Protein AF-A0A0S7Z5Z0-F1 (afdb_monomer)

Sequence (438 aa):
MLALATLAQPSTAQRSGSAPESLPSIEERTAGLARMDGMLPLYWDAEMGRLWMEIPQLDTEMIHYVGYGAGLGSNDLGLDRGALRGSRIVKFERVGRKVLMVQPNYRFRASSDNPDEVRAVEDAFARSVLWGFTAEAATGERVLVDMTGFLVRDPIDAGGRMRPGQYRLDDSRSSVFMEYTGSFPENTEMEVELTFVQQGGGGGGGFGRGGGGFEGVGQVAATGEAASIRIHHSFVALPDDGYEPRAFDPRAGYGASSFQDYATPLGEDMTQRFIRRHRLEKRDPTAAVSDPVEPVVYWLDPGTPEPVRSALLDGARWWNQAFEAAGYRDAFQVRMRPDSISSLDARYNVINWVHRSTRGWSTGGSVSDPRTGEIVKGVVTLGSLRIRQDYMIAEGLLSPYETGDERPPELEAWAVARIRQLSAHEVGHTIGLGHNYY

Secondary structure (DSSP, 8-state):
-------PPP-------PPPPPPPPHHHHTTTSEEE-SSS-EEEETTTTEEEEEESSSS--EEEEEEEEE----TTTT--TT-EEEEEEEEEEEETTEEEEEE--TTEE---S-HHHHHHHHHHS--EEEEEEEEEEEETTEEEEE-HHHHSS-TT-HHHHS-SS-EEE-GGG-EEEEEEEEEETTEEEEEEEEEEEEPSS--------SSSS---HHHHSS-SSEEEEEEEEEEEEPPPTT----B--GGG-B-EEEEEETTPPTTS-SEEEEE-EE---BSSTTSSSB-BSS-EEEEE-TTPPTTHHHHHHHHHHHHHHHHHHTTBSS-EEEEEPPTTS-TT-TT-EEEEEE--SS-PPPEEEEEE-TTT-EEEEEEEEEETTHHHHHHHHHHHHH---SSS----HHHHHHHHHHHHHHHHHHHHHHTTB-----

Foldseek 3Di:
DDDDDDDDDDDPDPPPDDDPDAAAAPCVVQPPFDWFDAQWIWTADPPVLWIKTKDAAFPAKWKKWKAFCFALQAQQLVRWHQDTQDMFIWTWDDDPQKIWTKTFDQQAAAPDPDVVRRVVRSVVDDIDGPDIWGFRHHDVNMTMTTCWVVQQADPRPSQVSADDAGKDWDSVPKHWDPLFAHHHHFKGKTKIKIKIFGDPDGPPPPPPPDPDDGQGSCNRPPHSGMDITMMMMMIGHDDDPPDAFAWDDPVVQFDWQWHFHPNDDPPDGSITITFAAADWDFPDNPDLAGETPAAQEEAEEPPDDPPLVVLLQLLQCVVVVVVVVVRYDRRYHYYHDDPSDRSPDQQHAYAAETHHPDDHDKAKDFDADSNRNHTRYITTYDYPCQLVVQLVVLCVVPVVDPPNPDDDVVSNVRSSNVSSNVSNVRVCVRRGGHPPPD

Radius of gyration: 27.07 Å; Cα contacts (8 Å, |Δi|>4): 923; chains: 1; bounding box: 62×66×115 Å

Mean predicted aligned error: 6.88 Å

Nearest PDB structures (foldseek):
  4akx-assembly1_A  TM=2.451E-01  e=4.506E+00  Pseudomonas aeruginosa
  6pif-assembly1_F  TM=2.526E-01  e=5.989E+00  Vibrio cholerae
  8bgg-assembly1_B  TM=9.848E-02  e=5.489E-01  Severe acute respiratory syndrome coronavirus 2

Solvent-accessible surface area (backbone atoms only — not comparable to full-atom values): 24209 Å² total; per-residue (Å²): 134,89,82,87,82,82,85,81,78,84,81,82,80,80,76,80,76,74,74,83,76,78,66,49,38,42,70,72,74,46,64,90,40,54,73,31,65,37,53,40,30,34,34,40,35,81,89,78,70,40,42,31,36,37,41,66,61,66,74,48,67,26,38,39,35,35,29,20,73,35,39,55,27,29,50,82,51,65,42,44,46,59,40,75,67,58,68,44,56,33,27,39,45,76,60,89,56,38,34,31,37,32,28,71,46,75,55,50,40,34,84,54,94,47,67,68,57,31,46,53,36,53,74,71,42,76,58,44,79,78,47,78,39,51,57,68,16,37,53,88,78,22,35,27,29,72,40,43,70,75,56,71,56,73,94,77,53,57,34,81,48,44,30,78,50,51,30,41,79,36,72,92,65,35,47,75,36,64,94,61,40,48,29,33,80,57,30,26,35,38,28,26,37,43,21,26,34,53,47,89,92,38,94,70,84,74,81,67,82,63,94,87,62,88,49,36,44,60,76,56,37,100,40,58,58,45,48,66,34,24,41,28,39,34,42,29,61,58,82,70,91,84,68,82,63,45,75,57,51,90,89,71,48,51,37,66,34,68,29,38,32,75,55,55,59,93,93,59,79,38,71,44,44,19,29,31,31,60,77,76,46,50,67,44,81,86,47,76,63,20,47,40,70,56,56,54,54,34,26,33,43,72,86,43,52,82,73,56,38,60,24,35,49,55,19,42,43,55,54,29,58,58,39,41,74,72,27,28,44,78,32,47,44,67,46,77,42,60,90,93,55,64,76,78,43,64,93,43,24,27,38,36,67,34,72,48,84,50,80,49,78,61,46,37,40,65,44,56,45,76,90,45,12,41,40,68,26,26,38,26,37,41,37,61,54,50,48,60,53,40,26,53,51,42,40,71,73,63,57,83,57,91,90,73,77,72,79,66,66,65,31,56,52,49,15,44,52,50,46,12,53,47,30,32,53,29,48,39,32,32,55,17,34,47,84,84,88,121

pLDDT: mean 90.82, std 14.62, range [34.75, 98.88]

Structure (mmCIF, N/CA/C/O backbone):
data_AF-A0A0S7Z5Z0-F1
#
_entry.id   AF-A0A0S7Z5Z0-F1
#
loop_
_atom_site.group_PDB
_atom_site.id
_atom_site.type_symbol
_atom_site.label_atom_id
_atom_site.label_alt_id
_atom_site.label_comp_id
_atom_site.label_asym_id
_atom_site.label_entity_id
_atom_site.label_seq_id
_atom_site.pdbx_PDB_ins_code
_atom_site.Cartn_x
_atom_site.Cartn_y
_atom_site.Cartn_z
_atom_site.occupancy
_atom_site.B_iso_or_equiv
_atom_site.auth_seq_id
_atom_site.auth_comp_id
_atom_site.auth_asym_id
_atom_site.auth_atom_id
_atom_site.pdbx_PDB_model_num
ATOM 1 N N . MET A 1 1 ? -3.660 31.199 78.616 1.00 38.44 1 MET A N 1
ATOM 2 C CA . MET A 1 1 ? -4.557 32.050 77.804 1.00 38.44 1 MET A CA 1
ATOM 3 C C . MET A 1 1 ? -4.813 31.343 76.483 1.00 38.44 1 MET A C 1
ATOM 5 O O . MET A 1 1 ? -3.914 30.676 75.997 1.00 38.44 1 MET A O 1
ATOM 9 N N . LEU A 1 2 ? -6.061 31.430 76.024 1.00 38.44 2 LEU A N 1
ATOM 10 C CA . LEU A 1 2 ? -6.774 30.667 74.993 1.00 38.44 2 LEU A CA 1
ATOM 11 C C . LEU A 1 2 ? -5.969 30.148 73.783 1.00 38.44 2 LEU A C 1
ATOM 13 O O . LEU A 1 2 ? -5.315 30.922 73.094 1.00 38.44 2 LEU A O 1
ATOM 17 N N . ALA A 1 3 ? -6.193 28.877 73.436 1.00 34.75 3 ALA A N 1
ATOM 18 C CA . ALA A 1 3 ? -6.091 28.383 72.064 1.00 34.75 3 ALA A CA 1
ATOM 19 C C . ALA A 1 3 ? -7.501 27.964 71.605 1.00 34.75 3 ALA A C 1
ATOM 21 O O . ALA A 1 3 ? -8.090 27.040 72.166 1.00 34.75 3 ALA A O 1
ATOM 22 N N . LEU A 1 4 ? -8.065 28.701 70.641 1.00 38.91 4 LEU A N 1
ATOM 23 C CA . LEU A 1 4 ? -9.317 28.362 69.960 1.00 38.91 4 LEU A CA 1
ATOM 24 C C . LEU A 1 4 ? -9.071 27.178 69.015 1.00 38.91 4 LEU A C 1
ATOM 26 O O . LEU A 1 4 ? -8.224 27.269 68.131 1.00 38.91 4 LEU A O 1
ATOM 30 N N . ALA A 1 5 ? -9.856 26.112 69.157 1.00 36.41 5 ALA A N 1
ATOM 31 C CA . ALA A 1 5 ? -9.997 25.076 68.141 1.00 36.41 5 ALA A CA 1
ATOM 32 C C . ALA A 1 5 ? -11.260 25.368 67.315 1.00 36.41 5 ALA A C 1
ATOM 34 O O . ALA A 1 5 ? -12.378 25.284 67.822 1.00 36.41 5 ALA A O 1
ATOM 35 N N . THR A 1 6 ? -11.087 25.745 66.051 1.00 39.34 6 THR A N 1
ATOM 36 C CA . THR A 1 6 ? -12.164 25.889 65.066 1.00 39.34 6 THR A CA 1
ATOM 37 C C . THR A 1 6 ? -12.447 24.533 64.415 1.00 39.34 6 THR A C 1
ATOM 39 O O . THR A 1 6 ? -11.620 23.989 63.689 1.00 39.34 6 THR A O 1
ATOM 42 N N . LEU A 1 7 ? -13.632 23.975 64.676 1.00 40.97 7 LEU A N 1
ATOM 43 C CA . LEU A 1 7 ? -14.167 22.810 63.966 1.00 40.97 7 LEU A CA 1
ATOM 44 C C . LEU A 1 7 ? -14.689 23.255 62.592 1.00 40.97 7 LEU A C 1
ATOM 46 O O . LEU A 1 7 ? -15.686 23.970 62.510 1.00 40.97 7 LEU A O 1
ATOM 50 N N . ALA A 1 8 ? -14.024 22.834 61.516 1.00 40.38 8 ALA A N 1
ATOM 51 C CA . ALA A 1 8 ? -14.530 22.981 60.155 1.00 40.38 8 ALA A CA 1
ATOM 52 C C . ALA A 1 8 ? -15.483 21.819 59.826 1.00 40.38 8 ALA A C 1
ATOM 54 O O . ALA A 1 8 ? -15.100 20.652 59.913 1.00 40.38 8 ALA A O 1
ATOM 55 N N . GLN A 1 9 ? -16.727 22.131 59.452 1.00 40.81 9 GLN A N 1
ATOM 56 C CA . GLN A 1 9 ? -17.668 21.154 58.898 1.00 40.81 9 GLN A CA 1
ATOM 57 C C . GLN A 1 9 ? -17.311 20.842 57.433 1.00 40.81 9 GLN A C 1
ATOM 59 O O . GLN A 1 9 ? -16.953 21.762 56.692 1.00 40.81 9 GLN A O 1
ATOM 64 N N . PRO A 1 10 ? -17.432 19.584 56.973 1.00 41.06 10 PRO A N 1
ATOM 65 C CA . PRO A 1 10 ? -17.227 19.261 55.571 1.00 41.06 10 PRO A CA 1
ATOM 66 C C . PRO A 1 10 ? -18.423 19.751 54.745 1.00 41.06 10 PRO A C 1
ATOM 68 O O . PRO A 1 10 ? -19.562 19.341 54.960 1.00 41.06 10 PRO A O 1
ATOM 71 N N . SER A 1 11 ? -18.148 20.631 53.783 1.00 39.62 11 SER A N 1
ATOM 72 C CA . SER A 1 11 ? -19.087 21.003 52.726 1.00 39.62 11 SER A CA 1
ATOM 73 C C . SER A 1 11 ? -19.313 19.795 51.816 1.00 39.62 11 SER A C 1
ATOM 75 O O . SER A 1 11 ? -18.402 19.342 51.120 1.00 39.62 11 SER A O 1
ATOM 77 N N . THR A 1 12 ? -20.525 19.245 51.830 1.00 42.50 12 THR A N 1
ATOM 78 C CA . THR A 1 12 ? -20.978 18.270 50.839 1.00 42.50 12 THR A CA 1
ATOM 79 C C . THR A 1 12 ? -21.160 18.979 49.501 1.00 42.50 12 THR A C 1
ATOM 81 O O . THR A 1 12 ? -22.200 19.580 49.236 1.00 42.50 12 THR A O 1
ATOM 84 N N . ALA A 1 13 ? -20.135 18.915 48.650 1.00 41.06 13 ALA A N 1
ATOM 85 C CA . ALA A 1 13 ? -20.237 19.304 47.252 1.00 41.06 13 ALA A CA 1
ATOM 86 C C . ALA A 1 13 ? -21.172 18.324 46.525 1.00 41.06 13 ALA A C 1
ATOM 88 O O . ALA A 1 13 ? -20.824 17.175 46.246 1.00 41.06 13 ALA A O 1
ATOM 89 N N . GLN A 1 14 ? -22.383 18.791 46.243 1.00 42.53 14 GLN A N 1
ATOM 90 C CA . GLN A 1 14 ? -23.393 18.087 45.470 1.00 42.53 14 GLN A CA 1
ATOM 91 C C . GLN A 1 14 ? -22.927 18.032 44.007 1.00 42.53 14 GLN A C 1
ATOM 93 O O . GLN A 1 14 ? -23.087 18.985 43.249 1.00 42.53 14 GLN A O 1
ATOM 98 N N . ARG A 1 15 ? -22.281 16.927 43.610 1.00 42.84 15 ARG A N 1
ATOM 99 C CA . ARG A 1 15 ? -22.016 16.631 42.196 1.00 42.84 15 ARG A CA 1
ATOM 100 C C . ARG A 1 15 ? -23.358 16.374 41.514 1.00 42.84 15 ARG A C 1
ATOM 102 O O . ARG A 1 15 ? -23.955 15.318 41.705 1.00 42.84 15 ARG A O 1
ATOM 109 N N . SER A 1 16 ? -23.820 17.326 40.712 1.00 43.72 16 SER A N 1
ATOM 110 C CA . SER A 1 16 ? -24.848 17.088 39.704 1.00 43.72 16 SER A CA 1
ATOM 111 C C . SER A 1 16 ? -24.284 16.106 38.674 1.00 43.72 16 SER A C 1
ATOM 113 O O . SER A 1 16 ? -23.543 16.493 37.771 1.00 43.72 16 SER A O 1
ATOM 115 N N . GLY A 1 17 ? -24.569 14.819 38.852 1.00 41.22 17 GLY A N 1
ATOM 116 C CA . GLY A 1 17 ? -24.325 13.811 37.830 1.00 41.22 17 GLY A CA 1
ATOM 117 C C . GLY A 1 17 ? -25.322 14.004 36.695 1.00 41.22 17 GLY A C 1
ATOM 118 O O . GLY A 1 17 ? -26.455 13.542 36.798 1.00 41.22 17 GLY A O 1
ATOM 119 N N . SER A 1 18 ? -24.919 14.689 35.626 1.00 46.81 18 SER A N 1
ATOM 120 C CA . SER A 1 18 ? -25.569 14.495 34.334 1.00 46.81 18 SER A CA 1
ATOM 121 C C . SER A 1 18 ? -25.275 13.061 33.891 1.00 46.81 18 SER A C 1
ATOM 123 O O . SER A 1 18 ? -24.119 12.634 33.847 1.00 46.81 18 SER A O 1
ATOM 125 N N . ALA A 1 19 ? -26.326 12.285 33.627 1.00 47.97 19 ALA A N 1
ATOM 126 C CA . ALA A 1 19 ? -26.180 10.999 32.960 1.00 47.97 19 ALA A CA 1
ATOM 127 C C . ALA A 1 19 ? -25.446 11.220 31.621 1.00 47.97 19 ALA A C 1
ATOM 129 O O . ALA A 1 19 ? -25.683 12.249 30.980 1.00 47.97 19 ALA A O 1
ATOM 130 N N . PRO A 1 20 ? -24.543 10.317 31.198 1.00 54.41 20 PRO A N 1
ATOM 131 C CA . PRO A 1 20 ? -23.907 10.438 29.894 1.00 54.41 20 PRO A CA 1
ATOM 132 C C . PRO A 1 20 ? -24.993 10.431 28.815 1.00 54.41 20 PRO A C 1
ATOM 134 O O . PRO A 1 20 ? -25.765 9.480 28.707 1.00 54.41 20 PRO A O 1
ATOM 137 N N . GLU A 1 21 ? -25.065 11.526 28.064 1.00 66.12 21 GLU A N 1
ATOM 138 C CA . GLU A 1 21 ? -25.992 11.713 26.953 1.00 66.12 21 GLU A CA 1
ATOM 139 C C . GLU A 1 21 ? -25.827 10.554 25.956 1.00 66.12 21 GLU A C 1
ATOM 141 O O . GLU A 1 21 ? -24.703 10.205 25.570 1.00 66.12 21 GLU A O 1
ATOM 146 N N . SER A 1 22 ? -26.937 9.902 25.602 1.00 84.31 22 SER A N 1
ATOM 147 C CA . SER A 1 22 ? -26.945 8.823 24.615 1.00 84.31 22 SER A CA 1
ATOM 148 C C . SER A 1 22 ? -26.452 9.355 23.270 1.00 84.31 22 SER A C 1
ATOM 150 O O . SER A 1 22 ? -26.848 10.444 22.860 1.00 84.31 22 SER A O 1
ATOM 152 N N . LEU A 1 23 ? -25.595 8.593 22.584 1.00 93.88 23 LEU A N 1
ATOM 153 C CA . LEU A 1 23 ? -25.127 8.960 21.244 1.00 93.88 23 LEU A CA 1
ATOM 154 C C . LEU A 1 23 ? -26.316 9.071 20.273 1.00 93.88 23 LEU A C 1
ATOM 156 O O . LEU A 1 23 ? -27.218 8.234 20.363 1.00 93.88 23 LEU A O 1
ATOM 160 N N . PRO A 1 24 ? -26.310 10.040 19.338 1.00 97.12 24 PRO A N 1
ATOM 161 C CA . PRO A 1 24 ? -27.272 10.052 18.241 1.00 97.12 24 PRO A CA 1
ATOM 162 C C . PRO A 1 24 ? -27.095 8.812 17.353 1.00 97.12 24 PRO A C 1
ATOM 164 O O . PRO A 1 24 ? -26.039 8.160 17.372 1.00 97.12 24 PRO A O 1
ATOM 167 N N . SER A 1 25 ? -28.114 8.497 16.553 1.00 98.12 25 SER A N 1
ATOM 168 C CA . SER A 1 25 ? -27.993 7.442 15.541 1.00 98.12 25 SER A CA 1
ATOM 169 C C . SER A 1 25 ? -27.019 7.840 14.428 1.00 98.12 25 SER A C 1
ATOM 171 O O . SER A 1 25 ? -26.752 9.025 14.196 1.00 98.12 25 SER A O 1
ATOM 173 N N . ILE A 1 26 ? -26.464 6.845 13.731 1.00 98.44 26 ILE A N 1
ATOM 174 C CA . ILE A 1 26 ? -25.579 7.076 12.584 1.00 98.44 26 ILE A CA 1
ATOM 175 C C . ILE A 1 26 ? -26.371 7.767 11.475 1.00 98.44 26 ILE A C 1
ATOM 177 O O . ILE A 1 26 ? -25.875 8.715 10.872 1.00 98.44 26 ILE A O 1
ATOM 181 N N . GLU A 1 27 ? -27.616 7.352 11.255 1.00 98.25 27 GLU A N 1
ATOM 182 C CA . GLU A 1 27 ? -28.510 7.915 10.246 1.00 98.25 27 GLU A CA 1
ATOM 183 C C . GLU A 1 27 ? -28.830 9.392 10.519 1.00 98.25 27 GLU A C 1
ATOM 185 O O . GLU A 1 27 ? -28.791 10.200 9.595 1.00 98.25 27 GLU A O 1
ATOM 190 N N . GLU A 1 28 ? -29.080 9.777 11.777 1.00 97.88 28 GLU A N 1
ATOM 191 C CA . GLU A 1 28 ? -29.257 11.188 12.151 1.00 97.88 28 GLU A CA 1
ATOM 192 C C . GLU A 1 28 ? -27.962 11.985 11.974 1.00 97.88 28 GLU A C 1
ATOM 194 O O . GLU A 1 28 ? -27.981 13.091 11.435 1.00 97.88 28 GLU A O 1
ATOM 199 N N . ARG A 1 29 ? -26.824 11.435 12.418 1.00 97.81 29 ARG A N 1
ATOM 200 C CA . ARG A 1 29 ? -25.536 12.142 12.387 1.00 97.81 29 ARG A CA 1
ATOM 201 C C . ARG A 1 29 ? -24.997 12.339 10.971 1.00 97.81 29 ARG A C 1
ATOM 203 O O . ARG A 1 29 ? -24.284 13.308 10.734 1.00 97.81 29 ARG A O 1
ATOM 210 N N . THR A 1 30 ? -25.319 11.425 10.062 1.00 98.38 30 THR A N 1
ATOM 211 C CA . THR A 1 30 ? -24.837 11.425 8.673 1.00 98.38 30 THR A CA 1
ATOM 212 C C . THR A 1 30 ? -25.882 11.909 7.671 1.00 98.38 30 THR A C 1
ATOM 214 O O . THR A 1 30 ? -25.651 11.850 6.462 1.00 98.38 30 THR A O 1
ATOM 217 N N . ALA A 1 31 ? -27.023 12.416 8.146 1.00 97.75 31 ALA A N 1
ATOM 218 C CA . ALA A 1 31 ? -28.070 12.948 7.288 1.00 97.75 31 ALA A CA 1
ATOM 219 C C . ALA A 1 31 ? -27.516 14.047 6.362 1.00 97.75 31 ALA A C 1
ATOM 221 O O . ALA A 1 31 ? -27.011 15.070 6.818 1.00 97.75 31 ALA A O 1
ATOM 222 N N . GLY A 1 32 ? -27.622 13.829 5.049 1.00 96.62 32 GLY A N 1
ATOM 223 C CA . GLY A 1 32 ? -27.148 14.766 4.024 1.00 96.62 32 GLY A CA 1
ATOM 224 C C . GLY A 1 32 ? -25.669 14.633 3.641 1.00 96.62 32 GLY A C 1
ATOM 225 O O . GLY A 1 32 ? -25.239 15.319 2.716 1.00 96.62 32 GLY A O 1
ATOM 226 N N . LEU A 1 33 ? -24.902 13.747 4.285 1.00 98.38 33 LEU A N 1
ATOM 227 C CA . LEU A 1 33 ? -23.516 13.469 3.899 1.00 98.38 33 LEU A CA 1
ATOM 228 C C . LEU A 1 33 ? -23.450 12.549 2.673 1.00 98.38 33 LEU A C 1
ATOM 230 O O . LEU A 1 33 ? -24.315 11.695 2.464 1.00 98.38 33 LEU A O 1
ATOM 234 N N . ALA A 1 34 ? -22.393 12.686 1.871 1.00 98.31 34 ALA A N 1
ATOM 235 C CA . ALA A 1 34 ? -22.166 11.807 0.728 1.00 98.31 34 ALA A CA 1
ATOM 236 C C . ALA A 1 34 ? -21.660 10.439 1.209 1.00 98.31 34 ALA A C 1
ATOM 238 O O . ALA A 1 34 ? -20.529 10.313 1.680 1.00 98.31 34 ALA A O 1
ATOM 239 N N . ARG A 1 35 ? -22.512 9.419 1.105 1.00 98.25 35 ARG A N 1
ATOM 240 C CA . ARG A 1 35 ? -22.232 8.052 1.556 1.00 98.25 35 ARG A CA 1
ATOM 241 C C . ARG A 1 35 ? -21.503 7.237 0.485 1.00 98.25 35 ARG A C 1
ATOM 243 O O . ARG A 1 35 ? -21.866 7.278 -0.688 1.00 98.25 35 ARG A O 1
ATOM 250 N N . MET A 1 36 ? -20.517 6.457 0.916 1.00 98.31 36 MET A N 1
ATOM 251 C CA . MET A 1 36 ? -19.788 5.466 0.125 1.00 98.31 36 MET A CA 1
ATOM 252 C C . MET A 1 36 ? -19.908 4.107 0.822 1.00 98.31 36 MET A C 1
ATOM 254 O O . MET A 1 36 ? -19.335 3.898 1.892 1.00 98.31 36 MET A O 1
ATOM 258 N N . ASP A 1 37 ? -20.679 3.198 0.229 1.00 97.69 37 ASP A N 1
ATOM 259 C CA . ASP A 1 37 ? -20.941 1.864 0.777 1.00 97.69 37 ASP A CA 1
ATOM 260 C C . ASP A 1 37 ? -19.769 0.899 0.576 1.00 97.69 37 ASP A C 1
ATOM 262 O O . ASP A 1 37 ? -19.124 0.915 -0.466 1.00 97.69 37 ASP A O 1
ATOM 266 N N . GLY A 1 38 ? -19.522 0.021 1.549 1.00 97.12 38 GLY A N 1
ATOM 267 C CA . GLY A 1 38 ? -18.479 -1.003 1.475 1.00 97.12 38 GLY A CA 1
ATOM 268 C C . GLY A 1 38 ? -18.155 -1.604 2.841 1.00 97.12 38 GLY A C 1
ATOM 269 O O . GLY A 1 38 ? -18.970 -1.520 3.758 1.00 97.12 38 GLY A O 1
ATOM 270 N N . MET A 1 39 ? -16.968 -2.202 2.966 1.00 97.75 39 MET A N 1
ATOM 271 C CA . MET A 1 39 ? -16.495 -2.916 4.155 1.00 97.75 39 MET A CA 1
ATOM 272 C C . MET A 1 39 ? -16.542 -2.038 5.408 1.00 97.75 39 MET A C 1
ATOM 274 O O . MET A 1 39 ? -17.117 -2.420 6.424 1.00 97.75 39 MET A O 1
ATOM 278 N N . LEU A 1 40 ? -15.954 -0.844 5.321 1.00 98.62 40 LEU A N 1
ATOM 279 C CA . LEU A 1 40 ? -16.096 0.231 6.295 1.00 98.62 40 LEU A CA 1
ATOM 280 C C . LEU A 1 40 ? -16.758 1.398 5.557 1.00 98.62 40 LEU A C 1
ATOM 282 O O . LEU A 1 40 ? -16.083 2.086 4.782 1.00 98.62 40 LEU A O 1
ATOM 286 N N . PRO A 1 41 ? -18.084 1.585 5.681 1.00 98.69 41 PRO A N 1
ATOM 287 C CA . PRO A 1 41 ? -18.772 2.660 4.981 1.00 98.69 41 PRO A CA 1
ATOM 288 C C . PRO A 1 41 ? -18.187 4.023 5.354 1.00 98.69 41 PRO A C 1
ATOM 290 O O . PRO A 1 41 ? -17.884 4.289 6.520 1.00 98.69 41 PRO A O 1
ATOM 293 N N . LEU A 1 42 ? -18.035 4.890 4.357 1.00 98.81 42 LEU A N 1
ATOM 294 C CA . LEU A 1 42 ? -17.515 6.241 4.540 1.00 98.81 42 LEU A CA 1
ATOM 295 C C . LEU A 1 42 ? -18.617 7.271 4.298 1.00 98.81 42 LEU A C 1
ATOM 297 O O . LEU A 1 42 ? -19.480 7.082 3.442 1.00 98.81 42 LEU A O 1
ATOM 301 N N . TYR A 1 43 ? -18.553 8.390 5.014 1.00 98.75 43 TYR A N 1
ATOM 302 C CA . TYR A 1 43 ? -19.450 9.524 4.814 1.00 98.75 43 TYR A CA 1
ATOM 303 C C . TYR A 1 43 ? -18.623 10.797 4.690 1.00 98.75 43 TYR A C 1
ATOM 305 O O . TYR A 1 43 ? -17.856 11.141 5.590 1.00 98.75 43 TYR A O 1
ATOM 313 N N . TRP A 1 44 ? -18.762 11.488 3.564 1.00 98.62 44 TRP A N 1
ATOM 314 C CA . TRP A 1 44 ? -18.037 12.718 3.281 1.00 98.62 44 TRP A CA 1
ATOM 315 C C . TRP A 1 44 ? -18.897 13.944 3.584 1.00 98.62 44 TRP A C 1
ATOM 317 O O . TRP A 1 44 ? -19.977 14.128 3.016 1.00 98.62 44 TRP A O 1
ATOM 327 N N . ASP A 1 45 ? -18.383 14.787 4.473 1.00 98.19 45 ASP A N 1
ATOM 328 C CA . ASP A 1 45 ? -18.889 16.122 4.759 1.00 98.19 45 ASP A CA 1
ATOM 329 C C . ASP A 1 45 ? -18.063 17.138 3.968 1.00 98.19 45 ASP A C 1
ATOM 331 O O . ASP A 1 45 ? -16.982 17.558 4.386 1.00 98.19 45 ASP A O 1
ATOM 335 N N . ALA A 1 46 ? -18.569 17.501 2.789 1.00 96.88 46 ALA A N 1
ATOM 336 C CA . ALA A 1 46 ? -17.891 18.418 1.879 1.00 96.88 46 ALA A CA 1
ATOM 337 C C . ALA A 1 46 ? -17.815 19.854 2.415 1.00 96.88 46 ALA A C 1
ATOM 339 O O . ALA A 1 46 ? -16.904 20.588 2.038 1.00 96.88 46 ALA A O 1
ATOM 340 N N . GLU A 1 47 ? -18.754 20.258 3.274 1.00 96.31 47 GLU A N 1
ATOM 341 C CA . GLU A 1 47 ? -18.784 21.606 3.843 1.00 96.31 47 GLU A CA 1
ATOM 342 C C . GLU A 1 47 ? -17.707 21.760 4.920 1.00 96.31 47 GLU A C 1
ATOM 344 O O . GLU A 1 47 ? -16.993 22.761 4.948 1.00 96.31 47 GLU A O 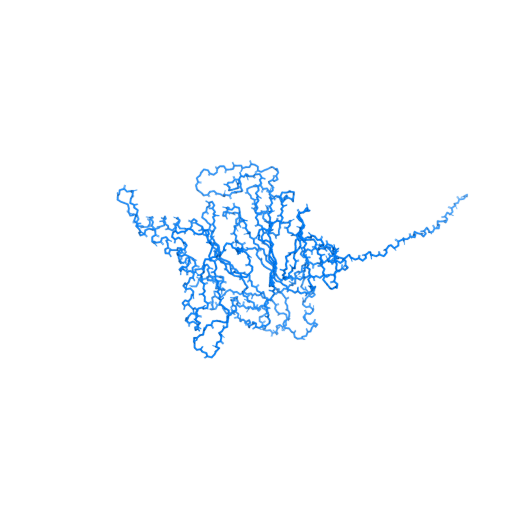1
ATOM 349 N N . MET A 1 48 ? -17.545 20.745 5.774 1.00 96.19 48 MET A N 1
ATOM 350 C CA . MET A 1 48 ? -16.530 20.757 6.830 1.00 96.19 48 MET A CA 1
ATOM 351 C C . MET A 1 48 ? -15.180 20.173 6.402 1.00 96.19 48 MET A C 1
ATOM 353 O O . MET A 1 48 ? -14.213 20.278 7.157 1.00 96.19 48 MET A O 1
ATOM 357 N N . GLY A 1 49 ? -15.108 19.529 5.234 1.00 96.12 49 GLY A N 1
ATOM 358 C CA . GLY A 1 49 ? -13.922 18.807 4.778 1.00 96.12 49 GLY A CA 1
ATOM 359 C C . GLY A 1 49 ? -13.594 17.592 5.652 1.00 96.12 49 GLY A C 1
ATOM 360 O O . GLY A 1 49 ? -12.419 17.313 5.894 1.00 96.12 49 GLY A O 1
ATOM 361 N N . ARG A 1 50 ? -14.618 16.902 6.174 1.00 97.81 50 ARG A N 1
ATOM 362 C CA . ARG A 1 50 ? -14.453 15.787 7.119 1.00 97.81 50 ARG A CA 1
ATOM 363 C C . ARG A 1 50 ? -14.867 14.459 6.520 1.00 97.81 50 ARG A C 1
ATOM 365 O O . ARG A 1 50 ? -15.934 14.335 5.921 1.00 97.81 50 ARG A O 1
ATOM 372 N N . LEU A 1 51 ? -14.042 13.448 6.768 1.00 98.75 51 LEU A N 1
ATOM 373 C CA . LEU A 1 51 ? -14.347 12.071 6.418 1.00 98.75 51 LEU A CA 1
ATOM 374 C C . LEU A 1 51 ? -14.723 11.296 7.676 1.00 98.75 51 LEU A C 1
ATOM 376 O O . LEU A 1 51 ? -13.935 11.168 8.613 1.00 98.75 51 LEU A O 1
ATOM 380 N N . TRP A 1 52 ? -15.928 10.751 7.671 1.00 98.81 52 TRP A N 1
ATOM 381 C CA . TRP A 1 52 ? -16.435 9.880 8.716 1.00 98.81 52 TRP A CA 1
ATOM 382 C C . TRP A 1 52 ? -16.342 8.430 8.263 1.00 98.81 52 TRP A C 1
ATOM 384 O O . TRP A 1 52 ? -16.537 8.135 7.083 1.00 98.81 52 TRP A O 1
ATOM 394 N N . MET A 1 53 ? -16.085 7.527 9.203 1.00 98.88 53 MET A N 1
ATOM 395 C CA . MET A 1 53 ? -16.069 6.090 8.951 1.00 98.88 53 MET A CA 1
ATOM 396 C C . MET A 1 53 ? -17.012 5.383 9.914 1.00 98.88 53 MET A C 1
ATOM 398 O O . MET A 1 53 ? -16.964 5.596 11.127 1.00 98.88 53 MET A O 1
ATOM 402 N N . GLU A 1 54 ? -17.859 4.526 9.364 1.00 98.75 54 GLU A N 1
ATOM 403 C CA . GLU A 1 54 ? -18.654 3.573 10.119 1.00 98.75 54 GLU A CA 1
ATOM 404 C C . GLU A 1 54 ? -17.863 2.279 10.306 1.00 98.75 54 GLU A C 1
ATOM 406 O O . GLU A 1 54 ? -17.284 1.737 9.367 1.00 98.75 54 GLU A O 1
ATOM 411 N N . ILE A 1 55 ? -17.846 1.792 11.543 1.00 98.69 55 ILE A N 1
ATOM 412 C CA . ILE A 1 55 ? -17.307 0.493 11.934 1.00 98.69 55 ILE A CA 1
ATOM 413 C C . ILE A 1 55 ? -18.517 -0.413 12.167 1.00 98.69 55 ILE A C 1
ATOM 415 O O . ILE A 1 55 ? -19.194 -0.244 13.190 1.00 98.69 55 ILE A O 1
ATOM 419 N N . PRO A 1 56 ? -18.827 -1.339 11.240 1.00 98.12 56 PRO A N 1
ATOM 420 C CA . PRO A 1 56 ? -20.020 -2.171 11.356 1.00 98.12 56 PRO A CA 1
ATOM 421 C C . PRO A 1 56 ? -19.932 -3.165 12.515 1.00 98.12 56 PRO A C 1
ATOM 423 O O . PRO A 1 56 ? -20.928 -3.411 13.190 1.00 98.12 56 PRO A O 1
ATOM 426 N N . GLN A 1 57 ? -18.734 -3.706 12.751 1.00 97.31 57 GLN A N 1
ATOM 427 C CA . GLN A 1 57 ? -18.467 -4.710 13.772 1.00 97.31 57 GLN A CA 1
ATOM 428 C C . GLN A 1 57 ? -17.124 -4.423 14.454 1.00 97.31 57 GLN A C 1
ATOM 430 O O . GLN A 1 57 ? -16.100 -4.216 13.800 1.00 97.31 57 GLN A O 1
ATOM 435 N N . LEU A 1 58 ? -17.141 -4.386 15.785 1.00 98.19 58 LEU A N 1
ATOM 436 C CA . LEU A 1 58 ? -15.937 -4.264 16.607 1.00 98.19 58 LEU A CA 1
ATOM 437 C C . LEU A 1 58 ? -15.217 -5.615 16.705 1.00 98.19 58 LEU A C 1
ATOM 439 O O . LEU A 1 58 ? -15.752 -6.650 16.317 1.00 98.19 58 LEU A O 1
ATOM 443 N N . ASP A 1 59 ? -13.975 -5.592 17.185 1.00 97.88 59 ASP A N 1
ATOM 444 C CA . ASP A 1 59 ? -13.144 -6.778 17.439 1.00 97.88 59 ASP A CA 1
ATOM 445 C C . ASP A 1 59 ? -12.866 -7.667 16.212 1.00 97.88 59 ASP A C 1
ATOM 447 O O . ASP A 1 59 ? -12.269 -8.734 16.334 1.00 97.88 59 ASP A O 1
ATOM 451 N N . THR A 1 60 ? -13.221 -7.195 15.016 1.00 98.12 60 THR A N 1
ATOM 452 C CA . THR A 1 60 ? -12.933 -7.861 13.745 1.00 98.12 60 THR A CA 1
ATOM 453 C C . THR A 1 60 ? -11.560 -7.433 13.247 1.00 98.12 60 THR A C 1
ATOM 455 O O . THR A 1 60 ? -11.274 -6.237 13.124 1.00 98.12 60 THR A O 1
ATOM 458 N N . GLU A 1 61 ? -10.694 -8.408 12.987 1.00 98.31 61 GLU A N 1
ATOM 459 C CA . GLU A 1 61 ? -9.361 -8.158 12.454 1.00 98.31 61 GLU A CA 1
ATOM 460 C C . GLU A 1 61 ? -9.387 -7.903 10.944 1.00 98.31 61 GLU A C 1
ATOM 462 O O . GLU A 1 61 ? -10.164 -8.491 10.197 1.00 98.31 61 GLU A O 1
ATOM 467 N N . MET A 1 62 ? -8.508 -7.013 10.499 1.00 98.62 62 MET A N 1
ATOM 468 C CA . MET A 1 62 ? -8.345 -6.610 9.105 1.00 98.62 62 MET A CA 1
ATOM 469 C C . MET A 1 62 ? -6.893 -6.200 8.853 1.00 98.62 62 MET A C 1
ATOM 471 O O . MET A 1 62 ? -6.155 -5.863 9.785 1.00 98.62 62 MET A O 1
ATOM 475 N N . ILE A 1 63 ? -6.458 -6.196 7.597 1.00 98.62 63 ILE A N 1
ATOM 476 C CA . ILE A 1 63 ? -5.150 -5.657 7.220 1.00 98.62 63 ILE A CA 1
ATOM 477 C C . ILE A 1 63 ? -5.286 -4.149 7.032 1.00 98.62 63 ILE A C 1
ATOM 479 O O . ILE A 1 63 ? -6.142 -3.690 6.289 1.00 98.62 63 ILE A O 1
ATOM 483 N N . HIS A 1 64 ? -4.401 -3.371 7.649 1.00 98.44 64 HIS A N 1
ATOM 484 C CA . HIS A 1 64 ? -4.191 -1.968 7.309 1.00 98.44 64 HIS A CA 1
ATOM 485 C C . HIS A 1 64 ? -2.796 -1.781 6.718 1.00 98.44 64 HIS A C 1
ATOM 487 O O . HIS A 1 64 ? -1.792 -2.134 7.350 1.00 98.44 64 HIS A O 1
ATOM 493 N N . TYR A 1 65 ? -2.714 -1.195 5.526 1.00 97.12 65 TYR A N 1
ATOM 494 C CA . TYR A 1 65 ? -1.444 -0.813 4.915 1.00 97.12 65 TYR A CA 1
ATOM 495 C C . TYR A 1 65 ? -1.456 0.630 4.432 1.00 97.12 65 TYR A C 1
ATOM 497 O O . TYR A 1 65 ? -2.504 1.238 4.223 1.00 97.12 65 TYR A O 1
ATOM 505 N N . VAL A 1 66 ? -0.248 1.166 4.271 1.00 96.44 66 VAL A N 1
ATOM 506 C CA . VAL A 1 66 ? -0.020 2.527 3.785 1.00 96.44 66 VAL A CA 1
ATOM 507 C C . VAL A 1 66 ? 0.930 2.532 2.593 1.00 96.44 66 VAL A C 1
ATOM 509 O O . VAL A 1 66 ? 1.767 1.639 2.444 1.00 96.44 66 VAL A O 1
ATOM 512 N N . GLY A 1 67 ? 0.825 3.547 1.743 1.00 94.75 67 GLY A N 1
ATOM 513 C CA . GLY A 1 67 ? 1.718 3.763 0.603 1.00 94.75 67 GLY A CA 1
ATOM 514 C C . GLY A 1 67 ? 1.673 5.206 0.109 1.00 94.75 67 GLY A C 1
ATOM 515 O O . GLY A 1 67 ? 0.987 6.038 0.694 1.00 94.75 67 GLY A O 1
ATOM 516 N N . TYR A 1 68 ? 2.400 5.518 -0.961 1.00 94.44 68 TYR A N 1
ATOM 517 C CA . TYR A 1 68 ? 2.372 6.856 -1.569 1.00 94.44 68 TYR A CA 1
ATOM 518 C C . TYR A 1 68 ? 1.482 6.885 -2.809 1.00 94.44 68 TYR A C 1
ATOM 520 O O . TYR A 1 68 ? 1.868 6.360 -3.852 1.00 94.44 68 TYR A O 1
ATOM 528 N N . GLY A 1 69 ? 0.328 7.542 -2.754 1.00 93.38 69 GLY A N 1
ATOM 529 C CA . GLY A 1 69 ? -0.474 7.804 -3.954 1.00 93.38 69 GLY A CA 1
ATOM 530 C C . GLY A 1 69 ? 0.168 8.848 -4.883 1.00 93.38 69 GLY A C 1
ATOM 531 O O . GLY A 1 69 ? -0.007 8.810 -6.103 1.00 93.38 69 GLY A O 1
ATOM 532 N N . ALA A 1 70 ? 1.008 9.733 -4.334 1.00 93.88 70 ALA A N 1
ATOM 533 C CA . ALA A 1 70 ? 1.939 10.599 -5.060 1.00 93.88 70 ALA A CA 1
ATOM 534 C C . ALA A 1 70 ? 3.240 10.760 -4.264 1.00 93.88 70 ALA A C 1
ATOM 536 O O . ALA A 1 70 ? 3.229 10.773 -3.035 1.00 93.88 70 ALA A O 1
ATOM 537 N N . GLY A 1 71 ? 4.360 10.862 -4.978 1.00 92.94 71 GLY A N 1
ATOM 538 C CA . GLY A 1 71 ? 5.695 10.94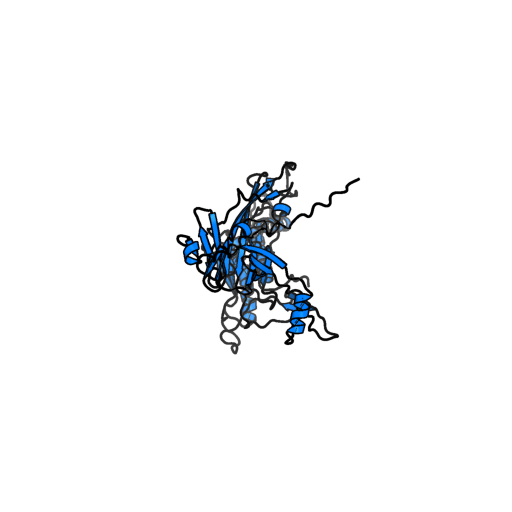8 -4.392 1.00 92.94 71 GLY A CA 1
ATOM 539 C C . GLY A 1 71 ? 6.378 12.287 -4.648 1.00 92.94 71 GLY A C 1
ATOM 540 O O . GLY A 1 71 ? 5.869 13.126 -5.383 1.00 92.94 71 GLY A O 1
ATOM 541 N N . LEU A 1 72 ? 7.566 12.449 -4.072 1.00 93.94 72 LEU A N 1
ATOM 542 C CA . LEU A 1 72 ? 8.389 13.655 -4.182 1.00 93.94 72 LEU A CA 1
ATOM 543 C C . LEU A 1 72 ? 9.303 13.655 -5.421 1.00 93.94 72 LEU A C 1
ATOM 545 O O . LEU A 1 72 ? 9.749 14.707 -5.861 1.00 93.94 72 LEU A O 1
ATOM 549 N N . GLY A 1 73 ? 9.614 12.475 -5.968 1.00 90.50 73 GLY A N 1
ATOM 550 C CA . GLY A 1 73 ? 10.459 12.339 -7.160 1.00 90.50 73 GLY A CA 1
ATOM 551 C C . GLY A 1 73 ? 11.971 12.387 -6.904 1.00 90.50 73 GLY A C 1
ATOM 552 O O . GLY A 1 73 ? 12.734 12.351 -7.862 1.00 90.50 73 GLY A O 1
ATOM 553 N N . SER A 1 74 ? 12.420 12.406 -5.645 1.00 90.25 74 SER A N 1
ATOM 554 C CA . SER A 1 74 ? 13.836 12.232 -5.289 1.00 90.25 74 SER A CA 1
ATOM 555 C C . SER A 1 74 ? 14.133 10.776 -4.936 1.00 90.25 74 SER A C 1
ATOM 557 O O . SER A 1 74 ? 13.517 10.206 -4.029 1.00 90.25 74 SER A O 1
ATOM 559 N N . ASN A 1 75 ? 15.123 10.197 -5.618 1.00 85.75 75 ASN A N 1
ATOM 560 C CA . ASN A 1 75 ? 15.600 8.854 -5.308 1.00 85.75 75 ASN A CA 1
ATOM 561 C C . ASN A 1 75 ? 16.230 8.771 -3.908 1.00 85.75 75 ASN A C 1
ATOM 563 O O . ASN A 1 75 ? 15.986 7.809 -3.184 1.00 85.75 75 ASN A O 1
ATOM 567 N N . ASP A 1 76 ? 17.003 9.782 -3.511 1.00 85.75 76 ASP A N 1
ATOM 568 C CA . ASP A 1 76 ? 17.731 9.770 -2.238 1.00 85.75 76 ASP A CA 1
ATOM 569 C C . ASP A 1 76 ? 16.800 9.860 -1.021 1.00 85.75 76 ASP A C 1
ATOM 571 O O . ASP A 1 76 ? 17.124 9.370 0.061 1.00 85.75 76 ASP A O 1
ATOM 575 N N . LEU A 1 77 ? 15.624 10.469 -1.197 1.00 89.88 77 LEU A N 1
ATOM 576 C CA . LEU A 1 77 ? 14.609 10.600 -0.151 1.00 89.88 77 LEU A CA 1
ATOM 577 C C . LEU A 1 77 ? 13.672 9.381 -0.081 1.00 89.88 77 LEU A C 1
ATOM 579 O O . LEU A 1 77 ? 13.029 9.153 0.949 1.00 89.88 77 LEU A O 1
ATOM 583 N N . GLY A 1 78 ? 13.585 8.590 -1.158 1.00 89.38 78 GLY A N 1
ATOM 584 C CA . GLY A 1 78 ? 12.804 7.351 -1.216 1.00 89.38 78 GLY A CA 1
ATOM 585 C C . GLY A 1 78 ? 11.305 7.545 -0.960 1.00 89.38 78 GLY A C 1
ATOM 586 O O . GLY A 1 78 ? 10.655 6.664 -0.388 1.00 89.38 78 GLY A O 1
ATOM 587 N N . LEU A 1 79 ? 10.761 8.714 -1.311 1.00 92.75 79 LEU A N 1
ATOM 588 C CA . LEU A 1 79 ? 9.341 9.075 -1.196 1.00 92.75 79 LEU A CA 1
ATOM 589 C C . LEU A 1 79 ? 8.664 8.886 -2.559 1.00 92.75 79 LEU A C 1
ATOM 591 O O . LEU A 1 79 ? 8.243 9.848 -3.199 1.00 92.75 79 LEU A O 1
ATOM 595 N N . ASP A 1 80 ? 8.648 7.647 -3.041 1.00 90.88 80 ASP A N 1
ATOM 596 C CA . ASP A 1 80 ? 8.259 7.321 -4.412 1.00 90.88 80 ASP A CA 1
ATOM 597 C C . ASP A 1 80 ? 6.772 7.011 -4.543 1.00 90.88 80 ASP A C 1
ATOM 599 O O . ASP A 1 80 ? 6.232 6.215 -3.775 1.00 90.88 80 ASP A O 1
ATOM 603 N N . ARG A 1 81 ? 6.134 7.561 -5.583 1.00 93.00 81 ARG A N 1
ATOM 604 C CA . ARG A 1 81 ? 4.756 7.215 -5.956 1.00 93.00 81 ARG A CA 1
ATOM 605 C C . ARG A 1 81 ? 4.611 5.700 -6.124 1.00 93.00 81 ARG A C 1
ATOM 607 O O . ARG A 1 81 ? 5.455 5.055 -6.730 1.00 93.00 81 ARG A O 1
ATOM 614 N N . GLY A 1 82 ? 3.515 5.140 -5.634 1.00 90.69 82 GLY A N 1
ATOM 615 C CA . GLY A 1 82 ? 3.178 3.727 -5.748 1.00 90.69 82 GLY A CA 1
ATOM 616 C C . GLY A 1 82 ? 3.948 2.809 -4.799 1.00 90.69 82 GLY A C 1
ATOM 617 O O . GLY A 1 82 ? 3.627 1.626 -4.741 1.00 90.69 82 GLY A O 1
ATOM 618 N N . ALA A 1 83 ? 4.924 3.309 -4.034 1.00 90.38 83 ALA A N 1
ATOM 619 C CA . ALA A 1 83 ? 5.660 2.477 -3.090 1.00 90.38 83 ALA A CA 1
ATOM 620 C C . ALA A 1 83 ? 4.827 2.179 -1.831 1.00 90.38 83 ALA A C 1
ATOM 622 O O . ALA A 1 83 ? 4.243 3.082 -1.224 1.00 90.38 83 ALA A O 1
ATOM 623 N N . LEU A 1 84 ? 4.827 0.911 -1.409 1.00 92.81 84 LEU A N 1
ATOM 624 C CA . LEU A 1 84 ? 4.264 0.481 -0.128 1.00 92.81 84 LEU A CA 1
ATOM 625 C C . LEU A 1 84 ? 5.137 0.950 1.044 1.00 92.81 84 LEU A C 1
ATOM 627 O O . LEU A 1 84 ? 6.365 1.021 0.949 1.00 92.81 84 LEU A O 1
ATOM 631 N N . ARG A 1 85 ? 4.499 1.211 2.186 1.00 92.50 85 ARG A N 1
ATOM 632 C CA . ARG A 1 85 ? 5.135 1.602 3.452 1.00 92.50 85 ARG A CA 1
ATOM 633 C C . ARG A 1 85 ? 4.671 0.739 4.628 1.00 92.50 85 ARG A C 1
ATOM 635 O O . ARG A 1 85 ? 4.463 1.219 5.738 1.00 92.50 85 ARG A O 1
ATOM 642 N N . GLY A 1 86 ? 4.602 -0.564 4.373 1.00 89.50 86 GLY A N 1
ATOM 643 C CA . GLY A 1 86 ? 4.301 -1.588 5.368 1.00 89.50 86 GLY A CA 1
ATOM 644 C C . GLY A 1 86 ? 2.808 -1.864 5.531 1.00 89.50 86 GLY A C 1
ATOM 645 O O . GLY A 1 86 ? 1.954 -1.060 5.160 1.00 89.50 86 GLY A O 1
ATOM 646 N N . SER A 1 87 ? 2.522 -3.029 6.103 1.00 95.56 87 SER A N 1
ATOM 647 C CA . SER A 1 87 ? 1.187 -3.509 6.446 1.00 95.56 87 SER A CA 1
ATOM 648 C C . SER A 1 87 ? 1.181 -4.093 7.857 1.00 95.56 87 SER A C 1
ATOM 650 O O . SER A 1 87 ? 2.233 -4.389 8.432 1.00 95.56 87 SER A O 1
ATOM 652 N N . ARG A 1 88 ? -0.008 -4.221 8.442 1.00 96.81 88 ARG A N 1
ATOM 653 C CA . ARG A 1 88 ? -0.223 -4.738 9.798 1.00 96.81 88 ARG A CA 1
ATOM 654 C C . ARG A 1 88 ? -1.656 -5.218 9.959 1.00 96.81 88 ARG A C 1
ATOM 656 O O . ARG A 1 88 ? -2.548 -4.664 9.325 1.00 96.81 88 ARG A O 1
ATOM 663 N N . ILE A 1 89 ? -1.865 -6.182 10.850 1.00 98.44 89 ILE A N 1
ATOM 664 C CA . ILE A 1 89 ? -3.210 -6.516 11.321 1.00 98.44 89 ILE A CA 1
ATOM 665 C C . ILE A 1 89 ? -3.663 -5.469 12.325 1.00 98.44 89 ILE A C 1
ATOM 667 O O . ILE A 1 89 ? -2.878 -5.031 13.171 1.00 98.44 89 ILE A O 1
ATOM 671 N N . VAL A 1 90 ? -4.919 -5.059 12.211 1.00 98.69 90 VAL A N 1
ATOM 672 C CA . VAL A 1 90 ? -5.573 -4.117 13.112 1.00 98.69 90 VAL A CA 1
ATOM 673 C C . VAL A 1 90 ? -7.000 -4.566 13.399 1.00 98.69 90 VAL A C 1
ATOM 675 O O . VAL A 1 90 ? -7.601 -5.270 12.596 1.00 98.69 90 VAL A O 1
ATOM 678 N N . LYS A 1 91 ? -7.545 -4.128 14.527 1.00 98.75 91 LYS A N 1
ATOM 679 C CA . LYS A 1 91 ? -8.965 -4.234 14.875 1.00 98.75 91 LYS A CA 1
ATOM 680 C C . LYS A 1 91 ? -9.410 -3.007 15.660 1.00 98.75 91 LYS A C 1
ATOM 682 O O . LYS A 1 91 ? -8.569 -2.251 16.158 1.00 98.75 91 LYS A O 1
ATOM 687 N N . PHE A 1 92 ? -10.719 -2.813 15.778 1.00 98.81 92 PHE A N 1
ATOM 688 C CA . PHE A 1 92 ? -11.297 -1.719 16.553 1.00 98.81 92 PHE A CA 1
ATOM 689 C C . PHE A 1 92 ? -11.921 -2.239 17.846 1.00 98.81 92 PHE A C 1
ATOM 691 O O . PHE A 1 92 ? -12.826 -3.063 17.805 1.00 98.81 92 PHE A O 1
ATOM 698 N N . GLU A 1 93 ? -11.460 -1.727 18.984 1.00 98.50 93 GLU A N 1
ATOM 699 C CA . GLU A 1 93 ? -11.972 -2.077 20.314 1.00 98.50 93 GLU A CA 1
ATOM 700 C C . GLU A 1 93 ? -12.676 -0.873 20.932 1.00 98.50 93 GLU A C 1
ATOM 702 O O . GLU A 1 93 ? -12.194 0.256 20.820 1.00 98.50 93 GLU A O 1
ATOM 707 N N . ARG A 1 94 ? -13.788 -1.079 21.638 1.00 97.12 94 ARG A N 1
ATOM 708 C CA . ARG A 1 94 ? -14.525 0.024 22.269 1.00 97.12 94 ARG A CA 1
ATOM 709 C C . ARG A 1 94 ? -14.414 -0.004 23.787 1.00 97.12 94 ARG A C 1
ATOM 711 O O . ARG A 1 94 ? -14.723 -0.998 24.431 1.00 97.12 94 ARG A O 1
ATOM 718 N N . VAL A 1 95 ? -14.066 1.145 24.369 1.00 96.44 95 VAL A N 1
ATOM 719 C CA . VAL A 1 95 ? -14.067 1.381 25.821 1.00 96.44 95 VAL A CA 1
ATOM 720 C C . VAL A 1 95 ? -14.832 2.672 26.113 1.00 96.44 95 VAL A C 1
ATOM 722 O O . VAL A 1 95 ? -14.316 3.785 25.971 1.00 96.44 95 VAL A O 1
ATOM 725 N N . GLY A 1 96 ? -16.102 2.538 26.501 1.00 93.81 96 GLY A N 1
ATOM 726 C CA . GLY A 1 96 ? -17.010 3.674 26.669 1.00 93.81 96 GLY A CA 1
ATOM 727 C C . GLY A 1 96 ? -17.241 4.417 25.346 1.00 93.81 96 GLY A C 1
ATOM 728 O O . GLY A 1 96 ? -17.738 3.838 24.378 1.00 93.81 96 GLY A O 1
ATOM 729 N N . ARG A 1 97 ? -16.883 5.710 25.296 1.00 95.25 97 ARG A N 1
ATOM 730 C CA . ARG A 1 97 ? -16.900 6.515 24.057 1.00 95.25 97 ARG A CA 1
ATOM 731 C C . ARG A 1 97 ? -15.618 6.403 23.232 1.00 95.25 97 ARG A C 1
ATOM 733 O O . ARG A 1 97 ? -15.599 6.909 22.119 1.00 95.25 97 ARG A O 1
ATOM 740 N N . LYS A 1 98 ? -14.555 5.783 23.750 1.00 98.00 98 LYS A N 1
ATOM 741 C CA . LYS A 1 98 ? -13.315 5.604 22.989 1.00 98.00 98 LYS A CA 1
ATOM 742 C C . LYS A 1 98 ? -13.440 4.394 22.078 1.00 98.00 98 LYS A C 1
ATOM 744 O O . LYS A 1 98 ? -13.882 3.340 22.531 1.00 98.00 98 LYS A O 1
ATOM 749 N N . VAL A 1 99 ? -12.992 4.541 20.841 1.00 98.69 99 VAL A N 1
ATOM 750 C CA . VAL A 1 99 ? -12.792 3.436 19.903 1.00 98.69 99 VAL A CA 1
ATOM 751 C C . VAL A 1 99 ? -11.310 3.395 19.561 1.00 98.69 99 VAL A C 1
ATOM 753 O O . VAL A 1 99 ? -10.765 4.336 18.994 1.00 98.69 99 VAL A O 1
ATOM 756 N N . LEU A 1 100 ? -10.625 2.344 19.983 1.00 98.81 100 LEU A N 1
ATOM 757 C CA . LEU A 1 100 ? -9.189 2.179 19.840 1.00 98.81 100 LEU A CA 1
ATOM 758 C C . LEU A 1 100 ? -8.899 1.352 18.594 1.00 98.81 100 LEU A C 1
ATOM 760 O O . LEU A 1 100 ? -9.420 0.252 18.453 1.00 98.81 100 LEU A O 1
ATOM 764 N N . MET A 1 101 ? -8.029 1.853 17.725 1.00 98.75 101 MET A N 1
ATOM 765 C CA . MET A 1 101 ? -7.425 1.046 16.672 1.00 98.75 101 MET A CA 1
ATOM 766 C C . MET A 1 101 ? -6.226 0.313 17.263 1.00 98.75 101 MET A C 1
ATOM 768 O O . MET A 1 101 ? -5.227 0.937 17.630 1.00 98.75 101 MET A O 1
ATOM 772 N N . VAL A 1 102 ? -6.329 -1.004 17.374 1.00 98.81 102 VAL A N 1
ATOM 773 C CA . VAL A 1 102 ? -5.350 -1.859 18.045 1.00 98.81 102 VAL A CA 1
ATOM 774 C C . VAL A 1 102 ? -4.669 -2.747 17.018 1.00 98.81 102 VAL A C 1
ATOM 776 O O . VAL A 1 102 ? -5.334 -3.341 16.181 1.00 98.81 102 VAL A O 1
ATOM 779 N N . GLN A 1 103 ? -3.346 -2.850 17.095 1.00 98.50 103 GLN A N 1
ATOM 780 C CA . GLN A 1 103 ? -2.545 -3.843 16.390 1.00 98.50 103 GLN A CA 1
ATOM 781 C C . GLN A 1 103 ? -2.198 -4.988 17.353 1.00 98.50 103 GLN A C 1
ATOM 783 O O . GLN A 1 103 ? -1.413 -4.768 18.287 1.00 98.50 103 GLN A O 1
ATOM 788 N N . PRO A 1 104 ? -2.745 -6.197 17.134 1.00 97.75 104 PRO A N 1
ATOM 789 C CA . PRO A 1 104 ? -2.307 -7.414 17.811 1.00 97.75 104 PRO A CA 1
ATOM 790 C C . PRO A 1 104 ? -0.848 -7.756 17.486 1.00 97.75 104 PRO A C 1
ATOM 792 O O . PRO A 1 104 ? -0.287 -7.308 16.478 1.00 97.75 104 PRO A O 1
ATOM 795 N N . ASN A 1 105 ? -0.221 -8.572 18.333 1.00 97.06 105 ASN A N 1
ATOM 796 C CA . ASN A 1 105 ? 1.167 -8.974 18.151 1.00 97.06 105 ASN A CA 1
ATOM 797 C C . ASN A 1 105 ? 1.279 -10.383 17.557 1.00 97.06 105 ASN A C 1
ATOM 799 O O . ASN A 1 105 ? 1.428 -11.361 18.270 1.00 97.06 105 ASN A O 1
ATOM 803 N N . TYR A 1 106 ? 1.297 -10.476 16.229 1.00 95.75 106 TYR A N 1
ATOM 804 C CA . TYR A 1 106 ? 1.471 -11.755 15.529 1.00 95.75 106 TYR A CA 1
ATOM 805 C C . TYR A 1 106 ? 2.924 -12.246 15.435 1.00 95.75 106 TYR A C 1
ATOM 807 O O . TYR A 1 106 ? 3.186 -13.283 14.830 1.00 95.75 106 TYR A O 1
ATOM 815 N N . ARG A 1 107 ? 3.892 -11.521 16.015 1.00 96.62 107 ARG A N 1
ATOM 816 C CA . ARG A 1 107 ? 5.299 -11.961 16.030 1.00 96.62 107 ARG A CA 1
ATOM 817 C C . ARG A 1 107 ? 5.569 -13.008 17.105 1.00 96.62 107 ARG A C 1
ATOM 819 O O . ARG A 1 107 ? 6.544 -13.741 16.968 1.00 96.62 107 ARG A O 1
ATOM 826 N N . PHE A 1 108 ? 4.738 -13.055 18.141 1.00 97.81 108 PHE A N 1
ATOM 827 C CA . PHE A 1 108 ? 4.823 -13.994 19.252 1.00 97.81 108 PHE A CA 1
ATOM 828 C C . PHE A 1 108 ? 3.415 -14.525 19.515 1.00 97.81 108 PHE A C 1
ATOM 830 O O . PHE A 1 108 ? 2.512 -13.738 19.777 1.00 97.81 108 PHE A O 1
ATOM 837 N N . ARG A 1 109 ? 3.212 -15.836 19.396 1.00 95.88 109 ARG A N 1
ATOM 838 C CA . ARG A 1 109 ? 1.905 -16.482 19.586 1.00 95.88 109 ARG A CA 1
ATOM 839 C C . ARG A 1 109 ? 2.075 -17.891 20.147 1.00 95.88 109 ARG A C 1
ATOM 841 O O . ARG A 1 109 ? 3.201 -18.365 20.250 1.00 95.88 109 ARG A O 1
ATOM 848 N N . ALA A 1 110 ? 0.975 -18.539 20.503 1.00 96.69 110 ALA A N 1
ATOM 849 C CA . ALA A 1 110 ? 0.927 -19.969 20.785 1.00 96.69 110 ALA A CA 1
ATOM 850 C C . ALA A 1 110 ? -0.081 -20.619 19.835 1.00 96.69 110 ALA A C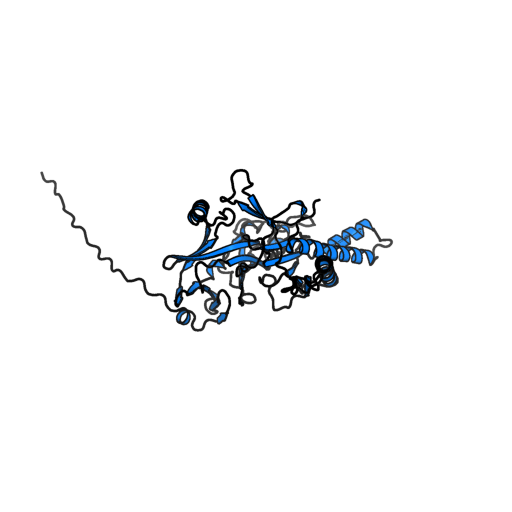 1
ATOM 852 O O . ALA A 1 110 ? -1.252 -20.241 19.839 1.00 96.69 110 ALA A O 1
ATOM 853 N N . SER A 1 111 ? 0.359 -21.577 19.022 1.00 94.19 111 SER A N 1
ATOM 854 C CA . SER A 1 111 ? -0.541 -22.395 18.199 1.00 94.19 111 SER A CA 1
ATOM 855 C C . SER A 1 111 ? -1.045 -23.579 19.027 1.00 94.19 111 SER A C 1
ATOM 857 O O . SER A 1 111 ? -0.546 -24.694 18.903 1.00 94.19 111 SER A O 1
ATOM 859 N N . SER A 1 112 ? -1.991 -23.315 19.930 1.00 94.81 112 SER A N 1
ATOM 860 C CA . SER A 1 112 ? -2.486 -24.285 20.912 1.00 94.81 112 SER A CA 1
ATOM 861 C C . SER A 1 112 ? -4.006 -24.239 21.028 1.00 94.81 112 SER A C 1
ATOM 863 O O . SER A 1 112 ? -4.604 -23.164 20.988 1.00 94.81 112 SER A O 1
ATOM 865 N N . ASP A 1 113 ? -4.619 -25.401 21.254 1.00 95.88 113 ASP A N 1
ATOM 866 C CA . ASP A 1 113 ? -6.045 -25.520 21.583 1.00 95.88 113 ASP A CA 1
ATOM 867 C C . ASP A 1 113 ? -6.335 -25.151 23.052 1.00 95.88 113 ASP A C 1
ATOM 869 O O . ASP A 1 113 ? -7.492 -25.121 23.477 1.00 95.88 113 ASP A O 1
ATOM 873 N N . ASN A 1 114 ? -5.297 -24.883 23.856 1.00 97.19 114 ASN A N 1
ATOM 874 C CA . ASN A 1 114 ? -5.439 -24.409 25.227 1.00 97.19 114 ASN A CA 1
ATOM 875 C C . ASN A 1 114 ? -5.607 -22.874 25.259 1.00 97.19 114 ASN A C 1
ATOM 877 O O . ASN A 1 114 ? -4.619 -22.147 25.109 1.00 97.19 114 ASN A O 1
ATOM 881 N N . PRO A 1 115 ? -6.813 -22.346 25.542 1.00 97.38 115 PRO A N 1
ATOM 882 C CA . PRO A 1 115 ? -7.055 -20.904 25.527 1.00 97.38 115 PRO A CA 1
ATOM 883 C C . PRO A 1 115 ? -6.269 -20.143 26.604 1.00 97.38 115 PRO A C 1
ATOM 885 O O . PRO A 1 115 ? -5.999 -18.955 26.437 1.00 97.38 115 PRO A O 1
ATOM 888 N N . ASP A 1 116 ? -5.884 -20.795 27.705 1.00 98.06 116 ASP A N 1
ATOM 889 C CA . ASP A 1 116 ? -5.088 -20.155 28.755 1.00 98.06 116 ASP A CA 1
ATOM 890 C C . ASP A 1 116 ? -3.620 -19.997 28.341 1.00 98.06 116 ASP A C 1
ATOM 892 O O . ASP A 1 116 ? -2.980 -19.021 28.725 1.00 98.06 116 ASP A O 1
ATOM 896 N N . GLU A 1 117 ? -3.097 -20.921 27.532 1.00 97.44 117 GLU A N 1
ATOM 897 C CA . GLU A 1 117 ? -1.750 -20.828 26.962 1.00 97.44 117 GLU A CA 1
ATOM 898 C C . GLU A 1 117 ? -1.678 -19.732 25.897 1.00 97.44 117 GLU A C 1
ATOM 900 O O . GLU A 1 117 ? -0.777 -18.895 25.943 1.00 97.44 117 GLU A O 1
ATOM 905 N N . VAL A 1 118 ? -2.672 -19.677 25.001 1.00 97.56 118 VAL A N 1
ATOM 906 C CA . VAL A 1 118 ? -2.813 -18.587 24.021 1.00 97.56 118 VAL A CA 1
ATOM 907 C C . VAL A 1 118 ? -2.857 -17.238 24.737 1.00 97.56 118 VAL A C 1
ATOM 909 O O . VAL A 1 118 ? -2.028 -16.368 24.461 1.00 97.56 118 VAL A O 1
ATOM 912 N N . ARG A 1 119 ? -3.741 -17.099 25.734 1.00 97.44 119 ARG A N 1
ATOM 913 C CA . ARG A 1 119 ? -3.874 -15.864 26.517 1.00 97.44 119 ARG A CA 1
ATOM 914 C C . ARG A 1 119 ? -2.592 -15.502 27.269 1.00 97.44 119 ARG A C 1
ATOM 916 O O . ARG A 1 119 ? -2.234 -14.332 27.319 1.00 97.44 119 ARG A O 1
ATOM 923 N N . ALA A 1 120 ? -1.872 -16.478 27.827 1.00 98.00 120 ALA A N 1
ATOM 924 C CA . ALA A 1 120 ? -0.618 -16.217 28.535 1.00 98.00 120 ALA A CA 1
ATOM 925 C C . ALA A 1 120 ? 0.444 -15.574 27.627 1.00 98.00 120 ALA A C 1
ATOM 927 O O . ALA A 1 120 ? 1.181 -14.694 28.072 1.00 98.00 120 ALA A O 1
ATOM 928 N N . VAL A 1 121 ? 0.513 -15.981 26.356 1.00 97.50 121 VAL A N 1
ATOM 929 C CA . VAL A 1 121 ? 1.427 -15.381 25.373 1.00 97.50 121 VAL A CA 1
ATOM 930 C C . VAL A 1 121 ? 0.921 -14.012 24.923 1.00 97.50 121 VAL A C 1
ATOM 932 O O . VAL A 1 121 ? 1.710 -13.069 24.866 1.00 97.50 121 VAL A O 1
ATOM 935 N N . GLU A 1 122 ? -0.381 -13.867 24.666 1.00 96.12 122 GLU A N 1
ATOM 936 C CA . GLU A 1 122 ? -0.995 -12.574 24.329 1.00 96.12 122 GLU A CA 1
ATOM 937 C C . GLU A 1 122 ? -0.755 -11.510 25.416 1.00 96.12 122 GLU A C 1
ATOM 939 O O . GLU A 1 122 ? -0.384 -10.378 25.099 1.00 96.12 122 GLU A O 1
ATOM 944 N N . ASP A 1 123 ? -0.891 -11.874 26.694 1.00 97.19 123 ASP A N 1
ATOM 945 C CA . ASP A 1 123 ? -0.648 -10.981 27.834 1.00 97.19 123 ASP A CA 1
ATOM 946 C C . ASP A 1 123 ? 0.852 -10.705 28.057 1.00 97.19 123 ASP A C 1
ATOM 948 O O . ASP A 1 123 ? 1.227 -9.641 28.562 1.00 97.19 123 ASP A O 1
ATOM 952 N N . ALA A 1 124 ? 1.731 -11.637 27.669 1.00 97.94 124 ALA A N 1
ATOM 953 C CA . ALA A 1 124 ? 3.181 -11.485 27.791 1.00 97.94 124 ALA A CA 1
ATOM 954 C C . ALA A 1 124 ? 3.788 -10.579 26.705 1.00 97.94 124 ALA A C 1
ATOM 956 O O . ALA A 1 124 ? 4.817 -9.936 26.943 1.00 97.94 124 ALA A O 1
ATOM 957 N N . PHE A 1 125 ? 3.167 -10.502 25.524 1.00 97.88 125 PHE A N 1
ATOM 958 C CA . PHE A 1 125 ? 3.661 -9.719 24.393 1.00 97.88 125 PHE A CA 1
ATOM 959 C C . PHE A 1 125 ? 2.714 -8.584 24.025 1.00 97.88 125 PHE A C 1
ATOM 961 O O . PHE A 1 125 ? 1.693 -8.765 23.370 1.00 97.88 125 PHE A O 1
ATOM 968 N N . ALA A 1 126 ? 3.122 -7.361 24.369 1.00 97.62 126 ALA A N 1
ATOM 969 C CA . ALA A 1 126 ? 2.292 -6.177 24.203 1.00 97.62 126 ALA A CA 1
ATOM 970 C C . ALA A 1 126 ? 1.757 -5.993 22.768 1.00 97.62 126 ALA A C 1
ATOM 972 O O . ALA A 1 126 ? 2.511 -5.903 21.792 1.00 97.62 126 ALA A O 1
ATOM 973 N N . ARG A 1 127 ? 0.434 -5.844 22.674 1.00 97.44 127 ARG A N 1
ATOM 974 C CA . ARG A 1 127 ? -0.267 -5.207 21.551 1.00 97.44 127 ARG A CA 1
ATOM 975 C C . ARG A 1 127 ? 0.018 -3.701 21.506 1.00 97.44 127 ARG A C 1
ATOM 977 O O . ARG A 1 127 ? 0.458 -3.114 22.493 1.00 97.44 127 ARG A O 1
ATOM 984 N N . SER A 1 128 ? -0.282 -3.047 20.386 1.00 98.00 128 SER A N 1
ATOM 985 C CA . SER A 1 128 ? -0.114 -1.591 20.231 1.00 98.00 128 SER A CA 1
ATOM 986 C C . SER A 1 128 ? -1.441 -0.888 19.964 1.00 98.00 128 SER A C 1
ATOM 988 O O . SER A 1 128 ? -2.150 -1.248 19.032 1.00 98.00 128 SER A O 1
ATOM 990 N N . VAL A 1 129 ? -1.761 0.158 20.729 1.00 98.31 129 VAL A N 1
ATOM 991 C CA . VAL A 1 129 ? -2.854 1.085 20.385 1.00 98.31 129 VAL A CA 1
ATOM 992 C C . VAL A 1 129 ? -2.298 2.126 19.417 1.00 98.31 129 VAL A C 1
ATOM 994 O O . VAL A 1 129 ? -1.452 2.933 19.791 1.00 98.31 129 VAL A O 1
ATOM 997 N N . LEU A 1 130 ? -2.747 2.088 18.165 1.00 97.62 130 LEU A N 1
ATOM 998 C CA . LEU A 1 130 ? -2.240 2.937 17.085 1.00 97.62 130 LEU A CA 1
ATOM 999 C C . LEU A 1 130 ? -2.943 4.290 17.008 1.00 97.62 130 LEU A C 1
ATOM 1001 O O . LEU A 1 130 ? -2.350 5.265 16.548 1.00 97.62 130 LEU A O 1
ATOM 1005 N N . TRP A 1 131 ? -4.216 4.328 17.403 1.00 98.44 131 TRP A N 1
ATOM 1006 C CA . TRP A 1 131 ? -5.039 5.531 17.410 1.00 98.44 131 TRP A CA 1
ATOM 1007 C C . TRP A 1 131 ? -6.234 5.370 18.351 1.00 98.44 131 TRP A C 1
ATOM 1009 O O . TRP A 1 131 ? -6.708 4.255 18.572 1.00 98.44 131 TRP A O 1
ATOM 1019 N N . GLY A 1 132 ? -6.732 6.483 18.887 1.00 98.44 132 GLY A N 1
ATOM 1020 C CA . GLY A 1 132 ? -7.962 6.533 19.670 1.00 98.44 132 GLY A CA 1
ATOM 1021 C C . GLY A 1 132 ? -8.959 7.493 19.037 1.00 98.44 132 GLY A C 1
ATOM 1022 O O . GLY A 1 132 ? -8.741 8.700 19.039 1.00 98.44 132 GLY A O 1
ATOM 1023 N N . PHE A 1 133 ? -10.056 6.953 18.525 1.00 98.69 133 PHE A N 1
ATOM 1024 C CA . PHE A 1 133 ? -11.211 7.703 18.058 1.00 98.69 133 PHE A CA 1
ATOM 1025 C C . PHE A 1 133 ? -12.210 7.943 19.195 1.00 98.69 133 PHE A C 1
ATOM 1027 O O . PHE A 1 133 ? -12.210 7.246 20.217 1.00 98.69 133 PHE A O 1
ATOM 1034 N N . THR A 1 134 ? -13.116 8.888 18.968 1.00 98.44 134 THR A N 1
ATOM 1035 C CA . THR A 1 134 ? -14.329 9.072 19.766 1.00 98.44 134 THR A CA 1
ATOM 1036 C C . THR A 1 134 ? -15.521 8.577 18.953 1.00 98.44 134 THR A C 1
ATOM 1038 O O . THR A 1 134 ? -15.652 8.915 17.782 1.00 98.44 134 THR A O 1
ATOM 1041 N N . ALA A 1 135 ? -16.385 7.772 19.569 1.00 98.31 135 ALA A N 1
ATOM 1042 C CA . ALA A 1 135 ? -17.685 7.428 19.013 1.00 98.31 135 ALA A CA 1
ATOM 1043 C C . ALA A 1 135 ? -18.569 8.685 19.000 1.00 98.31 135 ALA A C 1
ATOM 1045 O O . ALA A 1 135 ? -18.877 9.237 20.066 1.00 98.31 135 ALA A O 1
ATOM 1046 N N . GLU A 1 136 ? -18.954 9.127 17.806 1.00 98.19 136 GLU A N 1
ATOM 1047 C CA . GLU A 1 136 ? -19.767 10.333 17.589 1.00 98.19 136 GLU A CA 1
ATOM 1048 C C . GLU A 1 136 ? -21.242 9.997 17.328 1.00 98.19 136 GLU A C 1
ATOM 1050 O O . GLU A 1 136 ? -22.125 10.784 17.658 1.00 98.19 136 GLU A O 1
ATOM 1055 N N . ALA A 1 137 ? -21.516 8.793 16.824 1.00 98.31 137 ALA A N 1
ATOM 1056 C CA . ALA A 1 137 ? -22.851 8.216 16.701 1.00 98.31 137 ALA A CA 1
ATOM 1057 C C . ALA A 1 137 ? -22.794 6.686 16.825 1.00 98.31 137 ALA A C 1
ATOM 1059 O O . ALA A 1 137 ? -21.730 6.079 16.658 1.00 98.31 137 ALA A O 1
ATOM 1060 N N . ALA A 1 138 ? -23.929 6.059 17.134 1.00 98.00 138 ALA A N 1
ATOM 1061 C CA . ALA A 1 138 ? -24.045 4.604 17.184 1.00 98.00 138 ALA A CA 1
ATOM 1062 C C . ALA A 1 138 ? -25.449 4.126 16.801 1.00 98.00 138 ALA A C 1
ATOM 1064 O O . ALA A 1 138 ? -26.451 4.758 17.128 1.00 98.00 138 ALA A O 1
ATOM 1065 N N . THR A 1 139 ? -25.541 2.977 16.134 1.00 97.88 139 THR A N 1
ATOM 1066 C CA . THR A 1 139 ? -26.826 2.350 15.784 1.00 97.88 139 THR A CA 1
ATOM 1067 C C . THR A 1 139 ? -26.693 0.839 15.859 1.00 97.88 139 THR A C 1
ATOM 1069 O O . THR A 1 139 ? -26.054 0.216 15.011 1.00 97.88 139 THR A O 1
ATOM 1072 N N . GLY A 1 140 ? -27.286 0.252 16.903 1.00 94.88 140 GLY A N 1
ATOM 1073 C CA . GLY A 1 140 ? -26.984 -1.123 17.296 1.00 94.88 140 GLY A CA 1
ATOM 1074 C C . GLY A 1 140 ? -25.522 -1.243 17.736 1.00 94.88 140 GLY A C 1
ATOM 1075 O O . GLY A 1 140 ? -25.056 -0.456 18.561 1.00 94.88 140 GLY A O 1
ATOM 1076 N N . GLU A 1 141 ? -24.801 -2.203 17.162 1.00 94.06 141 GLU A N 1
ATOM 1077 C CA . GLU A 1 141 ? -23.370 -2.433 17.421 1.00 94.06 141 GLU A CA 1
ATOM 1078 C C . GLU A 1 141 ? -22.448 -1.540 16.576 1.00 94.06 141 GLU A C 1
ATOM 1080 O O . GLU A 1 141 ? -21.269 -1.382 16.898 1.00 94.06 141 GLU A O 1
ATOM 1085 N N . ARG A 1 142 ? -22.996 -0.907 15.533 1.00 98.06 142 ARG A N 1
ATOM 1086 C CA . ARG A 1 142 ? -22.252 -0.067 14.594 1.00 98.06 142 ARG A CA 1
ATOM 1087 C C . ARG A 1 142 ? -21.879 1.256 15.247 1.00 98.06 142 ARG A C 1
ATOM 1089 O O . ARG A 1 142 ? -22.686 1.852 15.971 1.00 98.06 142 ARG A O 1
ATOM 1096 N N . VAL A 1 143 ? -20.676 1.742 14.958 1.00 98.50 143 VAL A N 1
ATOM 1097 C CA . VAL A 1 143 ? -20.148 2.989 15.528 1.00 98.50 143 VAL A CA 1
ATOM 1098 C C . VAL A 1 143 ? -19.617 3.895 14.429 1.00 98.50 143 VAL A C 1
ATOM 1100 O O . VAL A 1 143 ? -18.886 3.439 13.558 1.00 98.50 143 VAL A O 1
ATOM 1103 N N . LEU A 1 144 ? -19.937 5.185 14.500 1.00 98.81 144 LEU A N 1
ATOM 1104 C CA . LEU A 1 144 ? -19.386 6.205 13.611 1.00 98.81 144 LEU A CA 1
ATOM 1105 C C . LEU A 1 144 ? -18.258 6.975 14.308 1.00 98.81 144 LEU A C 1
ATOM 1107 O O . LEU A 1 144 ? -18.426 7.443 15.442 1.00 98.81 144 LEU A O 1
ATOM 1111 N N . VAL A 1 145 ? -17.134 7.137 13.612 1.00 98.81 145 VAL A N 1
ATOM 1112 C CA . VAL A 1 145 ? -15.960 7.896 14.068 1.00 98.81 145 VAL A CA 1
ATOM 1113 C C . VAL A 1 145 ? -15.536 8.946 13.035 1.00 98.81 145 VAL A C 1
ATOM 1115 O O . VAL A 1 145 ? -15.708 8.743 11.834 1.00 98.81 145 VAL A O 1
ATOM 1118 N N . ASP A 1 146 ? -14.960 10.063 13.491 1.00 98.62 146 ASP A N 1
ATOM 1119 C CA . ASP A 1 146 ? -14.280 11.036 12.617 1.00 98.62 146 ASP A CA 1
ATOM 1120 C C . ASP A 1 146 ? -12.883 10.501 12.258 1.00 98.62 146 ASP A C 1
ATOM 1122 O O . ASP A 1 146 ? -12.028 10.325 13.133 1.00 98.62 146 ASP A O 1
ATOM 1126 N N . MET A 1 147 ? -12.656 10.214 10.977 1.00 98.19 147 MET A N 1
ATOM 1127 C CA . MET A 1 147 ? -11.413 9.633 10.464 1.00 98.19 147 MET A CA 1
ATOM 1128 C C . MET A 1 147 ? -10.377 10.704 10.090 1.00 98.19 147 MET A C 1
ATOM 1130 O O . MET A 1 147 ? -9.191 10.407 9.931 1.00 98.19 147 MET A O 1
ATOM 1134 N N . THR A 1 148 ? -10.793 11.968 9.995 1.00 98.25 148 THR A N 1
ATOM 1135 C CA . THR A 1 148 ? -9.995 13.056 9.415 1.00 98.25 148 THR A CA 1
ATOM 1136 C C . THR A 1 148 ? -8.646 13.216 10.114 1.00 98.25 148 THR A C 1
ATOM 1138 O O . THR A 1 148 ? -7.608 13.191 9.460 1.00 98.25 148 THR A O 1
ATOM 1141 N N . GLY A 1 149 ? -8.631 13.288 11.449 1.00 97.62 149 GLY A N 1
ATOM 1142 C CA . GLY A 1 149 ? -7.387 13.443 12.215 1.00 97.62 149 GLY A CA 1
ATOM 1143 C C . GLY A 1 149 ? -6.457 12.225 12.155 1.00 97.62 149 GLY A C 1
ATOM 1144 O O . GLY A 1 149 ? -5.245 12.362 12.293 1.00 97.62 149 GLY A O 1
ATOM 1145 N N . PHE A 1 150 ? -7.000 11.026 11.926 1.00 98.12 150 PHE A N 1
ATOM 1146 C CA . PHE A 1 150 ? -6.175 9.835 11.721 1.00 98.12 150 PHE A CA 1
ATOM 1147 C C . PHE A 1 150 ? -5.503 9.829 10.345 1.00 98.12 150 PHE A C 1
ATOM 1149 O O . PHE A 1 150 ? -4.408 9.280 10.220 1.00 98.12 150 PHE A O 1
ATOM 1156 N N . LEU A 1 151 ? -6.146 10.394 9.322 1.00 98.06 151 LEU A N 1
ATOM 1157 C CA . LEU A 1 151 ? -5.581 10.487 7.975 1.00 98.06 151 LEU A CA 1
ATOM 1158 C C . LEU A 1 151 ? -4.611 11.664 7.861 1.00 98.06 151 LEU A C 1
ATOM 1160 O O . LEU A 1 151 ? -3.508 11.497 7.351 1.00 98.06 151 LEU A O 1
ATOM 1164 N N . VAL A 1 152 ? -4.978 12.835 8.388 1.00 97.94 152 VAL A N 1
ATOM 1165 C CA . VAL A 1 152 ? -4.132 14.039 8.395 1.00 97.94 152 VAL A CA 1
ATOM 1166 C C . VAL A 1 152 ? -3.093 13.937 9.513 1.00 97.94 152 VAL A C 1
ATOM 1168 O O . VAL A 1 152 ? -3.157 14.594 10.546 1.00 97.94 152 VAL A O 1
ATOM 1171 N N . ARG A 1 153 ? -2.134 13.037 9.312 1.00 96.75 153 ARG A N 1
ATOM 1172 C CA . ARG A 1 153 ? -0.942 12.846 10.144 1.00 96.75 153 ARG A CA 1
ATOM 1173 C C . ARG A 1 153 ? 0.180 12.298 9.276 1.00 96.75 153 ARG A C 1
ATOM 1175 O O . ARG A 1 153 ? -0.062 11.885 8.153 1.00 96.75 153 ARG A O 1
ATOM 1182 N N . ASP A 1 154 ? 1.393 12.214 9.809 1.00 96.25 154 ASP A N 1
ATOM 1183 C CA . ASP A 1 154 ? 2.510 11.557 9.123 1.00 96.25 154 ASP A CA 1
ATOM 1184 C C . ASP A 1 154 ? 2.702 10.110 9.632 1.00 96.25 154 ASP A C 1
ATOM 1186 O O . ASP A 1 154 ? 3.479 9.880 10.562 1.00 96.25 154 ASP A O 1
ATOM 1190 N N . PRO A 1 155 ? 1.990 9.100 9.083 1.00 94.38 155 PRO A N 1
ATOM 1191 C CA . PRO A 1 155 ? 2.052 7.726 9.585 1.00 94.38 155 PRO A CA 1
ATOM 1192 C C . PRO A 1 155 ? 3.360 7.002 9.246 1.00 94.38 155 PRO A C 1
ATOM 1194 O O . PRO A 1 155 ? 3.569 5.882 9.718 1.00 94.38 155 PRO A O 1
ATOM 1197 N N . ILE A 1 156 ? 4.200 7.592 8.396 1.00 93.12 156 ILE A N 1
ATOM 1198 C CA . ILE A 1 156 ? 5.367 6.939 7.795 1.00 93.12 156 ILE A CA 1
ATOM 1199 C C . ILE A 1 156 ? 6.663 7.708 8.029 1.00 93.12 156 ILE A C 1
ATOM 1201 O O . ILE A 1 156 ? 7.689 7.269 7.511 1.00 93.12 156 ILE A O 1
ATOM 1205 N N . ASP A 1 157 ? 6.635 8.811 8.779 1.00 94.38 157 ASP A N 1
ATOM 1206 C CA . ASP A 1 157 ? 7.768 9.722 8.974 1.00 94.38 157 ASP A CA 1
ATOM 1207 C C . ASP A 1 157 ? 8.331 10.226 7.629 1.00 94.38 157 ASP A C 1
ATOM 1209 O O . ASP A 1 157 ? 9.511 10.082 7.297 1.00 94.38 157 ASP A O 1
ATOM 1213 N N . ALA A 1 158 ? 7.452 10.734 6.764 1.00 94.69 158 ALA A N 1
ATOM 1214 C CA . ALA A 1 158 ? 7.844 11.411 5.536 1.00 94.69 158 ALA A CA 1
ATOM 1215 C C . ALA A 1 158 ? 8.595 12.717 5.837 1.00 94.69 158 ALA A C 1
ATOM 1217 O O . ALA A 1 158 ? 9.632 12.967 5.218 1.00 94.69 158 ALA A O 1
ATOM 1218 N N . GLY A 1 159 ? 8.142 13.497 6.824 1.00 94.81 159 GLY A N 1
ATOM 1219 C CA . GLY A 1 159 ? 8.791 14.743 7.240 1.00 94.81 159 GLY A CA 1
ATOM 1220 C C . GLY A 1 159 ? 10.228 14.534 7.730 1.00 94.81 159 GLY A C 1
ATOM 1221 O O . GLY A 1 159 ? 11.119 15.291 7.346 1.00 94.81 159 GLY A O 1
ATOM 1222 N N . GLY A 1 160 ? 10.497 13.465 8.493 1.00 93.19 160 GLY A N 1
ATOM 1223 C CA . GLY A 1 160 ? 11.849 13.111 8.949 1.00 93.19 160 GLY A CA 1
ATOM 1224 C C . GLY A 1 160 ? 12.788 12.611 7.842 1.00 93.19 160 GLY A C 1
ATOM 1225 O O . GLY A 1 160 ? 14.023 12.685 7.972 1.00 93.19 160 GLY A O 1
ATOM 1226 N N . ARG A 1 161 ? 12.227 12.135 6.721 1.00 92.12 161 ARG A N 1
ATOM 1227 C CA . ARG A 1 161 ? 12.999 11.803 5.515 1.00 92.12 161 ARG A CA 1
ATOM 1228 C C . ARG A 1 161 ? 13.328 13.034 4.686 1.00 92.12 161 ARG A C 1
ATOM 1230 O O . ARG A 1 161 ? 14.434 13.089 4.162 1.00 92.12 161 ARG A O 1
ATOM 1237 N N . MET A 1 162 ? 12.422 14.007 4.589 1.00 92.38 162 MET A N 1
ATOM 1238 C CA . MET A 1 162 ? 12.610 15.223 3.795 1.00 92.38 162 MET A CA 1
ATOM 1239 C C . MET A 1 162 ? 13.792 16.063 4.291 1.00 92.38 162 MET A C 1
ATOM 1241 O O . MET A 1 162 ? 13.874 16.448 5.456 1.00 92.38 162 MET A O 1
ATOM 1245 N N . ARG A 1 163 ? 14.734 16.332 3.383 1.00 89.88 163 ARG A N 1
ATOM 1246 C CA . ARG A 1 163 ? 16.016 17.008 3.642 1.00 89.88 163 ARG A CA 1
ATOM 1247 C C . ARG A 1 163 ? 16.438 17.816 2.406 1.00 89.88 163 ARG A C 1
ATOM 1249 O O . ARG A 1 163 ? 15.956 17.512 1.315 1.00 89.88 163 ARG A O 1
ATOM 1256 N N . PRO A 1 164 ? 17.356 18.793 2.522 1.00 85.25 164 PRO A N 1
ATOM 1257 C CA . PRO A 1 164 ? 17.999 19.286 3.746 1.00 85.25 164 PRO A CA 1
ATOM 1258 C C . PRO A 1 164 ? 17.053 20.104 4.641 1.00 85.25 164 PRO A C 1
ATOM 1260 O O . PRO A 1 164 ? 16.070 20.673 4.176 1.00 85.25 164 PRO A O 1
ATOM 1263 N N . GLY A 1 165 ? 17.377 20.185 5.933 1.00 84.62 165 GLY A N 1
ATOM 1264 C CA . GLY A 1 165 ? 16.541 20.838 6.947 1.00 84.62 165 GLY A CA 1
ATOM 1265 C C . GLY A 1 165 ? 15.565 19.876 7.625 1.00 84.62 165 GLY A C 1
ATOM 1266 O O . GLY A 1 165 ? 15.642 18.665 7.434 1.00 84.62 165 GLY A O 1
ATOM 1267 N N . GLN A 1 166 ? 14.685 20.425 8.460 1.00 90.50 166 GLN A N 1
ATOM 1268 C CA . GLN A 1 166 ? 13.609 19.675 9.108 1.00 90.50 166 GLN A CA 1
ATOM 1269 C C . GLN A 1 166 ? 12.288 20.079 8.477 1.00 90.50 166 GLN A C 1
ATOM 1271 O O . GLN A 1 166 ? 11.997 21.271 8.400 1.00 90.50 166 GLN A O 1
ATOM 1276 N N . TYR A 1 167 ? 11.487 19.101 8.072 1.00 95.38 167 TYR A N 1
ATOM 1277 C CA . TYR A 1 167 ? 10.141 19.338 7.577 1.00 95.38 167 TYR A CA 1
ATOM 1278 C C . TYR A 1 167 ? 9.124 18.839 8.595 1.00 95.38 167 TYR A C 1
ATOM 1280 O O . TYR A 1 167 ? 9.314 17.792 9.214 1.00 95.38 167 TYR A O 1
ATOM 1288 N N . ARG A 1 168 ? 8.045 19.598 8.784 1.00 96.69 168 ARG A N 1
ATOM 1289 C CA . ARG A 1 168 ? 6.917 19.204 9.636 1.00 96.69 168 ARG A CA 1
ATOM 1290 C C . ARG A 1 168 ? 5.627 19.281 8.852 1.00 96.69 168 ARG A C 1
ATOM 1292 O O . ARG A 1 168 ? 5.484 20.163 8.010 1.00 96.69 168 ARG A O 1
ATOM 1299 N N . LEU A 1 169 ? 4.720 18.360 9.155 1.00 97.94 169 LEU A N 1
ATOM 1300 C CA . LEU A 1 169 ? 3.366 18.392 8.630 1.00 97.94 169 LEU A CA 1
ATOM 1301 C C . LEU A 1 169 ? 2.697 19.722 8.995 1.00 97.94 169 LEU A C 1
ATOM 1303 O O . LEU A 1 169 ? 2.874 20.233 10.103 1.00 97.94 169 LEU A O 1
ATOM 1307 N N . ASP A 1 170 ? 1.951 20.264 8.046 1.00 97.75 170 ASP A N 1
ATOM 1308 C CA . ASP A 1 170 ? 1.105 21.433 8.210 1.00 97.75 170 ASP A CA 1
ATOM 1309 C C . ASP A 1 170 ? -0.336 21.043 7.922 1.00 97.75 170 ASP A C 1
ATOM 1311 O O . ASP A 1 170 ? -0.751 20.906 6.767 1.00 97.75 170 ASP A O 1
ATOM 1315 N N . ASP A 1 171 ? -1.090 20.849 8.999 1.00 96.31 171 ASP A N 1
ATOM 1316 C CA . ASP A 1 171 ? -2.480 20.408 8.948 1.00 96.31 171 ASP A CA 1
ATOM 1317 C C . ASP A 1 171 ? -3.355 21.393 8.161 1.00 96.31 171 ASP A C 1
ATOM 1319 O O . ASP A 1 171 ? -4.266 20.976 7.455 1.00 96.31 171 ASP A O 1
ATOM 1323 N N . SER A 1 172 ? -3.047 22.697 8.208 1.00 96.75 172 SER A N 1
ATOM 1324 C CA . SER A 1 172 ? -3.828 23.728 7.510 1.00 96.75 172 SER A CA 1
ATOM 1325 C C . SER A 1 172 ? -3.680 23.677 5.987 1.00 96.75 172 SER A C 1
ATOM 1327 O O . SER A 1 172 ? -4.506 24.232 5.263 1.00 96.75 172 SER A O 1
ATOM 1329 N N . ARG A 1 173 ? -2.630 23.005 5.499 1.00 97.12 173 ARG A N 1
ATOM 1330 C CA . ARG A 1 173 ? -2.335 22.797 4.073 1.00 97.12 173 ARG A CA 1
ATOM 1331 C C . ARG A 1 173 ? -2.473 21.333 3.661 1.00 97.12 173 ARG A C 1
ATOM 1333 O O . ARG A 1 173 ? -1.930 20.933 2.634 1.00 97.12 173 ARG A O 1
ATOM 1340 N N . SER A 1 174 ? -3.157 20.539 4.474 1.00 98.31 174 SER A N 1
ATOM 1341 C CA . SER A 1 174 ? -3.361 19.113 4.253 1.00 98.31 174 SER A CA 1
ATOM 1342 C C . SER A 1 174 ? -4.853 18.805 4.205 1.00 98.31 174 SER A C 1
ATOM 1344 O O . SER A 1 174 ? -5.654 19.460 4.869 1.00 98.31 174 SER A O 1
ATOM 1346 N N . SER A 1 175 ? -5.250 17.834 3.387 1.00 97.50 175 SER A N 1
ATOM 1347 C CA . SER A 1 175 ? -6.669 17.527 3.184 1.00 97.50 175 SER A CA 1
ATOM 1348 C C . SER A 1 175 ? -6.892 16.103 2.694 1.00 97.50 175 SER A C 1
ATOM 1350 O O . SER A 1 175 ? -6.002 15.476 2.118 1.00 97.50 175 SER A O 1
ATOM 1352 N N . VAL A 1 176 ? -8.099 15.584 2.922 1.00 97.69 176 VAL A N 1
ATOM 1353 C CA . VAL A 1 176 ? -8.533 14.312 2.334 1.00 97.69 176 VAL A CA 1
ATOM 1354 C C . VAL A 1 176 ? -8.606 14.462 0.812 1.00 97.69 176 VAL A C 1
ATOM 1356 O O . VAL A 1 176 ? -9.185 15.416 0.296 1.00 97.69 176 VAL A O 1
ATOM 1359 N N . PHE A 1 177 ? -8.033 13.502 0.092 1.00 96.50 177 PHE A N 1
ATOM 1360 C CA . PHE A 1 177 ? -8.006 13.462 -1.363 1.00 96.50 177 PHE A CA 1
ATOM 1361 C C . PHE A 1 177 ? -9.102 12.517 -1.885 1.00 96.50 177 PHE A C 1
ATOM 1363 O O . PHE A 1 177 ? -8.969 11.291 -1.862 1.00 96.50 177 PHE A O 1
ATOM 1370 N N . MET A 1 178 ? -10.217 13.088 -2.347 1.00 95.44 178 MET A N 1
ATOM 1371 C CA . MET A 1 178 ? -11.443 12.317 -2.600 1.00 95.44 178 MET A CA 1
ATOM 1372 C C . MET A 1 178 ? -11.443 11.462 -3.877 1.00 95.44 178 MET A C 1
ATOM 1374 O O . MET A 1 178 ? -12.188 10.491 -3.926 1.00 95.44 178 MET A O 1
ATOM 1378 N N . GLU A 1 179 ? -10.626 11.762 -4.894 1.00 92.06 179 GLU A N 1
ATOM 1379 C CA . GLU A 1 179 ? -10.673 11.052 -6.193 1.00 92.06 179 GLU A CA 1
ATOM 1380 C C . GLU A 1 179 ? -10.385 9.541 -6.075 1.00 92.06 179 GLU A C 1
ATOM 1382 O O . GLU A 1 179 ? -10.957 8.749 -6.820 1.00 92.06 179 GLU A O 1
ATOM 1387 N N . TYR A 1 180 ? -9.558 9.130 -5.106 1.00 91.50 180 TYR A N 1
ATOM 1388 C CA . TYR A 1 180 ? -9.246 7.720 -4.821 1.00 91.50 180 TYR A CA 1
ATOM 1389 C C . TYR A 1 180 ? -9.677 7.279 -3.417 1.00 91.50 180 TYR A C 1
ATOM 1391 O O . TYR A 1 180 ? -9.160 6.298 -2.884 1.00 91.50 180 TYR A O 1
ATOM 1399 N N . THR A 1 181 ? -10.638 7.995 -2.831 1.00 95.88 181 THR A N 1
ATOM 1400 C CA . THR A 1 181 ? -11.264 7.618 -1.563 1.00 95.88 181 THR A CA 1
ATOM 1401 C C . THR A 1 181 ? -12.602 6.940 -1.841 1.00 95.88 181 THR A C 1
ATOM 1403 O O . THR A 1 181 ? -13.464 7.504 -2.512 1.00 95.88 181 THR A O 1
ATOM 1406 N N . GLY A 1 182 ? -12.784 5.724 -1.334 1.00 95.75 182 GLY A N 1
ATOM 1407 C CA . GLY A 1 182 ? -13.986 4.931 -1.559 1.00 95.75 182 GLY A CA 1
ATOM 1408 C C . GLY A 1 182 ? -14.020 3.659 -0.721 1.00 95.75 182 GLY A C 1
ATOM 1409 O O . GLY A 1 182 ? -13.002 3.193 -0.214 1.00 95.75 182 GLY A O 1
ATOM 1410 N N . SER A 1 183 ? -15.210 3.084 -0.581 1.00 97.00 183 SER A N 1
ATOM 1411 C CA . SER A 1 183 ? -15.409 1.807 0.102 1.00 97.00 183 SER A CA 1
ATOM 1412 C C . SER A 1 183 ? -15.931 0.766 -0.887 1.00 97.00 183 SER A C 1
ATOM 1414 O O . SER A 1 183 ? -16.617 1.095 -1.854 1.00 97.00 183 SER A O 1
ATOM 1416 N N . PHE A 1 184 ? -15.530 -0.484 -0.691 1.00 96.62 184 PHE A N 1
ATOM 1417 C CA . PHE A 1 184 ? -15.826 -1.630 -1.548 1.00 96.62 184 PHE A CA 1
ATOM 1418 C C . PHE A 1 184 ? -16.097 -2.856 -0.665 1.00 96.62 184 PHE A C 1
ATOM 1420 O O . PHE A 1 184 ? -15.802 -2.810 0.528 1.00 96.62 184 PHE A O 1
ATOM 1427 N N . PRO A 1 185 ? -16.647 -3.962 -1.199 1.00 96.62 185 PRO A N 1
ATOM 1428 C CA . PRO A 1 185 ? -17.052 -5.103 -0.373 1.00 96.62 185 PRO A CA 1
ATOM 1429 C C . PRO A 1 185 ? -15.959 -5.669 0.547 1.00 96.62 185 PRO A C 1
ATOM 1431 O O . PRO A 1 185 ? -16.257 -6.026 1.681 1.00 96.62 185 PRO A O 1
ATOM 1434 N N . GLU A 1 186 ? -14.706 -5.707 0.086 1.00 95.69 186 GLU A N 1
ATOM 1435 C CA . GLU A 1 186 ? -13.588 -6.351 0.798 1.00 95.69 186 GLU A CA 1
ATOM 1436 C C . GLU A 1 186 ? -12.507 -5.366 1.257 1.00 95.69 186 GLU A C 1
ATOM 1438 O O . GLU A 1 186 ? -11.528 -5.759 1.889 1.00 95.69 186 GLU A O 1
ATOM 1443 N N . ASN A 1 187 ? -12.651 -4.080 0.934 1.00 97.62 187 ASN A N 1
ATOM 1444 C CA . ASN A 1 187 ? -11.659 -3.071 1.268 1.00 97.62 187 ASN A CA 1
ATOM 1445 C C . ASN A 1 187 ? -12.241 -1.658 1.320 1.00 97.62 187 ASN A C 1
ATOM 1447 O O . ASN A 1 187 ? -13.244 -1.335 0.689 1.00 97.62 187 ASN A O 1
ATOM 1451 N N . THR A 1 188 ? -11.560 -0.787 2.051 1.00 98.44 188 THR A N 1
ATOM 1452 C CA . THR A 1 188 ? -11.856 0.641 2.135 1.00 98.44 188 THR A CA 1
ATOM 1453 C C . THR A 1 188 ? -10.572 1.413 1.898 1.00 98.44 188 THR A C 1
ATOM 1455 O O . THR A 1 188 ? -9.599 1.264 2.637 1.00 98.44 188 THR A O 1
ATOM 1458 N N . GLU A 1 189 ? -10.581 2.225 0.849 1.00 97.56 189 GLU A N 1
ATOM 1459 C CA . GLU A 1 189 ? -9.439 2.965 0.330 1.00 97.56 189 GLU A CA 1
ATOM 1460 C C . GLU A 1 189 ? -9.604 4.451 0.640 1.00 97.56 189 GLU A C 1
ATOM 1462 O O . GLU A 1 189 ? -10.673 5.026 0.437 1.00 97.56 189 GLU A O 1
ATOM 1467 N N . MET A 1 190 ? -8.554 5.085 1.148 1.00 97.81 190 MET A N 1
ATOM 1468 C CA . MET A 1 190 ? -8.551 6.504 1.498 1.00 97.81 190 MET A CA 1
ATOM 1469 C C . MET A 1 190 ? -7.217 7.117 1.112 1.00 97.81 190 MET A C 1
ATOM 1471 O O . MET A 1 190 ? -6.162 6.554 1.396 1.00 97.81 190 MET A O 1
ATOM 1475 N N . GLU A 1 191 ? -7.251 8.306 0.531 1.00 96.56 191 GLU A N 1
ATOM 1476 C CA . GLU A 1 191 ? -6.042 9.049 0.202 1.00 96.56 191 GLU A CA 1
ATOM 1477 C C . GLU A 1 191 ? -6.082 10.427 0.864 1.00 96.56 191 GLU A C 1
ATOM 1479 O O . GLU A 1 191 ? -7.138 11.031 1.045 1.00 96.56 191 GLU A O 1
ATOM 1484 N N . VAL A 1 192 ? -4.919 10.916 1.276 1.00 97.62 192 VAL A N 1
ATOM 1485 C CA . VAL A 1 192 ? -4.757 12.214 1.932 1.00 97.62 192 VAL A CA 1
ATOM 1486 C C . VAL A 1 192 ? -3.573 12.934 1.309 1.00 97.62 192 VAL A C 1
ATOM 1488 O O . VAL A 1 192 ? -2.503 12.351 1.138 1.00 97.62 192 VAL A O 1
ATOM 1491 N N . GLU A 1 193 ? -3.756 14.200 0.953 1.00 98.06 193 GLU A N 1
ATOM 1492 C CA . GLU A 1 193 ? -2.659 15.075 0.564 1.00 98.06 193 GLU A CA 1
ATOM 1493 C C . GLU A 1 193 ? -2.093 15.744 1.814 1.00 98.06 193 GLU A C 1
ATOM 1495 O O . GLU A 1 193 ? -2.795 16.458 2.532 1.00 98.06 193 GLU A O 1
ATOM 1500 N N . LEU A 1 194 ? -0.817 15.484 2.084 1.00 98.50 194 LEU A N 1
ATOM 1501 C CA . LEU A 1 194 ? -0.096 16.003 3.235 1.00 98.50 194 LEU A CA 1
ATOM 1502 C C . LEU A 1 194 ? 0.958 16.992 2.769 1.00 98.50 194 LEU A C 1
ATOM 1504 O O . LEU A 1 194 ? 1.844 16.637 1.985 1.00 98.50 194 LEU A O 1
ATOM 1508 N N . THR A 1 195 ? 0.900 18.208 3.300 1.00 98.19 195 THR A N 1
ATOM 1509 C CA . THR A 1 195 ? 1.895 19.242 3.025 1.00 98.19 195 THR A CA 1
ATOM 1510 C C . THR A 1 195 ? 2.870 19.363 4.181 1.00 98.19 195 THR A C 1
ATOM 1512 O O . THR A 1 195 ? 2.488 19.589 5.326 1.00 98.19 195 THR A O 1
ATOM 1515 N N . PHE A 1 196 ? 4.157 19.268 3.869 1.00 97.56 196 PHE A N 1
ATOM 1516 C CA . PHE A 1 196 ? 5.241 19.402 4.827 1.00 97.56 196 PHE A CA 1
ATOM 1517 C C . PHE A 1 196 ? 5.981 20.719 4.601 1.00 97.56 196 PHE A C 1
ATOM 1519 O O . PHE A 1 196 ? 6.406 21.000 3.484 1.00 97.56 196 PHE A O 1
ATOM 1526 N N . VAL A 1 197 ? 6.160 21.524 5.652 1.00 96.44 197 VAL A N 1
ATOM 1527 C CA . VAL A 1 197 ? 6.870 22.815 5.604 1.00 96.44 197 VAL A CA 1
ATOM 1528 C C . VAL A 1 197 ? 8.258 22.666 6.171 1.00 96.44 197 VAL A C 1
ATOM 1530 O O . VAL A 1 197 ? 8.429 22.118 7.267 1.00 96.44 197 VAL A O 1
ATOM 1533 N N . GLN A 1 198 ? 9.224 23.268 5.494 1.00 93.38 198 GLN A N 1
ATOM 1534 C CA . GLN A 1 198 ? 10.539 23.474 6.054 1.00 93.38 198 GLN A CA 1
ATOM 1535 C C . GLN A 1 198 ? 10.446 24.364 7.303 1.00 93.38 198 GLN A C 1
ATOM 1537 O O . GLN A 1 198 ? 9.882 25.456 7.291 1.00 93.38 198 GLN A O 1
ATOM 1542 N N . GLN A 1 199 ? 11.016 23.894 8.404 1.00 90.62 199 GLN A N 1
ATOM 1543 C CA . GLN A 1 199 ? 11.163 24.669 9.628 1.00 90.62 199 GLN A CA 1
ATOM 1544 C C . GLN A 1 199 ? 12.411 25.554 9.503 1.00 90.62 199 GLN A C 1
ATOM 1546 O O . GLN A 1 199 ? 13.445 25.096 9.011 1.00 90.62 199 GLN A O 1
ATOM 1551 N N . GLY A 1 200 ? 12.308 26.822 9.919 1.00 71.00 200 GLY A N 1
ATOM 1552 C CA . GLY A 1 200 ? 13.362 27.830 9.749 1.00 71.00 200 GLY A CA 1
ATOM 1553 C C . GLY A 1 200 ? 14.760 27.355 10.179 1.00 71.00 200 GLY A C 1
ATOM 1554 O O . GLY A 1 200 ? 14.904 26.621 11.154 1.00 71.00 200 GLY A O 1
ATOM 1555 N N . GLY A 1 201 ? 15.795 27.792 9.449 1.00 58.44 201 GLY A N 1
ATOM 1556 C CA . GLY A 1 201 ? 17.202 27.479 9.754 1.00 58.44 201 GLY A CA 1
ATOM 1557 C C . GLY A 1 201 ? 17.892 26.462 8.834 1.00 58.44 201 GLY A C 1
ATOM 1558 O O . GLY A 1 201 ? 18.937 25.935 9.201 1.00 58.44 201 GLY A O 1
ATOM 1559 N N . GLY A 1 202 ? 17.358 26.188 7.640 1.00 49.50 202 GLY A N 1
ATOM 1560 C CA . GLY A 1 202 ? 17.942 25.204 6.718 1.00 49.50 202 GLY A CA 1
ATOM 1561 C C . GLY A 1 202 ? 17.837 25.556 5.238 1.00 49.50 202 GLY A C 1
ATOM 1562 O O . GLY A 1 202 ? 17.810 24.650 4.413 1.00 49.50 202 GLY A O 1
ATOM 1563 N N . GLY A 1 203 ? 17.775 26.844 4.887 1.00 44.97 203 GLY A N 1
ATOM 1564 C CA . GLY A 1 203 ? 17.846 27.327 3.503 1.00 44.97 203 GLY A CA 1
ATOM 1565 C C . GLY A 1 203 ? 19.248 27.156 2.913 1.00 44.97 203 GLY A C 1
ATOM 1566 O O . GLY A 1 203 ? 19.923 28.126 2.596 1.00 44.97 203 GLY A O 1
ATOM 1567 N N . GLY A 1 204 ? 19.722 25.917 2.826 1.00 46.06 204 GLY A N 1
ATOM 1568 C CA . GLY A 1 204 ? 20.945 25.553 2.132 1.00 46.06 204 GLY A CA 1
ATOM 1569 C C . GLY A 1 204 ? 20.598 25.049 0.743 1.00 46.06 204 GLY A C 1
ATOM 1570 O O . GLY A 1 204 ? 20.601 23.842 0.513 1.00 46.06 204 GLY A O 1
ATOM 1571 N N . GLY A 1 205 ? 20.286 25.969 -0.171 1.00 46.47 205 GLY A N 1
ATOM 1572 C CA . GLY A 1 205 ? 20.292 25.694 -1.605 1.00 46.47 205 GLY A CA 1
ATOM 1573 C C . GLY A 1 205 ? 21.711 25.333 -2.039 1.00 46.47 205 GLY A C 1
ATOM 1574 O O . GLY A 1 205 ? 22.481 26.187 -2.469 1.00 46.47 205 GLY A O 1
ATOM 1575 N N . GLY A 1 206 ? 22.082 24.066 -1.876 1.00 43.75 206 GLY A N 1
ATOM 1576 C CA . GLY A 1 206 ? 23.278 23.511 -2.483 1.00 43.75 206 GLY A CA 1
ATOM 1577 C C . GLY A 1 206 ? 23.015 23.327 -3.970 1.00 43.75 206 GLY A C 1
ATOM 1578 O O . GLY A 1 206 ? 22.391 22.344 -4.369 1.00 43.75 206 GLY A O 1
ATOM 1579 N N . PHE A 1 207 ? 23.474 24.276 -4.786 1.00 43.53 207 PHE A N 1
ATOM 1580 C CA . PHE A 1 207 ? 23.584 24.100 -6.230 1.00 43.53 207 PHE A CA 1
ATOM 1581 C C . PHE A 1 207 ? 24.585 22.974 -6.517 1.00 43.53 207 PHE A C 1
ATOM 1583 O O . PHE A 1 207 ? 25.784 23.211 -6.661 1.00 43.53 207 PHE A O 1
ATOM 1590 N N . GLY A 1 208 ? 24.093 21.742 -6.622 1.00 40.75 208 GLY A N 1
ATOM 1591 C CA . GLY A 1 208 ? 24.815 20.654 -7.265 1.00 40.75 208 GLY A CA 1
ATOM 1592 C C . GLY A 1 208 ? 24.844 20.893 -8.771 1.00 40.75 208 GLY A C 1
ATOM 1593 O O . GLY A 1 208 ? 24.022 20.357 -9.507 1.00 40.75 208 GLY A O 1
ATOM 1594 N N . ARG A 1 209 ? 25.767 21.736 -9.249 1.00 39.41 209 ARG A N 1
ATOM 1595 C CA . ARG A 1 209 ? 26.149 21.736 -10.666 1.00 39.41 209 ARG A CA 1
ATOM 1596 C C . ARG A 1 209 ? 26.846 20.403 -10.961 1.00 39.41 209 ARG A C 1
ATOM 1598 O O . ARG A 1 209 ? 28.017 20.252 -10.639 1.00 39.41 209 ARG A O 1
ATOM 1605 N N . GLY A 1 210 ? 26.144 19.485 -11.617 1.00 36.28 210 GLY A N 1
ATOM 1606 C CA . GLY A 1 210 ? 26.743 18.301 -12.241 1.00 36.28 210 GLY A CA 1
ATOM 1607 C C . GLY A 1 210 ? 26.595 17.012 -11.429 1.00 36.28 210 GLY A C 1
ATOM 1608 O O . GLY A 1 210 ? 26.669 17.016 -10.205 1.00 36.28 210 GLY A O 1
ATOM 1609 N N . GLY A 1 211 ? 26.335 15.919 -12.151 1.00 43.81 211 GLY A N 1
ATOM 1610 C CA . GLY A 1 211 ? 25.883 14.621 -11.649 1.00 43.81 211 GLY A CA 1
ATOM 1611 C C . GLY A 1 211 ? 26.661 14.048 -10.461 1.00 43.81 211 GLY A C 1
ATOM 1612 O O . GLY A 1 211 ? 27.887 13.980 -10.483 1.00 43.81 211 GLY A O 1
ATOM 1613 N N . GLY A 1 212 ? 25.908 13.581 -9.458 1.00 52.16 212 GLY A N 1
ATOM 1614 C CA . GLY A 1 212 ? 26.402 12.780 -8.329 1.00 52.16 212 GLY A CA 1
ATOM 1615 C C . GLY A 1 212 ? 26.085 13.319 -6.927 1.00 52.16 212 GLY A C 1
ATOM 1616 O O . GLY A 1 212 ? 26.429 12.660 -5.950 1.00 52.16 212 GLY A O 1
ATOM 1617 N N . GLY A 1 213 ? 25.461 14.495 -6.800 1.00 64.12 213 GLY A N 1
ATOM 1618 C CA . GLY A 1 213 ? 25.058 15.069 -5.509 1.00 64.12 213 GLY A CA 1
ATOM 1619 C C . GLY A 1 213 ? 23.684 14.591 -5.023 1.00 64.12 213 GLY A C 1
ATOM 1620 O O . GLY A 1 213 ? 22.825 14.272 -5.835 1.00 64.12 213 GLY A O 1
ATOM 1621 N N . PHE A 1 214 ? 23.485 14.589 -3.700 1.00 76.50 214 PHE A N 1
ATOM 1622 C CA . PHE A 1 214 ? 22.199 14.315 -3.046 1.00 76.50 214 PHE A CA 1
ATOM 1623 C C . PHE A 1 214 ? 21.093 15.263 -3.540 1.00 76.50 21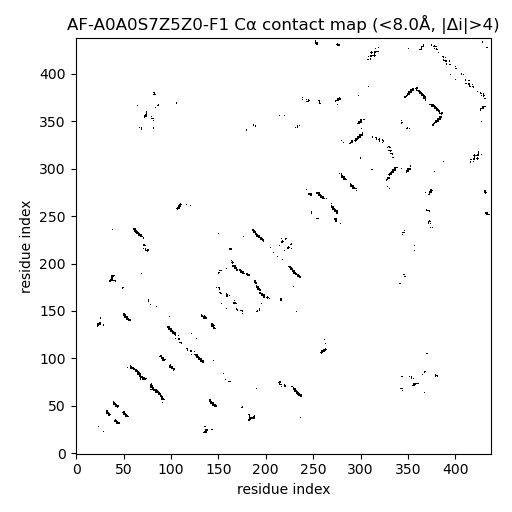4 PHE A C 1
ATOM 1625 O O . PHE A 1 214 ? 21.244 16.487 -3.464 1.00 76.50 214 PHE A O 1
ATOM 1632 N N . GLU A 1 215 ? 19.966 14.711 -3.985 1.00 84.38 215 GLU A N 1
ATOM 1633 C CA . GLU A 1 215 ? 18.796 15.463 -4.441 1.00 84.38 215 GLU A CA 1
ATOM 1634 C C . GLU A 1 215 ? 17.773 15.609 -3.314 1.00 84.38 215 GLU A C 1
ATOM 1636 O O . GLU A 1 215 ? 16.948 14.733 -3.053 1.00 84.38 215 GLU A O 1
ATOM 1641 N N . GLY A 1 216 ? 17.835 16.742 -2.621 1.00 87.81 216 GLY A N 1
ATOM 1642 C CA . GLY A 1 216 ? 16.879 17.100 -1.583 1.00 87.81 216 GLY A CA 1
ATOM 1643 C C . GLY A 1 216 ? 15.557 17.649 -2.125 1.00 87.81 216 GLY A C 1
ATOM 1644 O O . GLY A 1 216 ? 15.314 17.720 -3.328 1.00 87.81 216 GLY A O 1
ATOM 1645 N N . VAL A 1 217 ? 14.697 18.089 -1.206 1.00 90.81 217 VAL A N 1
ATOM 1646 C CA . VAL A 1 217 ? 13.368 18.637 -1.519 1.00 90.81 217 VAL A CA 1
ATOM 1647 C C . VAL A 1 217 ? 13.457 19.823 -2.483 1.00 90.81 217 VAL A C 1
ATOM 1649 O O . VAL A 1 217 ? 12.763 19.834 -3.493 1.00 90.81 217 VAL A O 1
ATOM 1652 N N . GLY A 1 218 ? 14.339 20.792 -2.220 1.00 89.06 218 GLY A N 1
ATOM 1653 C CA . GLY A 1 218 ? 14.449 22.014 -3.028 1.00 89.06 218 GLY A CA 1
ATOM 1654 C C . GLY A 1 218 ? 14.949 21.805 -4.461 1.00 89.06 218 GLY A C 1
ATOM 1655 O O . GLY A 1 218 ? 14.902 22.740 -5.252 1.00 89.06 218 GLY A O 1
ATOM 1656 N N . GLN A 1 219 ? 15.438 20.607 -4.795 1.00 89.00 219 GLN A N 1
ATOM 1657 C CA . GLN A 1 219 ? 15.883 20.239 -6.138 1.00 89.00 219 GLN A CA 1
ATOM 1658 C C . GLN A 1 219 ? 14.763 19.624 -6.988 1.00 89.00 219 GLN A C 1
ATOM 1660 O O . GLN A 1 219 ? 14.856 19.657 -8.213 1.00 89.00 219 GLN A O 1
ATOM 1665 N N . VAL A 1 220 ? 13.733 19.049 -6.358 1.00 90.50 220 VAL A N 1
ATOM 1666 C CA . VAL A 1 220 ? 12.694 18.262 -7.049 1.00 90.50 220 VAL A CA 1
ATOM 1667 C C . VAL A 1 220 ? 11.280 18.798 -6.844 1.00 90.50 220 VAL A C 1
ATOM 1669 O O . VAL A 1 220 ? 10.441 18.658 -7.730 1.00 90.50 220 VAL A O 1
ATOM 1672 N N . ALA A 1 221 ? 11.001 19.419 -5.698 1.00 93.06 221 ALA A N 1
ATOM 1673 C CA . ALA A 1 221 ? 9.720 20.053 -5.429 1.00 93.06 221 ALA A CA 1
ATOM 1674 C C . ALA A 1 221 ? 9.623 21.410 -6.138 1.00 93.06 221 ALA A C 1
ATOM 1676 O O . ALA A 1 221 ? 10.629 22.050 -6.442 1.00 93.06 221 ALA A O 1
ATOM 1677 N N . ALA A 1 222 ? 8.392 21.888 -6.345 1.00 92.31 222 ALA A N 1
ATOM 1678 C CA . ALA A 1 222 ? 8.141 23.209 -6.929 1.00 92.31 222 ALA A CA 1
ATOM 1679 C C . ALA A 1 222 ? 8.759 24.359 -6.104 1.00 92.31 222 ALA A C 1
ATOM 1681 O O . ALA A 1 222 ? 9.091 25.409 -6.648 1.00 92.31 222 ALA A O 1
ATOM 1682 N N . THR A 1 223 ? 8.921 24.156 -4.794 1.00 90.19 223 THR A N 1
ATOM 1683 C CA . THR A 1 223 ? 9.652 25.037 -3.879 1.00 90.19 223 THR A CA 1
ATOM 1684 C C . THR A 1 223 ? 10.350 24.199 -2.808 1.00 90.19 223 THR A C 1
ATOM 1686 O O . THR A 1 223 ? 9.861 23.142 -2.418 1.00 90.19 223 THR A O 1
ATOM 1689 N N . GLY A 1 224 ? 11.491 24.674 -2.303 1.00 90.12 224 GLY A N 1
ATOM 1690 C CA . GLY A 1 224 ? 12.152 24.077 -1.139 1.00 90.12 224 GLY A CA 1
ATOM 1691 C C . GLY A 1 224 ? 11.476 24.404 0.196 1.00 90.12 224 GLY A C 1
ATOM 1692 O O . GLY A 1 224 ? 11.841 23.831 1.210 1.00 90.12 224 GLY A O 1
ATOM 1693 N N . GLU A 1 225 ? 10.507 25.317 0.231 1.00 91.50 225 GLU A N 1
ATOM 1694 C CA . GLU A 1 225 ? 9.848 25.724 1.482 1.00 91.50 225 GLU A CA 1
ATOM 1695 C C . GLU A 1 225 ? 8.748 24.752 1.911 1.00 91.50 225 GLU A C 1
ATOM 1697 O O . GLU A 1 225 ? 8.444 24.626 3.100 1.00 91.50 225 GLU A O 1
ATOM 1702 N N . ALA A 1 226 ? 8.127 24.070 0.950 1.00 94.19 226 ALA A N 1
ATOM 1703 C CA . ALA A 1 226 ? 7.050 23.135 1.207 1.00 94.19 226 ALA A CA 1
ATOM 1704 C C . ALA A 1 226 ? 6.978 22.049 0.135 1.00 94.19 226 ALA A C 1
ATOM 1706 O O . ALA A 1 226 ? 7.151 22.323 -1.051 1.00 94.19 226 ALA A O 1
ATOM 1707 N N . ALA A 1 227 ? 6.660 20.831 0.558 1.00 95.88 227 ALA A N 1
ATOM 1708 C CA . ALA A 1 227 ? 6.426 19.708 -0.333 1.00 95.88 227 ALA A CA 1
ATOM 1709 C C . ALA A 1 227 ? 5.142 18.984 0.061 1.00 95.88 227 ALA A C 1
ATOM 1711 O O . ALA A 1 227 ? 4.975 18.594 1.218 1.00 95.88 227 ALA A O 1
ATOM 1712 N N . SER A 1 228 ? 4.262 18.793 -0.917 1.00 96.75 228 SER A N 1
ATOM 1713 C CA . SER A 1 228 ? 3.023 18.039 -0.758 1.00 96.75 228 SER A CA 1
ATOM 1714 C C . SER A 1 228 ? 3.189 16.658 -1.379 1.00 96.75 228 SER A C 1
ATOM 1716 O O . SER A 1 228 ? 3.722 16.519 -2.481 1.00 96.75 228 SER A O 1
ATOM 1718 N N . ILE A 1 229 ? 2.765 15.631 -0.654 1.00 96.56 229 ILE A N 1
ATOM 1719 C CA . ILE A 1 229 ? 2.743 14.242 -1.116 1.00 96.56 229 ILE A CA 1
ATOM 1720 C C . ILE A 1 229 ? 1.397 13.631 -0.757 1.00 96.56 229 ILE A C 1
ATOM 1722 O O . ILE A 1 229 ? 0.785 14.025 0.235 1.00 96.56 229 ILE A O 1
ATOM 1726 N N . ARG A 1 230 ? 0.950 12.638 -1.526 1.00 97.06 230 ARG A N 1
ATOM 1727 C CA . ARG A 1 230 ? -0.284 11.923 -1.195 1.00 97.06 230 ARG A CA 1
ATOM 1728 C C . ARG A 1 230 ? 0.026 10.588 -0.545 1.00 97.06 230 ARG A C 1
ATOM 1730 O O . ARG A 1 230 ? 0.796 9.796 -1.097 1.00 97.06 230 ARG A O 1
ATOM 1737 N N . ILE A 1 231 ? -0.574 10.347 0.613 1.00 97.31 231 ILE A N 1
ATOM 1738 C CA . ILE A 1 231 ? -0.482 9.092 1.354 1.00 97.31 231 ILE A CA 1
ATOM 1739 C C . ILE A 1 231 ? -1.780 8.327 1.176 1.00 97.31 231 ILE A C 1
ATOM 1741 O O . ILE A 1 231 ? -2.868 8.860 1.357 1.00 97.31 231 ILE A O 1
ATOM 1745 N N . HIS A 1 232 ? -1.635 7.061 0.829 1.00 97.25 232 HIS A N 1
ATOM 1746 C CA . HIS A 1 232 ? -2.727 6.130 0.644 1.00 97.25 232 HIS A CA 1
ATOM 1747 C C . HIS A 1 232 ? -2.849 5.233 1.868 1.00 97.25 232 HIS A C 1
ATOM 1749 O O . HIS A 1 232 ? -1.840 4.729 2.366 1.00 97.25 232 HIS A O 1
ATOM 1755 N N . HIS A 1 233 ? -4.077 5.007 2.308 1.00 97.81 233 HIS A N 1
ATOM 1756 C CA . HIS A 1 233 ? -4.477 4.097 3.365 1.00 97.81 233 HIS A CA 1
ATOM 1757 C C . HIS A 1 233 ? -5.454 3.078 2.793 1.00 97.81 233 HIS A C 1
ATOM 1759 O O . HIS A 1 233 ? -6.395 3.443 2.095 1.00 97.81 233 HIS A O 1
ATOM 1765 N N . SER A 1 234 ? -5.259 1.814 3.147 1.00 97.88 234 SER A N 1
ATOM 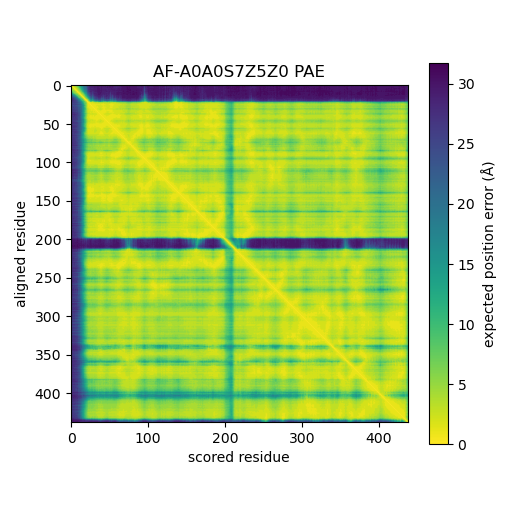1766 C CA . SER A 1 234 ? -6.196 0.747 2.812 1.00 97.88 234 SER A CA 1
ATOM 1767 C C . SER A 1 234 ? -6.494 -0.071 4.054 1.00 97.88 234 SER A C 1
ATOM 1769 O O . SER A 1 234 ? -5.559 -0.490 4.746 1.00 97.88 234 SER A O 1
ATOM 1771 N N . PHE A 1 235 ? -7.775 -0.287 4.332 1.00 98.56 235 PHE A N 1
ATOM 1772 C CA . PHE A 1 235 ? -8.242 -1.370 5.189 1.00 98.56 235 PHE A CA 1
ATOM 1773 C C . PHE A 1 235 ? -8.754 -2.491 4.293 1.00 98.56 235 PHE A C 1
ATOM 1775 O O . PHE A 1 235 ? -9.551 -2.227 3.400 1.00 98.56 235 PHE A O 1
ATOM 1782 N N . VAL A 1 236 ? -8.334 -3.726 4.544 1.00 98.38 236 VAL A N 1
ATOM 1783 C CA . VAL A 1 236 ? -8.682 -4.898 3.733 1.00 98.38 236 VAL A CA 1
ATOM 1784 C C . VAL A 1 236 ? -9.165 -6.012 4.640 1.00 98.38 236 VAL A C 1
ATOM 1786 O O . VAL A 1 236 ? -8.531 -6.284 5.666 1.00 98.38 236 VAL A O 1
ATOM 1789 N N . ALA A 1 237 ? -10.254 -6.668 4.256 1.00 97.69 237 ALA A N 1
ATOM 1790 C CA . ALA A 1 237 ? -10.721 -7.876 4.909 1.00 97.69 237 ALA A CA 1
ATOM 1791 C C . ALA A 1 237 ? -9.595 -8.919 4.944 1.00 97.69 237 ALA A C 1
ATOM 1793 O O . ALA A 1 237 ? -8.757 -9.003 4.042 1.00 97.69 237 ALA A O 1
ATOM 1794 N N . LEU A 1 238 ? -9.548 -9.698 6.020 1.00 97.06 238 LEU A N 1
ATOM 1795 C CA . LEU A 1 238 ? -8.648 -10.838 6.066 1.00 97.06 238 LEU A CA 1
ATOM 1796 C C . LEU A 1 238 ? -9.133 -11.926 5.103 1.00 97.06 238 LEU A C 1
ATOM 1798 O O . LEU A 1 238 ? -10.346 -12.115 4.991 1.00 97.06 238 LEU A O 1
ATOM 1802 N N . PRO A 1 239 ? -8.213 -12.661 4.452 1.00 95.25 239 PRO A N 1
ATOM 1803 C CA . PRO A 1 239 ? -8.585 -13.876 3.748 1.00 95.25 239 PRO A CA 1
ATOM 1804 C C . PRO A 1 239 ? -9.307 -14.857 4.680 1.00 95.25 239 PRO A C 1
ATOM 1806 O O . PRO A 1 239 ? -9.075 -14.861 5.894 1.00 95.25 239 PRO A O 1
ATOM 1809 N N . ASP A 1 240 ? -10.172 -15.682 4.095 1.00 94.75 240 ASP A N 1
ATOM 1810 C CA . ASP A 1 240 ? -10.873 -16.746 4.812 1.00 94.75 240 ASP A CA 1
ATOM 1811 C C . ASP A 1 240 ? -9.924 -17.857 5.312 1.00 94.75 240 ASP A C 1
ATOM 1813 O O . ASP A 1 240 ? -8.742 -17.919 4.959 1.00 94.75 240 ASP A O 1
ATOM 1817 N N . ASP A 1 241 ? -10.470 -18.785 6.100 1.00 93.00 241 ASP A N 1
ATOM 1818 C CA . ASP A 1 241 ? -9.727 -19.920 6.665 1.00 93.00 241 ASP A CA 1
ATOM 1819 C C . ASP A 1 241 ? -9.467 -21.059 5.651 1.00 93.00 241 ASP A C 1
ATOM 1821 O O . ASP A 1 241 ? -8.955 -22.117 6.017 1.00 93.00 241 ASP A O 1
ATOM 1825 N N . GLY A 1 242 ? -9.820 -20.877 4.372 1.00 94.19 242 GLY A N 1
ATOM 1826 C CA . GLY A 1 242 ? -9.660 -21.877 3.311 1.00 94.19 242 GLY A CA 1
ATOM 1827 C C . GLY A 1 242 ? -8.242 -21.981 2.743 1.00 94.19 242 GLY A C 1
ATOM 1828 O O . GLY A 1 242 ? -7.964 -22.874 1.945 1.00 94.19 242 GLY A O 1
ATOM 1829 N N . TYR A 1 243 ? -7.328 -21.091 3.136 1.00 95.69 243 TYR A N 1
ATOM 1830 C CA . TYR A 1 243 ? -5.952 -21.102 2.650 1.00 95.69 243 TYR A CA 1
ATOM 1831 C C . TYR A 1 243 ? -5.054 -22.034 3.463 1.00 95.69 243 TYR A C 1
ATOM 1833 O O . TYR A 1 243 ? -4.907 -21.876 4.672 1.00 95.69 243 TYR A O 1
ATOM 1841 N N . GLU A 1 244 ? -4.357 -22.944 2.781 1.00 94.94 244 GLU A N 1
ATOM 1842 C CA . GLU A 1 244 ? -3.355 -23.817 3.397 1.00 94.94 244 GLU A CA 1
ATOM 1843 C C . GLU A 1 244 ? -1.965 -23.138 3.431 1.00 94.94 244 GLU A C 1
ATOM 1845 O O . GLU A 1 244 ? -1.331 -22.950 2.373 1.00 94.94 244 GLU A O 1
ATOM 1850 N N . PRO A 1 245 ? -1.434 -22.784 4.623 1.00 95.69 245 PRO A N 1
ATOM 1851 C CA . PRO A 1 245 ? -0.084 -22.252 4.758 1.00 95.69 245 PRO A CA 1
ATOM 1852 C C . PRO A 1 245 ? 0.954 -23.288 4.339 1.00 95.69 245 PRO A C 1
ATOM 1854 O O . PRO A 1 245 ? 0.824 -24.479 4.610 1.00 95.69 245 PRO A O 1
ATOM 1857 N N . ARG A 1 246 ? 2.044 -22.834 3.717 1.00 95.88 246 ARG A N 1
ATOM 1858 C CA . ARG A 1 246 ? 3.142 -23.720 3.318 1.00 95.88 246 ARG A CA 1
ATOM 1859 C C . ARG A 1 246 ? 4.407 -23.374 4.082 1.00 95.88 246 ARG A C 1
ATOM 1861 O O . ARG A 1 246 ? 4.883 -22.241 4.010 1.00 95.88 246 ARG A O 1
ATOM 1868 N N . ALA A 1 247 ? 4.947 -24.357 4.800 1.00 96.19 247 ALA A N 1
ATOM 1869 C CA . ALA A 1 247 ? 6.182 -24.211 5.558 1.00 96.19 247 ALA A CA 1
ATOM 1870 C C . ALA A 1 247 ? 7.330 -23.725 4.661 1.00 96.19 247 ALA A C 1
ATOM 1872 O O . ALA A 1 247 ? 7.457 -24.127 3.500 1.00 96.19 247 ALA A O 1
ATOM 1873 N N . PHE A 1 248 ? 8.154 -22.835 5.201 1.00 96.31 248 PHE A N 1
ATOM 1874 C CA . PHE A 1 248 ? 9.324 -22.319 4.507 1.00 96.31 248 PHE A CA 1
ATOM 1875 C C . PHE A 1 248 ? 10.457 -23.348 4.470 1.00 96.31 248 PHE A C 1
ATOM 1877 O O . PHE A 1 248 ? 10.843 -23.900 5.497 1.00 96.31 248 PHE A O 1
ATOM 1884 N N . ASP A 1 249 ? 11.043 -23.522 3.285 1.00 93.62 249 ASP A N 1
ATOM 1885 C CA . ASP A 1 249 ? 12.300 -24.236 3.079 1.00 93.62 249 ASP A CA 1
ATOM 1886 C C . ASP A 1 249 ? 13.286 -23.294 2.369 1.00 93.62 249 ASP A C 1
ATOM 1888 O O . ASP A 1 249 ? 12.943 -22.739 1.317 1.00 93.62 249 ASP A O 1
ATOM 1892 N N . PRO A 1 250 ? 14.512 -23.103 2.890 1.00 90.62 250 PRO A N 1
ATOM 1893 C CA . PRO A 1 250 ? 15.486 -22.190 2.294 1.00 90.62 250 PRO A CA 1
ATOM 1894 C C . PRO A 1 250 ? 15.893 -22.565 0.861 1.00 90.62 250 PRO A C 1
ATOM 1896 O O . PRO A 1 250 ? 16.352 -21.704 0.117 1.00 90.62 250 PRO A O 1
ATOM 1899 N N . ARG A 1 251 ? 15.697 -23.819 0.436 1.00 91.19 251 ARG A N 1
ATOM 1900 C CA . ARG A 1 251 ? 15.990 -24.284 -0.929 1.00 91.19 251 ARG A CA 1
ATOM 1901 C C . ARG A 1 251 ? 14.912 -23.889 -1.939 1.00 91.19 251 ARG A C 1
ATOM 1903 O O . ARG A 1 251 ? 15.141 -24.008 -3.137 1.00 91.19 251 ARG A O 1
ATOM 1910 N N . ALA A 1 252 ? 13.739 -23.450 -1.479 1.00 90.25 252 ALA A N 1
ATOM 1911 C CA . ALA A 1 252 ? 12.611 -23.128 -2.350 1.00 90.25 252 ALA A CA 1
ATOM 1912 C C . ALA A 1 252 ? 12.728 -21.745 -3.016 1.00 90.25 252 ALA A C 1
ATOM 1914 O O . ALA A 1 252 ? 11.967 -21.449 -3.932 1.00 90.25 252 ALA A O 1
ATOM 1915 N N . GLY A 1 253 ? 13.636 -20.880 -2.548 1.00 90.75 253 GLY A N 1
ATOM 1916 C CA . GLY A 1 253 ? 13.821 -19.531 -3.095 1.00 90.75 253 GLY A CA 1
ATOM 1917 C C . GLY A 1 253 ? 12.692 -18.543 -2.772 1.00 90.75 253 GLY A C 1
ATOM 1918 O O . GLY A 1 253 ? 12.711 -17.427 -3.276 1.00 90.75 253 GLY A O 1
ATOM 1919 N N . TYR A 1 254 ? 11.718 -18.907 -1.932 1.00 94.12 254 TYR A N 1
ATOM 1920 C CA . TYR A 1 254 ? 10.656 -18.007 -1.470 1.00 94.12 254 TYR A CA 1
ATOM 1921 C C . TYR A 1 254 ? 11.106 -17.157 -0.280 1.00 94.12 254 TYR A C 1
ATOM 1923 O O . TYR A 1 254 ? 11.911 -17.589 0.536 1.00 94.12 254 TYR A O 1
ATOM 1931 N N . GLY A 1 255 ? 10.551 -15.957 -0.126 1.00 93.75 255 GLY A N 1
ATOM 1932 C CA . GLY A 1 255 ? 10.620 -15.233 1.143 1.00 93.75 255 GLY A CA 1
ATOM 1933 C C . GLY A 1 255 ? 9.568 -15.739 2.133 1.00 93.75 255 GLY A C 1
ATOM 1934 O O . GLY A 1 255 ? 8.530 -16.259 1.722 1.00 93.75 255 GLY A O 1
ATOM 1935 N N . ALA A 1 256 ? 9.799 -15.529 3.431 1.00 93.44 256 ALA A N 1
ATOM 1936 C CA . ALA A 1 256 ? 8.939 -16.056 4.489 1.00 93.44 256 ALA A CA 1
ATOM 1937 C C . ALA A 1 256 ? 8.345 -14.985 5.413 1.00 93.44 256 ALA A C 1
ATOM 1939 O O . ALA A 1 256 ? 8.998 -13.989 5.728 1.00 93.44 256 ALA A O 1
ATOM 1940 N N . SER A 1 257 ? 7.138 -15.256 5.908 1.00 93.50 257 SER A N 1
ATOM 1941 C CA . SER A 1 257 ? 6.597 -14.680 7.142 1.00 93.50 257 SER A CA 1
ATOM 1942 C C . SER A 1 257 ? 7.091 -15.522 8.319 1.00 93.50 257 SER A C 1
ATOM 1944 O O . SER A 1 257 ? 7.079 -16.747 8.235 1.00 93.50 257 SER A O 1
ATOM 1946 N N . SER A 1 258 ? 7.571 -14.892 9.393 1.00 95.81 258 SER A N 1
ATOM 1947 C CA . SER A 1 258 ? 8.164 -15.583 10.551 1.00 95.81 258 SER A CA 1
ATOM 1948 C C . SER A 1 258 ? 7.522 -15.129 11.859 1.00 95.81 258 SER A C 1
ATOM 1950 O O . SER A 1 258 ? 7.265 -13.936 12.028 1.00 95.81 258 SER A O 1
ATOM 1952 N N . PHE A 1 259 ? 7.333 -16.057 12.794 1.00 97.38 259 PHE A N 1
ATOM 1953 C CA . PHE A 1 259 ? 6.833 -15.790 14.144 1.00 97.38 259 PHE A CA 1
ATOM 1954 C C . PHE A 1 259 ? 7.491 -16.732 15.158 1.00 97.38 259 PHE A C 1
ATOM 1956 O O . PHE A 1 259 ? 8.064 -17.753 14.786 1.00 97.38 259 PHE A O 1
ATOM 1963 N N . GLN A 1 260 ? 7.443 -16.361 16.433 1.00 98.19 260 GLN A N 1
ATOM 1964 C CA . GLN A 1 260 ? 7.838 -17.215 17.549 1.00 98.19 260 GLN A CA 1
ATOM 1965 C C . GLN A 1 260 ? 6.597 -17.916 18.095 1.00 98.19 260 GLN A C 1
ATOM 1967 O O . GLN A 1 260 ? 5.641 -17.241 18.484 1.00 98.19 260 GLN A O 1
ATOM 1972 N N . ASP A 1 261 ? 6.619 -19.244 18.111 1.00 97.75 261 ASP A N 1
ATOM 1973 C CA . ASP A 1 261 ? 5.531 -20.071 18.618 1.00 97.75 261 ASP A CA 1
ATOM 1974 C C . ASP A 1 261 ? 5.888 -20.686 19.971 1.00 97.75 261 ASP A C 1
ATOM 1976 O O . ASP A 1 261 ? 6.753 -21.557 20.072 1.00 97.75 261 ASP A O 1
ATOM 1980 N N . TYR A 1 262 ? 5.217 -20.215 21.015 1.00 97.62 262 TYR A N 1
ATOM 1981 C CA . TYR A 1 262 ? 5.426 -20.637 22.398 1.00 97.62 262 TYR A CA 1
ATOM 1982 C C . TYR A 1 262 ? 4.736 -21.954 22.747 1.00 97.62 262 TYR A C 1
ATOM 1984 O O . TYR A 1 262 ? 5.060 -22.514 23.789 1.00 97.62 262 TYR A O 1
ATOM 1992 N N . ALA A 1 263 ? 3.867 -22.468 21.872 1.00 97.19 263 ALA A N 1
ATOM 1993 C CA . ALA A 1 263 ? 3.312 -23.815 21.998 1.00 97.19 263 ALA A CA 1
ATOM 1994 C C . ALA A 1 263 ? 4.254 -24.894 21.426 1.00 97.19 263 ALA A C 1
ATOM 1996 O O . ALA A 1 263 ? 3.957 -26.087 21.495 1.00 97.19 263 ALA A O 1
ATOM 1997 N N . THR A 1 264 ? 5.391 -24.492 20.841 1.00 97.31 264 THR A N 1
ATOM 1998 C CA . THR A 1 264 ? 6.366 -25.419 20.250 1.00 97.31 264 THR A CA 1
ATOM 1999 C C . THR A 1 264 ? 6.940 -26.365 21.318 1.00 97.31 264 THR A C 1
ATOM 2001 O O . THR A 1 264 ? 7.412 -25.890 22.357 1.00 97.31 264 THR A O 1
ATOM 2004 N N . PRO A 1 265 ? 6.971 -27.692 21.080 1.00 95.81 265 PRO A N 1
ATOM 2005 C CA . PRO A 1 265 ? 7.565 -28.652 22.005 1.00 95.81 265 PRO A CA 1
ATOM 2006 C C . PRO A 1 265 ? 9.044 -28.388 22.320 1.00 95.81 265 PRO A C 1
ATOM 2008 O O . PRO A 1 265 ? 9.814 -27.869 21.510 1.00 95.81 265 PRO A O 1
ATOM 2011 N N . LEU A 1 266 ? 9.479 -28.823 23.507 1.00 95.12 266 LEU A N 1
ATOM 2012 C CA . LEU A 1 266 ? 10.887 -28.744 23.899 1.00 95.12 266 LEU A CA 1
ATOM 2013 C C . LEU A 1 266 ? 11.776 -29.525 22.920 1.00 95.12 266 LEU A C 1
ATOM 2015 O O . LEU A 1 266 ? 11.571 -30.715 22.695 1.00 95.12 266 LEU A O 1
ATOM 2019 N N . GLY A 1 267 ? 12.817 -28.863 22.415 1.00 95.69 267 GLY A N 1
ATOM 2020 C CA . GLY A 1 267 ? 13.772 -29.439 21.463 1.00 95.69 267 GLY A CA 1
ATOM 2021 C C . GLY A 1 267 ? 13.506 -29.075 20.000 1.00 95.69 267 GLY A C 1
ATOM 2022 O O . GLY A 1 267 ? 14.362 -29.351 19.161 1.00 95.69 267 GLY A O 1
ATOM 2023 N N . GLU A 1 268 ? 12.384 -28.420 19.698 1.00 96.50 268 GLU A N 1
ATOM 2024 C CA . GLU A 1 268 ? 12.056 -27.907 18.363 1.00 96.50 268 GLU A CA 1
ATOM 2025 C C . GLU A 1 268 ? 12.352 -26.394 18.237 1.00 96.50 268 GLU A C 1
ATOM 2027 O O . GLU A 1 268 ? 12.472 -25.681 19.237 1.00 96.50 268 GLU A O 1
ATOM 2032 N N . ASP A 1 269 ? 12.525 -25.890 17.005 1.00 95.75 269 ASP A N 1
ATOM 2033 C CA . ASP A 1 269 ? 12.739 -24.452 16.753 1.00 95.75 269 ASP A CA 1
ATOM 2034 C C . ASP A 1 269 ? 11.419 -23.698 16.941 1.00 95.75 269 ASP A C 1
ATOM 2036 O O . ASP A 1 269 ? 10.479 -23.887 16.175 1.00 95.75 269 ASP A O 1
ATOM 2040 N N . MET A 1 270 ? 11.361 -22.795 17.921 1.00 97.25 270 MET A N 1
ATOM 2041 C CA . MET A 1 270 ? 10.204 -21.917 18.134 1.00 97.25 270 MET A CA 1
ATOM 2042 C C . MET A 1 270 ? 9.951 -20.972 16.952 1.00 97.25 270 MET A C 1
ATOM 2044 O O . MET A 1 270 ? 8.859 -20.419 16.822 1.00 97.25 270 MET A O 1
ATOM 2048 N N . THR A 1 271 ? 10.948 -20.745 16.092 1.00 97.75 271 THR A N 1
ATOM 2049 C CA . THR A 1 271 ? 10.810 -19.876 14.926 1.00 97.75 271 THR A CA 1
ATOM 2050 C C . THR A 1 271 ? 10.100 -20.596 13.788 1.00 97.75 271 THR A C 1
ATOM 2052 O O . THR A 1 271 ? 10.714 -21.197 12.903 1.00 97.75 271 THR A O 1
ATOM 2055 N N . GLN A 1 272 ? 8.789 -20.431 13.754 1.00 96.88 272 GLN A N 1
ATOM 2056 C CA . GLN A 1 272 ? 7.942 -20.942 12.692 1.00 96.88 272 GLN A CA 1
ATOM 2057 C C . GLN A 1 272 ? 7.929 -19.984 11.498 1.00 96.88 272 GLN A C 1
ATOM 2059 O O . GLN A 1 272 ? 8.011 -18.757 11.644 1.00 96.88 272 GLN A O 1
ATOM 2064 N N . ARG A 1 273 ? 7.868 -20.547 10.285 1.00 96.56 273 ARG A N 1
ATOM 2065 C CA . ARG A 1 273 ? 7.984 -19.787 9.035 1.00 96.56 273 ARG A CA 1
ATOM 2066 C C . ARG A 1 273 ? 7.075 -20.344 7.943 1.00 96.56 273 ARG A C 1
ATOM 2068 O O . ARG A 1 273 ? 7.145 -21.531 7.630 1.00 96.56 273 ARG A O 1
ATOM 2075 N N . PHE A 1 274 ? 6.319 -19.465 7.292 1.00 96.88 274 PHE A N 1
ATOM 2076 C CA . PHE A 1 274 ? 5.526 -19.785 6.101 1.00 96.88 274 PHE A CA 1
ATOM 2077 C C . PHE A 1 274 ? 6.045 -19.019 4.890 1.00 96.88 274 PHE A C 1
ATOM 2079 O O . PHE A 1 274 ? 6.411 -17.849 5.017 1.00 96.88 274 PHE A O 1
ATOM 2086 N N . ILE A 1 275 ? 6.077 -19.651 3.715 1.00 97.00 275 ILE A N 1
ATOM 2087 C CA . ILE A 1 275 ? 6.368 -18.928 2.472 1.00 97.00 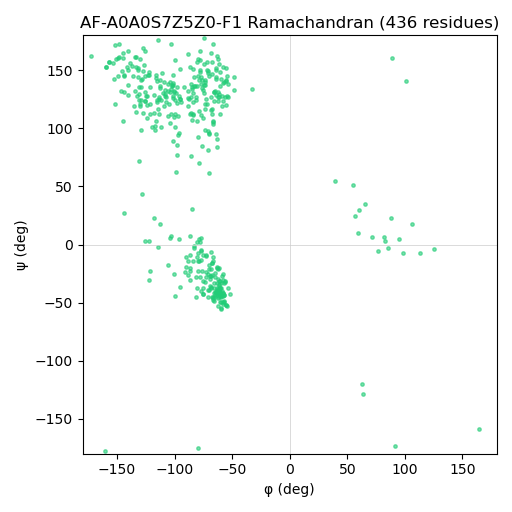275 ILE A CA 1
ATOM 2088 C C . ILE A 1 275 ? 5.268 -17.907 2.195 1.00 97.00 275 ILE A C 1
ATOM 2090 O O . ILE A 1 275 ? 4.101 -18.126 2.522 1.00 97.00 275 ILE A O 1
ATOM 2094 N N . ARG A 1 276 ? 5.636 -16.817 1.527 1.00 96.44 276 ARG A N 1
ATOM 2095 C CA . ARG A 1 276 ? 4.660 -15.878 0.978 1.00 96.44 276 ARG A CA 1
ATOM 2096 C C . ARG A 1 276 ? 4.266 -16.318 -0.425 1.00 96.44 276 ARG A C 1
ATOM 2098 O O . ARG A 1 276 ? 5.157 -16.496 -1.249 1.00 96.44 276 ARG A O 1
ATOM 2105 N N . ARG A 1 277 ? 2.976 -16.491 -0.714 1.00 96.12 277 ARG A N 1
ATOM 2106 C CA . ARG A 1 277 ? 2.483 -16.807 -2.070 1.00 96.12 277 ARG A CA 1
ATOM 2107 C C . ARG A 1 277 ? 1.044 -16.336 -2.268 1.00 96.12 277 ARG A C 1
ATOM 2109 O O . ARG A 1 277 ? 0.303 -16.218 -1.300 1.00 96.12 277 ARG A O 1
ATOM 2116 N N . HIS A 1 278 ? 0.654 -16.109 -3.520 1.00 97.31 278 HIS A N 1
ATOM 2117 C CA . HIS A 1 278 ? -0.756 -15.919 -3.882 1.00 97.31 278 HIS A CA 1
ATOM 2118 C C . HIS A 1 278 ? -1.529 -17.226 -3.690 1.00 97.31 278 HIS A C 1
ATOM 2120 O O . HIS A 1 278 ? -0.974 -18.310 -3.919 1.00 97.31 278 HIS A O 1
ATOM 2126 N N . ARG A 1 279 ? -2.802 -17.125 -3.299 1.00 96.31 279 ARG A N 1
ATOM 2127 C CA . ARG A 1 279 ? -3.738 -18.251 -3.354 1.00 96.31 279 ARG A CA 1
ATOM 2128 C C . ARG A 1 279 ? -3.964 -18.626 -4.813 1.00 96.31 279 ARG A C 1
ATOM 2130 O O . ARG A 1 279 ? -4.181 -17.765 -5.660 1.00 96.31 279 ARG A O 1
ATOM 2137 N N . LEU A 1 280 ? -3.853 -19.916 -5.111 1.00 95.25 280 LEU A N 1
ATOM 2138 C CA . LEU A 1 280 ? -4.106 -20.427 -6.448 1.00 95.25 280 LEU A CA 1
ATOM 2139 C C . LEU A 1 280 ? -4.587 -21.871 -6.365 1.00 95.25 280 LEU A C 1
ATOM 2141 O O . LEU A 1 280 ? -3.872 -22.745 -5.871 1.00 95.25 280 LEU A O 1
ATOM 2145 N N . GLU A 1 281 ? -5.784 -22.098 -6.889 1.00 95.56 281 GLU A N 1
ATOM 2146 C CA . GLU A 1 281 ? -6.453 -23.393 -6.907 1.00 95.56 281 GLU A CA 1
ATOM 2147 C C . GLU A 1 281 ? -6.919 -23.713 -8.321 1.00 95.56 281 GLU A C 1
ATOM 2149 O O . GLU A 1 281 ? -7.379 -22.839 -9.060 1.00 95.56 281 GLU A O 1
ATOM 2154 N N . LYS A 1 282 ? -6.807 -24.982 -8.709 1.00 97.25 282 LYS A N 1
ATOM 2155 C CA . LYS A 1 282 ? -7.352 -25.471 -9.975 1.00 97.25 282 LYS A CA 1
ATOM 2156 C C . LYS A 1 282 ? -8.870 -25.592 -9.866 1.00 97.25 282 LYS A C 1
ATOM 2158 O O . LYS A 1 282 ? -9.363 -26.154 -8.895 1.00 97.25 282 LYS A O 1
ATOM 2163 N N . ARG A 1 283 ? -9.600 -25.170 -10.904 1.00 97.19 283 ARG A N 1
ATOM 2164 C CA . ARG A 1 283 ? -11.039 -25.475 -11.030 1.00 97.19 283 ARG A CA 1
ATOM 2165 C C . ARG A 1 283 ? -11.310 -26.979 -11.049 1.00 97.19 283 ARG A C 1
ATOM 2167 O O . ARG A 1 283 ? -12.271 -27.425 -10.437 1.00 97.19 283 ARG A O 1
ATOM 2174 N N . ASP A 1 284 ? -10.464 -27.744 -11.740 1.00 97.06 284 ASP A N 1
ATOM 2175 C CA . ASP A 1 284 ? -10.432 -29.204 -11.658 1.00 97.06 284 ASP A CA 1
ATOM 2176 C C . ASP A 1 284 ? -9.121 -29.649 -10.982 1.00 97.06 284 ASP A C 1
ATOM 2178 O O . ASP A 1 284 ? -8.069 -29.673 -11.634 1.00 97.06 284 ASP A O 1
ATOM 2182 N N . PRO A 1 285 ? -9.149 -30.008 -9.685 1.00 95.44 285 PRO A N 1
ATOM 2183 C CA . PRO A 1 285 ? -7.952 -30.420 -8.955 1.00 95.44 285 PRO A CA 1
ATOM 2184 C C . PRO A 1 285 ? -7.377 -31.757 -9.444 1.00 95.44 285 PRO A C 1
ATOM 2186 O O . PRO A 1 285 ? -6.222 -32.063 -9.150 1.00 95.44 285 PRO A O 1
ATOM 2189 N N . THR A 1 286 ? -8.148 -32.550 -10.197 1.00 97.00 286 THR A N 1
ATOM 2190 C CA . THR A 1 286 ? -7.716 -33.856 -10.720 1.00 97.00 286 THR A CA 1
ATOM 2191 C C . THR A 1 286 ? -7.062 -33.761 -12.097 1.00 97.00 286 THR A C 1
ATOM 2193 O O . THR A 1 286 ? -6.315 -34.658 -12.495 1.00 97.00 286 THR A O 1
ATOM 2196 N N . ALA A 1 287 ? -7.290 -32.664 -12.824 1.00 97.19 287 ALA A N 1
ATOM 2197 C CA . ALA A 1 287 ? -6.721 -32.463 -14.145 1.00 97.19 287 ALA A CA 1
ATOM 2198 C C . ALA A 1 287 ? -5.221 -32.133 -14.089 1.00 97.19 287 ALA A C 1
ATOM 2200 O O . ALA A 1 287 ? -4.755 -31.311 -13.290 1.00 97.19 287 ALA A O 1
ATOM 2201 N N . ALA A 1 288 ? -4.454 -32.704 -15.025 1.00 96.50 288 ALA A N 1
ATOM 2202 C CA . ALA A 1 288 ? -3.045 -32.353 -15.213 1.00 96.50 288 ALA A CA 1
ATOM 2203 C C . ALA A 1 288 ? -2.877 -30.851 -15.516 1.00 96.50 288 ALA A C 1
ATOM 2205 O O . ALA A 1 288 ? -2.021 -30.195 -14.922 1.00 96.50 288 ALA A O 1
ATOM 2206 N N . VAL A 1 289 ? -3.762 -30.301 -16.358 1.00 97.81 289 VAL A N 1
ATOM 2207 C CA . VAL A 1 289 ? -3.857 -28.871 -16.677 1.00 97.81 289 VAL A CA 1
ATOM 2208 C C . VAL A 1 289 ? -5.275 -28.374 -16.399 1.00 97.81 289 VAL A C 1
ATOM 2210 O O . VAL A 1 289 ? -6.225 -28.951 -16.922 1.00 97.81 289 VAL A O 1
ATOM 2213 N N . SER A 1 290 ? -5.420 -27.297 -15.626 1.00 98.12 290 SER A N 1
ATOM 2214 C CA . SER A 1 290 ? -6.716 -26.668 -15.328 1.00 98.12 290 SER A CA 1
ATOM 2215 C C . SER A 1 290 ? -6.599 -25.149 -15.316 1.00 98.12 290 SER A C 1
ATOM 2217 O O . SER A 1 290 ? -5.568 -24.604 -14.927 1.00 98.12 290 SER A O 1
ATOM 2219 N N . ASP A 1 291 ? -7.683 -24.466 -15.671 1.00 97.75 291 ASP A N 1
ATOM 2220 C CA . ASP A 1 291 ? -7.834 -23.037 -15.399 1.00 97.75 291 ASP A CA 1
ATOM 2221 C C . ASP A 1 291 ? -7.873 -22.811 -13.869 1.00 97.75 291 ASP A C 1
ATOM 2223 O O . ASP A 1 291 ? -8.299 -23.720 -13.132 1.00 97.75 291 ASP A O 1
ATOM 2227 N N . PRO A 1 292 ? -7.448 -21.641 -13.361 1.00 97.75 292 PRO A N 1
ATOM 2228 C CA . PRO A 1 292 ? -7.551 -21.320 -11.943 1.00 97.75 292 PRO A CA 1
ATOM 2229 C C . PRO A 1 292 ? -8.994 -20.987 -11.541 1.00 97.75 292 PRO A C 1
ATOM 2231 O O . PRO A 1 292 ? -9.797 -20.529 -12.363 1.00 97.75 292 PRO A O 1
ATOM 2234 N N . VAL A 1 293 ? -9.328 -21.161 -10.263 1.00 97.19 293 VAL A N 1
ATOM 2235 C CA . VAL A 1 293 ? -10.549 -20.578 -9.683 1.00 97.19 293 VAL A CA 1
ATOM 2236 C C . VAL A 1 293 ? -10.486 -19.056 -9.831 1.00 97.19 293 VAL A C 1
ATOM 2238 O O . VAL A 1 293 ? -11.332 -18.476 -10.516 1.00 97.19 293 VAL A O 1
ATOM 2241 N N . GLU A 1 294 ? -9.412 -18.453 -9.319 1.00 96.06 294 GLU A N 1
ATOM 2242 C CA . GLU A 1 294 ? -9.091 -17.034 -9.458 1.00 96.06 294 GLU A CA 1
ATOM 2243 C C . GLU A 1 294 ? -7.675 -16.851 -10.041 1.00 96.06 294 GLU A C 1
ATOM 2245 O O . GLU A 1 294 ? -6.712 -17.398 -9.500 1.00 96.06 294 GLU A O 1
ATOM 2250 N N . PRO A 1 295 ? -7.515 -16.138 -11.172 1.00 97.56 295 PRO A N 1
ATOM 2251 C CA . PRO A 1 295 ? -6.204 -15.877 -11.754 1.00 97.56 295 PRO A CA 1
ATOM 2252 C C . PRO A 1 295 ? -5.461 -14.760 -11.014 1.00 97.56 295 PRO A C 1
ATOM 2254 O O . PRO A 1 295 ? -6.044 -13.758 -10.607 1.00 97.56 295 PRO A O 1
ATOM 2257 N N . VAL A 1 296 ? -4.134 -14.854 -10.976 1.00 97.94 296 VAL A N 1
ATOM 2258 C CA . VAL A 1 296 ? -3.270 -13.768 -10.510 1.00 97.94 296 VAL A CA 1
ATOM 2259 C C . VAL A 1 296 ? -3.101 -12.751 -11.640 1.00 97.94 296 VAL A C 1
ATOM 2261 O O . VAL A 1 296 ? -2.389 -12.988 -12.621 1.00 97.94 296 VAL A O 1
ATOM 2264 N N . VAL A 1 297 ? -3.763 -11.599 -11.515 1.00 97.88 297 VAL A N 1
ATOM 2265 C CA . VAL A 1 297 ? -3.735 -10.534 -12.531 1.00 97.88 297 VAL A CA 1
ATOM 2266 C C . VAL A 1 297 ? -2.907 -9.343 -12.053 1.00 97.88 297 VAL A C 1
ATOM 2268 O O . VAL A 1 297 ? -3.178 -8.783 -10.991 1.00 97.88 297 VAL A O 1
ATOM 2271 N N . TYR A 1 298 ? -1.936 -8.927 -12.869 1.00 98.00 298 TYR A N 1
ATOM 2272 C CA . TYR A 1 298 ? -1.152 -7.703 -12.696 1.00 98.00 298 TYR A CA 1
ATOM 2273 C C . TYR A 1 298 ? -1.565 -6.622 -13.694 1.00 98.00 298 TYR A C 1
ATOM 2275 O O . TYR A 1 298 ? -1.735 -6.878 -14.890 1.00 98.00 298 TYR A O 1
ATOM 2283 N N . TRP A 1 299 ? -1.658 -5.389 -13.205 1.00 97.88 299 TRP A N 1
ATOM 2284 C CA . TRP A 1 299 ? -2.085 -4.230 -13.978 1.00 97.88 299 TRP A CA 1
ATOM 2285 C C . TRP A 1 299 ? -0.945 -3.222 -14.142 1.00 97.88 299 TRP A C 1
ATOM 2287 O O . TRP A 1 299 ? -0.444 -2.665 -13.165 1.00 97.88 299 TRP A O 1
ATOM 2297 N N . LEU A 1 300 ? -0.521 -2.994 -15.386 1.00 97.69 300 LEU A N 1
ATOM 2298 C CA . LEU A 1 300 ? 0.532 -2.046 -15.741 1.00 97.69 300 LEU A CA 1
ATOM 2299 C C . LEU A 1 300 ? -0.001 -0.614 -15.787 1.00 97.69 300 LEU A C 1
ATOM 2301 O O . LEU A 1 300 ? -1.051 -0.347 -16.372 1.00 97.69 300 LEU A O 1
ATOM 2305 N N . ASP A 1 301 ? 0.773 0.301 -15.216 1.00 95.94 301 ASP A N 1
ATOM 2306 C CA . ASP A 1 301 ? 0.504 1.733 -15.207 1.00 95.94 301 ASP A CA 1
ATOM 2307 C C . ASP A 1 301 ? 0.371 2.314 -16.636 1.00 95.94 301 ASP A C 1
ATOM 2309 O O . ASP A 1 301 ? 1.315 2.199 -17.436 1.00 95.94 301 ASP A O 1
ATOM 2313 N N . PRO A 1 302 ? -0.763 2.967 -16.971 1.00 94.56 302 PRO A N 1
ATOM 2314 C CA . PRO A 1 302 ? -1.005 3.556 -18.288 1.00 94.56 302 PRO A CA 1
ATOM 2315 C C . PRO A 1 302 ? -0.034 4.687 -18.640 1.00 94.56 302 PRO A C 1
ATOM 2317 O O . PRO A 1 302 ? 0.187 4.948 -19.824 1.00 94.56 302 PRO A O 1
ATOM 2320 N N . GLY A 1 303 ? 0.616 5.299 -17.643 1.00 94.06 303 GLY A N 1
ATOM 2321 C CA . GLY A 1 303 ? 1.651 6.313 -17.839 1.00 94.06 303 GLY A CA 1
ATOM 2322 C C . GLY A 1 303 ? 2.954 5.782 -18.450 1.00 94.06 303 GLY A C 1
ATOM 2323 O O . GLY A 1 303 ? 3.842 6.568 -18.774 1.00 94.06 303 GLY A O 1
ATOM 2324 N N . THR A 1 304 ? 3.097 4.465 -18.627 1.00 96.56 304 THR A N 1
ATOM 2325 C CA . THR A 1 304 ? 4.290 3.873 -19.247 1.00 96.56 304 THR A CA 1
ATOM 2326 C C . THR A 1 304 ? 4.311 4.156 -20.760 1.00 96.56 304 THR A C 1
ATOM 2328 O O . THR A 1 304 ? 3.389 3.728 -21.464 1.00 96.56 304 THR A O 1
ATOM 2331 N N . PRO A 1 305 ? 5.334 4.833 -21.316 1.00 96.62 305 PRO A N 1
ATOM 2332 C CA . PRO A 1 305 ? 5.421 5.097 -22.755 1.00 96.62 305 PRO A CA 1
ATOM 2333 C C . PRO A 1 305 ? 5.927 3.876 -23.543 1.00 96.62 305 PRO A C 1
ATOM 2335 O O . PRO A 1 305 ? 6.584 2.998 -22.986 1.00 96.62 305 PRO A O 1
ATOM 2338 N N . GLU A 1 306 ? 5.677 3.825 -24.854 1.00 96.88 306 GLU A N 1
ATOM 2339 C CA . GLU A 1 306 ? 6.416 2.907 -25.738 1.00 96.88 306 GLU A CA 1
ATOM 2340 C C . GLU A 1 306 ? 7.868 3.384 -25.934 1.00 96.88 306 GLU A C 1
ATOM 2342 O O . GLU A 1 306 ? 8.114 4.592 -25.855 1.00 96.88 306 GLU A O 1
ATOM 2347 N N . PRO A 1 307 ? 8.841 2.475 -26.162 1.00 95.94 307 PRO A N 1
ATOM 2348 C CA . PRO A 1 307 ? 8.722 1.005 -26.259 1.00 95.94 307 PRO A CA 1
ATOM 2349 C C . PRO A 1 307 ? 8.722 0.271 -24.901 1.00 95.94 307 PRO A C 1
ATOM 2351 O O . PRO A 1 307 ? 8.646 -0.958 -24.833 1.00 95.94 307 PRO A O 1
ATOM 2354 N N . VAL A 1 308 ? 8.849 1.011 -23.794 1.00 97.56 308 VAL A N 1
ATOM 2355 C CA . VAL A 1 308 ? 8.957 0.455 -22.435 1.00 97.56 308 VAL A CA 1
ATOM 2356 C C . VAL A 1 308 ? 7.700 -0.335 -22.070 1.00 97.56 308 VAL A C 1
ATOM 2358 O O . VAL A 1 308 ? 7.803 -1.423 -21.513 1.00 97.56 308 VAL A O 1
ATOM 2361 N N . ARG A 1 309 ? 6.514 0.179 -22.410 1.00 98.12 309 ARG A N 1
ATOM 2362 C CA . ARG A 1 309 ? 5.228 -0.472 -22.134 1.00 98.12 309 ARG A CA 1
ATOM 2363 C C . ARG A 1 309 ? 5.177 -1.894 -22.677 1.00 98.12 309 ARG A C 1
ATOM 2365 O O . ARG A 1 309 ? 4.916 -2.812 -21.901 1.00 98.12 309 ARG A O 1
ATOM 2372 N N . SER A 1 310 ? 5.476 -2.077 -23.963 1.00 98.19 310 SER A N 1
ATOM 2373 C CA . SER A 1 310 ? 5.529 -3.409 -24.572 1.00 98.19 310 SER A CA 1
ATOM 2374 C C . SER A 1 310 ? 6.535 -4.313 -23.853 1.00 98.19 310 SER A C 1
ATOM 2376 O O . SER A 1 310 ? 6.209 -5.441 -23.490 1.00 98.19 310 SER A O 1
ATOM 2378 N N . ALA A 1 311 ? 7.726 -3.795 -23.536 1.00 97.94 311 ALA A N 1
ATOM 2379 C CA . ALA A 1 311 ? 8.751 -4.554 -22.822 1.00 97.94 311 ALA A CA 1
ATOM 2380 C C . ALA A 1 311 ? 8.307 -5.021 -21.425 1.00 97.94 311 ALA A C 1
ATOM 2382 O O . ALA A 1 311 ? 8.553 -6.171 -21.060 1.00 97.94 311 ALA A O 1
ATOM 2383 N N . LEU A 1 312 ? 7.648 -4.160 -20.643 1.00 98.25 312 LEU A N 1
ATOM 2384 C CA . LEU A 1 312 ? 7.169 -4.509 -19.303 1.00 98.25 312 LEU A CA 1
ATOM 2385 C C . LEU A 1 312 ? 6.051 -5.551 -19.350 1.00 98.25 312 LEU A C 1
ATOM 2387 O O . LEU A 1 312 ? 6.096 -6.527 -18.599 1.00 98.25 312 LEU A O 1
ATOM 2391 N N . LEU A 1 313 ? 5.079 -5.374 -20.253 1.00 98.50 313 LEU A N 1
ATOM 2392 C CA . LEU A 1 313 ? 4.005 -6.347 -20.456 1.00 98.50 313 LEU A CA 1
ATOM 2393 C C . LEU A 1 313 ? 4.577 -7.719 -20.821 1.00 98.50 313 LEU A C 1
ATOM 2395 O O . LEU A 1 313 ? 4.243 -8.709 -20.173 1.00 98.50 313 LEU A O 1
ATOM 2399 N N . ASP A 1 314 ? 5.464 -7.775 -21.813 1.00 98.12 314 ASP A N 1
ATOM 2400 C CA . ASP A 1 314 ? 6.079 -9.024 -22.267 1.00 98.12 314 ASP A CA 1
ATOM 2401 C C . ASP A 1 314 ? 6.894 -9.695 -21.162 1.00 98.12 314 ASP A C 1
ATOM 2403 O O . ASP A 1 314 ? 6.788 -10.901 -20.948 1.00 98.12 314 ASP A O 1
ATOM 2407 N N . GLY A 1 315 ? 7.704 -8.912 -20.449 1.00 97.69 315 GLY A N 1
ATOM 2408 C CA . GLY A 1 315 ? 8.610 -9.415 -19.424 1.00 97.69 315 GLY A CA 1
ATOM 2409 C C . GLY A 1 315 ? 7.871 -9.978 -18.224 1.00 97.69 315 GLY A C 1
ATOM 2410 O O . GLY A 1 315 ? 8.152 -11.087 -17.784 1.00 97.69 315 GLY A O 1
ATOM 2411 N N . ALA A 1 316 ? 6.868 -9.253 -17.726 1.00 98.19 316 ALA A N 1
ATOM 2412 C CA . ALA A 1 316 ? 6.021 -9.757 -16.653 1.00 98.19 316 ALA A CA 1
ATOM 2413 C C . ALA A 1 316 ? 5.282 -11.045 -17.069 1.00 98.19 316 ALA A C 1
ATOM 2415 O O . ALA A 1 316 ? 5.178 -11.973 -16.269 1.00 98.19 316 ALA A O 1
ATOM 2416 N N . ARG A 1 317 ? 4.831 -11.149 -18.330 1.00 98.06 317 ARG A N 1
ATOM 2417 C CA . ARG A 1 317 ? 4.139 -12.340 -18.860 1.00 98.06 317 ARG A CA 1
ATOM 2418 C C . ARG A 1 317 ? 5.014 -13.587 -18.959 1.00 98.06 317 ARG A C 1
ATOM 2420 O O . ARG A 1 317 ? 4.457 -14.675 -19.076 1.00 98.06 317 ARG A O 1
ATOM 2427 N N . TRP A 1 318 ? 6.341 -13.485 -18.860 1.00 97.06 318 TRP A N 1
ATOM 2428 C CA . TRP A 1 318 ? 7.210 -14.668 -18.798 1.00 97.06 318 TRP A CA 1
ATOM 2429 C C . TRP A 1 318 ? 6.836 -15.608 -17.652 1.00 97.06 318 TRP A C 1
ATOM 2431 O O . TRP A 1 318 ? 6.947 -16.822 -17.808 1.00 97.06 318 TRP A O 1
ATOM 2441 N N . TRP A 1 319 ? 6.313 -15.070 -16.544 1.00 97.12 319 TRP A N 1
ATOM 2442 C CA . TRP A 1 319 ? 5.827 -15.883 -15.432 1.00 97.12 319 TRP A CA 1
ATOM 2443 C C . TRP A 1 319 ? 4.728 -16.859 -15.837 1.00 97.12 319 TRP A C 1
ATOM 2445 O O . TRP A 1 319 ? 4.696 -17.958 -15.291 1.00 97.12 319 TRP A O 1
ATOM 2455 N N . ASN A 1 320 ? 3.897 -16.537 -16.835 1.00 96.31 320 ASN A N 1
ATOM 2456 C CA . ASN A 1 320 ? 2.858 -17.454 -17.302 1.00 96.31 320 ASN A CA 1
ATOM 2457 C C . ASN A 1 320 ? 3.435 -18.806 -17.752 1.00 96.31 320 ASN A C 1
ATOM 2459 O O . ASN A 1 320 ? 2.833 -19.831 -17.466 1.00 96.31 320 ASN A O 1
ATOM 2463 N N . GLN A 1 321 ? 4.648 -18.840 -18.318 1.00 96.06 321 GLN A N 1
ATOM 2464 C CA . GLN A 1 321 ? 5.318 -20.098 -18.683 1.00 96.06 321 GLN A CA 1
ATOM 2465 C C . GLN A 1 321 ? 5.569 -20.996 -17.459 1.00 96.06 321 GLN A C 1
ATOM 2467 O O . GLN A 1 321 ? 5.429 -22.214 -17.537 1.00 96.06 321 GLN A O 1
ATOM 2472 N N . ALA A 1 322 ? 5.918 -20.405 -16.311 1.00 95.19 322 ALA A N 1
ATOM 2473 C CA . ALA A 1 322 ? 6.127 -21.146 -15.069 1.00 95.19 322 ALA A CA 1
ATOM 2474 C C . ALA A 1 322 ? 4.803 -21.673 -14.489 1.00 95.19 322 ALA A C 1
ATOM 2476 O O . ALA A 1 322 ? 4.753 -22.805 -14.011 1.00 95.19 322 ALA A O 1
ATOM 2477 N N . PHE A 1 323 ? 3.724 -20.886 -14.566 1.00 97.25 323 PHE A N 1
ATOM 2478 C CA . PHE A 1 323 ? 2.392 -21.329 -14.140 1.00 97.25 323 PHE A CA 1
ATOM 2479 C C . PHE A 1 323 ? 1.823 -22.418 -15.067 1.00 97.25 323 PHE A C 1
ATOM 2481 O O . PHE A 1 323 ? 1.253 -23.393 -14.577 1.00 97.25 323 PHE A O 1
ATOM 2488 N N . GLU A 1 324 ? 2.058 -22.325 -16.378 1.00 97.38 324 GLU A N 1
ATOM 2489 C CA . GLU A 1 324 ? 1.732 -23.370 -17.357 1.00 97.38 324 GLU A CA 1
ATOM 2490 C C . GLU A 1 324 ? 2.487 -24.668 -17.088 1.00 97.38 324 GLU A C 1
ATOM 2492 O O . GLU A 1 324 ? 1.878 -25.738 -17.026 1.00 97.38 324 GLU A O 1
ATOM 2497 N N . ALA A 1 325 ? 3.794 -24.581 -16.828 1.00 96.81 325 ALA A N 1
ATOM 2498 C CA . ALA A 1 325 ? 4.598 -25.732 -16.426 1.00 96.81 325 ALA A CA 1
ATOM 2499 C C . ALA A 1 325 ? 4.131 -26.344 -15.090 1.00 96.81 325 ALA A C 1
ATOM 2501 O O . ALA A 1 325 ? 4.243 -27.553 -14.895 1.00 96.81 325 ALA A O 1
ATOM 2502 N N . ALA A 1 326 ? 3.563 -25.534 -14.189 1.00 95.25 326 ALA A N 1
ATOM 2503 C CA . ALA A 1 326 ? 2.938 -25.992 -12.947 1.00 95.25 326 ALA A CA 1
ATOM 2504 C C . ALA A 1 326 ? 1.528 -26.595 -13.146 1.00 95.25 326 ALA A C 1
ATOM 2506 O O . ALA A 1 326 ? 0.887 -27.002 -12.175 1.00 95.25 326 ALA A O 1
ATOM 2507 N N . GLY A 1 327 ? 1.040 -26.684 -14.388 1.00 97.69 327 GLY A N 1
ATOM 2508 C CA . GLY A 1 327 ? -0.242 -27.296 -14.730 1.00 97.69 327 GLY A CA 1
ATOM 2509 C C . GLY A 1 327 ? -1.433 -26.341 -14.662 1.00 97.69 327 GLY A C 1
ATOM 2510 O O . GLY A 1 327 ? -2.564 -26.804 -14.511 1.00 97.69 327 GLY A O 1
ATOM 2511 N N . TYR A 1 328 ? -1.215 -25.031 -14.762 1.00 98.06 328 TYR A N 1
ATOM 2512 C CA . TYR A 1 328 ? -2.295 -24.056 -14.880 1.00 98.06 328 TYR A CA 1
ATOM 2513 C C . TYR A 1 328 ? -2.446 -23.530 -16.301 1.00 98.06 328 TYR A C 1
ATOM 2515 O O . TYR A 1 328 ? -1.466 -23.208 -16.956 1.00 98.06 328 TYR A O 1
ATOM 2523 N N . ARG A 1 329 ? -3.681 -23.355 -16.762 1.00 96.00 329 ARG A N 1
ATOM 2524 C CA . ARG A 1 329 ? -3.965 -22.559 -17.960 1.00 96.00 329 ARG A CA 1
ATOM 2525 C C . ARG A 1 329 ? -4.404 -21.162 -17.526 1.00 96.00 329 ARG A C 1
ATOM 2527 O O . ARG A 1 329 ? -5.254 -21.046 -16.653 1.00 96.00 329 ARG A O 1
ATOM 2534 N N . ASP A 1 330 ? -3.813 -20.114 -18.095 1.00 92.50 330 ASP A N 1
ATOM 2535 C CA . ASP A 1 330 ? -4.200 -18.710 -17.862 1.00 92.50 330 ASP A CA 1
ATOM 2536 C C . ASP A 1 330 ? -4.174 -18.231 -16.391 1.00 92.50 330 ASP A C 1
ATOM 2538 O O . ASP A 1 330 ? -4.862 -17.269 -16.031 1.00 92.50 330 ASP A O 1
ATOM 2542 N N . ALA A 1 331 ? -3.375 -18.861 -15.522 1.00 96.81 331 ALA A N 1
ATOM 2543 C CA . ALA A 1 331 ? -3.297 -18.477 -14.108 1.00 96.81 331 ALA A CA 1
ATOM 2544 C C . ALA A 1 331 ? -2.565 -17.166 -13.837 1.00 96.81 331 ALA A C 1
ATOM 2546 O O . ALA A 1 331 ? -2.829 -16.544 -12.811 1.00 96.81 331 ALA A O 1
ATOM 2547 N N . PHE A 1 332 ? -1.673 -16.734 -14.729 1.00 98.19 332 PHE A N 1
ATOM 2548 C CA . PHE A 1 332 ? -0.916 -15.503 -14.546 1.00 98.19 332 PHE A CA 1
ATOM 2549 C C . PHE A 1 332 ? -1.113 -14.568 -15.729 1.00 98.19 332 PHE A C 1
ATOM 2551 O O . PHE A 1 332 ? -0.785 -14.894 -16.869 1.00 98.19 332 PHE A O 1
ATOM 2558 N N . GLN A 1 333 ? -1.639 -13.377 -15.459 1.00 98.12 333 GLN A N 1
ATOM 2559 C CA . GLN A 1 333 ? -2.053 -12.453 -16.507 1.00 98.12 333 GLN A CA 1
ATOM 2560 C C . GLN A 1 333 ? -1.507 -11.055 -16.250 1.00 98.12 333 GLN A C 1
ATOM 2562 O O . GLN A 1 333 ? -1.448 -10.592 -15.115 1.00 98.12 333 GLN A O 1
ATOM 2567 N N . VAL A 1 334 ? -1.152 -10.352 -17.327 1.00 98.19 334 VAL A N 1
ATOM 2568 C CA . VAL A 1 334 ? -0.676 -8.964 -17.255 1.00 98.19 334 VAL A CA 1
ATOM 2569 C C . VAL A 1 334 ? -1.429 -8.114 -18.263 1.00 98.19 334 VAL A C 1
ATOM 2571 O O . VAL A 1 334 ? -1.456 -8.428 -19.461 1.00 98.19 334 VAL A O 1
ATOM 2574 N N . ARG A 1 335 ? -2.050 -7.042 -17.774 1.00 97.19 335 ARG A N 1
ATOM 2575 C CA . ARG A 1 335 ? -2.973 -6.182 -18.522 1.00 97.19 335 ARG A CA 1
ATOM 2576 C C . ARG A 1 335 ? -2.645 -4.708 -18.284 1.00 97.19 335 ARG A C 1
ATOM 2578 O O . ARG A 1 335 ? -1.974 -4.374 -17.315 1.00 97.19 335 ARG A O 1
ATOM 2585 N N . MET A 1 336 ? -3.121 -3.822 -19.153 1.00 97.25 336 MET A N 1
ATOM 2586 C CA . MET A 1 336 ? -3.066 -2.378 -18.894 1.00 97.25 336 MET A CA 1
ATOM 2587 C C . MET A 1 336 ? -4.121 -2.005 -17.861 1.00 97.25 336 MET A C 1
ATOM 2589 O O . MET A 1 336 ? -5.277 -2.402 -18.012 1.00 97.25 336 MET A O 1
ATOM 2593 N N . ARG A 1 337 ? -3.731 -1.257 -16.825 1.00 94.88 337 ARG A N 1
ATOM 2594 C CA . ARG A 1 337 ? -4.659 -0.770 -15.801 1.00 94.88 337 ARG A CA 1
ATOM 2595 C C . ARG A 1 337 ? -5.653 0.228 -16.421 1.00 94.88 337 ARG A C 1
ATOM 2597 O O . ARG A 1 337 ? -5.202 1.157 -17.089 1.00 94.88 337 ARG A O 1
ATOM 2604 N N . PRO A 1 338 ? -6.967 0.075 -16.184 1.00 89.44 338 PRO A N 1
ATOM 2605 C CA . PRO A 1 338 ? -7.956 1.114 -16.460 1.00 89.44 3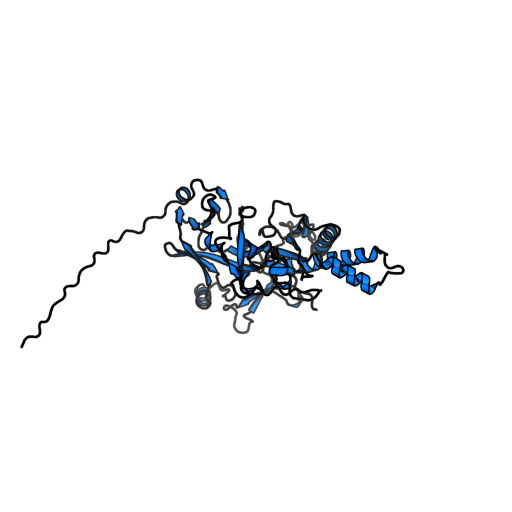38 PRO A CA 1
ATOM 2606 C C . PRO A 1 338 ? -7.700 2.386 -15.641 1.00 89.44 338 PRO A C 1
ATOM 2608 O O . PRO A 1 338 ? -7.143 2.323 -14.543 1.00 89.44 338 PRO A O 1
ATOM 2611 N N . ASP A 1 339 ? -8.174 3.530 -16.132 1.00 82.31 339 ASP A N 1
ATOM 2612 C CA . ASP A 1 339 ? -8.024 4.819 -15.438 1.00 82.31 339 ASP A CA 1
ATOM 2613 C C . ASP A 1 339 ? -8.855 4.906 -14.146 1.00 82.31 339 ASP A C 1
ATOM 2615 O O . ASP A 1 339 ? -8.534 5.673 -13.246 1.00 82.31 339 ASP A O 1
ATOM 2619 N N . SER A 1 340 ? -9.894 4.077 -14.011 1.00 78.12 340 SER A N 1
ATOM 2620 C CA . SER A 1 340 ? -10.822 4.077 -12.874 1.00 78.12 340 SER A CA 1
ATOM 2621 C C . SER A 1 340 ? -10.291 3.394 -11.605 1.00 78.12 340 SER A C 1
ATOM 2623 O O . SER A 1 340 ? -11.058 3.186 -10.668 1.00 78.12 340 SER A O 1
ATOM 2625 N N . ILE A 1 341 ? -9.028 2.957 -11.584 1.00 79.38 341 ILE A N 1
ATOM 2626 C CA . ILE A 1 341 ? -8.450 2.156 -10.496 1.00 79.38 341 ILE A CA 1
ATOM 2627 C C . ILE A 1 341 ? -7.180 2.831 -9.971 1.00 79.38 341 ILE A C 1
ATOM 2629 O O . ILE A 1 341 ? -6.213 3.030 -10.713 1.00 79.38 341 ILE A O 1
ATOM 2633 N N . SER A 1 342 ? -7.141 3.112 -8.665 1.00 81.50 342 SER A N 1
ATOM 2634 C CA . SER A 1 342 ? -5.915 3.558 -7.993 1.00 81.50 342 SER A CA 1
ATOM 2635 C C . SER A 1 342 ? -4.843 2.465 -8.038 1.00 81.50 342 SER A C 1
ATOM 2637 O O . SER A 1 342 ? -5.123 1.281 -7.863 1.00 81.50 342 SER A O 1
ATOM 2639 N N . SER A 1 343 ? -3.571 2.844 -8.208 1.00 84.38 343 SER A N 1
ATOM 2640 C CA . SER A 1 343 ? -2.443 1.896 -8.109 1.00 84.38 343 SER A CA 1
ATOM 2641 C C . SER A 1 343 ? -2.373 1.192 -6.753 1.00 84.38 343 SER A C 1
ATOM 2643 O O . SER A 1 343 ? -1.808 0.103 -6.638 1.00 84.38 343 SER A O 1
ATOM 2645 N N . LEU A 1 344 ? -2.911 1.815 -5.708 1.00 87.75 344 LEU A N 1
ATOM 2646 C CA . LEU A 1 344 ? -2.787 1.322 -4.344 1.00 87.75 344 LEU A CA 1
ATOM 2647 C C . LEU A 1 344 ? -4.056 0.665 -3.808 1.00 87.75 344 LEU A C 1
ATOM 2649 O O . LEU A 1 344 ? -4.027 0.215 -2.672 1.00 87.75 344 LEU A O 1
ATOM 2653 N N . ASP A 1 345 ? -5.089 0.499 -4.632 1.00 92.75 345 ASP A N 1
ATOM 2654 C CA . ASP A 1 345 ? -6.285 -0.282 -4.298 1.00 92.75 345 ASP A CA 1
ATOM 2655 C C . ASP A 1 345 ? -5.932 -1.755 -4.030 1.00 92.75 345 ASP A C 1
ATOM 2657 O O . ASP A 1 345 ? -5.225 -2.381 -4.832 1.00 92.75 345 ASP A O 1
ATOM 2661 N N . ALA A 1 346 ? -6.392 -2.301 -2.903 1.00 93.94 346 ALA A N 1
ATOM 2662 C CA . ALA A 1 346 ? -6.073 -3.645 -2.426 1.00 93.94 346 ALA A CA 1
ATOM 2663 C C . ALA A 1 346 ? -6.401 -4.754 -3.425 1.00 93.94 346 ALA A C 1
ATOM 2665 O O . ALA A 1 346 ? -5.662 -5.730 -3.516 1.00 93.94 346 ALA A O 1
ATOM 2666 N N . ARG A 1 347 ? -7.452 -4.561 -4.224 1.00 92.81 347 ARG A N 1
ATOM 2667 C CA . ARG A 1 347 ? -8.017 -5.578 -5.122 1.00 92.81 347 ARG A CA 1
ATOM 2668 C C . ARG A 1 347 ? -7.157 -5.875 -6.349 1.00 92.81 347 ARG A C 1
ATOM 2670 O O . ARG A 1 347 ? -7.457 -6.784 -7.115 1.00 92.81 347 ARG A O 1
ATOM 2677 N N . TYR A 1 348 ? -6.118 -5.078 -6.595 1.00 95.12 348 TYR A N 1
ATOM 2678 C CA . TYR A 1 348 ? -5.351 -5.146 -7.834 1.00 95.12 348 TYR A CA 1
ATOM 2679 C C . TYR A 1 348 ? -3.854 -5.247 -7.561 1.00 95.12 348 TYR A C 1
ATOM 2681 O O . TYR A 1 348 ? -3.252 -4.362 -6.946 1.00 95.12 348 TYR A O 1
ATOM 2689 N N . ASN A 1 349 ? -3.208 -6.278 -8.104 1.00 97.38 349 ASN A N 1
ATOM 2690 C CA . ASN A 1 349 ? -1.750 -6.301 -8.194 1.00 97.38 349 ASN A CA 1
ATOM 2691 C C . ASN A 1 349 ? -1.303 -5.326 -9.284 1.00 97.38 349 ASN A C 1
ATOM 2693 O O . ASN A 1 349 ? -1.904 -5.280 -10.359 1.00 97.38 349 ASN A O 1
ATOM 2697 N N . VAL A 1 350 ? -0.255 -4.541 -9.039 1.00 96.69 350 VAL A N 1
ATOM 2698 C CA . VAL A 1 350 ? 0.121 -3.450 -9.954 1.00 96.69 350 VAL A CA 1
ATOM 2699 C C . VAL A 1 350 ? 1.598 -3.431 -10.305 1.00 96.69 350 VAL A C 1
ATOM 2701 O O . VAL A 1 350 ? 2.455 -3.818 -9.510 1.00 96.69 350 VAL A O 1
ATOM 2704 N N . ILE A 1 351 ? 1.881 -2.913 -11.498 1.00 97.50 351 ILE A N 1
ATOM 2705 C CA . ILE A 1 351 ? 3.217 -2.554 -11.967 1.00 97.50 351 ILE A CA 1
ATOM 2706 C C . ILE A 1 351 ? 3.233 -1.046 -12.204 1.00 97.50 351 ILE A C 1
ATOM 2708 O O . ILE A 1 351 ? 2.714 -0.560 -13.206 1.00 97.50 351 ILE A O 1
ATOM 2712 N N . ASN A 1 352 ? 3.812 -0.304 -11.261 1.00 95.69 352 ASN A N 1
ATOM 2713 C CA . ASN A 1 352 ? 3.893 1.151 -11.293 1.00 95.69 352 ASN A CA 1
ATOM 2714 C C . ASN A 1 352 ? 5.099 1.620 -12.108 1.00 95.69 352 ASN A C 1
ATOM 2716 O O . ASN A 1 352 ? 6.218 1.139 -11.911 1.00 95.69 352 ASN A O 1
ATOM 2720 N N . TRP A 1 353 ? 4.887 2.625 -12.956 1.00 94.94 353 TRP A N 1
ATOM 2721 C CA . TRP A 1 353 ? 5.949 3.309 -13.691 1.00 94.94 353 TRP A CA 1
ATOM 2722 C C . TRP A 1 353 ? 6.254 4.666 -13.067 1.00 94.94 353 TRP A C 1
ATOM 2724 O O . TRP A 1 353 ? 5.423 5.574 -13.092 1.00 94.94 353 TRP A O 1
ATOM 2734 N N . VAL A 1 354 ? 7.438 4.824 -12.477 1.00 93.69 354 VAL A N 1
ATOM 2735 C CA . VAL A 1 354 ? 7.749 6.000 -11.655 1.00 93.69 354 VAL A CA 1
ATOM 2736 C C . VAL A 1 354 ? 8.867 6.858 -12.223 1.00 93.69 354 VAL A C 1
ATOM 2738 O O . VAL A 1 354 ? 9.866 6.385 -12.775 1.00 93.69 354 VAL A O 1
ATOM 2741 N N . HIS A 1 355 ? 8.706 8.163 -12.043 1.00 92.31 355 HIS A N 1
ATOM 2742 C CA . HIS A 1 355 ? 9.690 9.167 -12.410 1.00 92.31 355 HIS A CA 1
ATOM 2743 C C . HIS A 1 355 ? 10.433 9.651 -11.174 1.00 92.31 355 HIS A C 1
ATOM 2745 O O . HIS A 1 355 ? 9.841 9.863 -10.118 1.00 92.31 355 HIS A O 1
ATOM 2751 N N . ARG A 1 356 ? 11.746 9.792 -11.333 1.00 90.06 356 ARG A N 1
ATOM 2752 C CA . ARG A 1 356 ? 12.662 10.346 -10.344 1.00 90.06 356 ARG A CA 1
ATOM 2753 C C . ARG A 1 356 ? 13.629 11.271 -11.069 1.00 90.06 356 ARG A C 1
ATOM 2755 O O . ARG A 1 356 ? 13.876 11.064 -12.258 1.00 90.06 356 ARG A O 1
ATOM 2762 N N . SER A 1 357 ? 14.171 12.253 -10.366 1.00 87.75 357 SER A N 1
ATOM 2763 C CA . SER A 1 357 ? 15.200 13.164 -10.878 1.00 87.75 357 SER A CA 1
ATOM 2764 C C . SER A 1 357 ? 16.504 12.436 -11.232 1.00 87.75 357 SER A C 1
ATOM 2766 O O . SER A 1 357 ? 17.132 12.748 -12.242 1.00 87.75 357 SER A O 1
ATOM 2768 N N . THR A 1 358 ? 16.841 11.375 -10.492 1.00 83.38 358 THR A N 1
ATOM 2769 C CA . THR A 1 358 ? 17.991 10.491 -10.743 1.00 83.38 358 THR A CA 1
ATOM 2770 C C . THR A 1 358 ? 17.603 9.018 -10.848 1.00 83.38 358 THR A C 1
ATOM 2772 O O . THR A 1 358 ? 16.490 8.594 -10.517 1.00 83.38 358 THR A O 1
ATOM 2775 N N . ARG A 1 359 ? 18.534 8.196 -11.355 1.00 82.88 359 ARG A N 1
ATOM 2776 C CA . ARG A 1 359 ? 18.344 6.747 -11.478 1.00 82.88 359 ARG A CA 1
ATOM 2777 C C . ARG A 1 359 ? 18.117 6.127 -10.100 1.00 82.88 359 ARG A C 1
ATOM 2779 O O . ARG A 1 359 ? 19.049 6.010 -9.311 1.00 82.88 359 ARG A O 1
ATOM 2786 N N . GLY A 1 360 ? 16.902 5.637 -9.882 1.00 81.56 360 GLY A N 1
ATOM 2787 C CA . GLY A 1 360 ? 16.548 4.911 -8.671 1.00 81.56 360 GLY A CA 1
ATOM 2788 C C . GLY A 1 360 ? 16.450 3.405 -8.819 1.00 81.56 360 GLY A C 1
ATOM 2789 O O . GLY A 1 360 ? 16.509 2.847 -9.920 1.00 81.56 360 GLY A O 1
ATOM 2790 N N . TRP A 1 361 ? 16.283 2.754 -7.674 1.00 83.75 361 TRP A N 1
ATOM 2791 C CA . TRP A 1 361 ? 16.016 1.325 -7.604 1.00 83.75 361 TRP A CA 1
ATOM 2792 C C . TRP A 1 361 ? 14.597 1.018 -8.090 1.00 83.75 361 TRP A C 1
ATOM 2794 O O . TRP A 1 361 ? 13.673 1.831 -7.969 1.00 83.75 361 TRP A O 1
ATOM 2804 N N . SER A 1 362 ? 14.455 -0.156 -8.694 1.00 89.75 362 SER A N 1
ATOM 2805 C CA . SER A 1 362 ? 13.149 -0.783 -8.880 1.00 89.75 362 SER A CA 1
ATOM 2806 C C . SER A 1 362 ? 12.931 -1.758 -7.732 1.00 89.75 362 SER A C 1
ATOM 2808 O O . SER A 1 362 ? 13.906 -2.203 -7.124 1.00 89.75 362 SER A O 1
ATOM 2810 N N . THR A 1 363 ? 11.675 -1.984 -7.367 1.00 90.88 363 THR A N 1
ATOM 2811 C CA . THR A 1 363 ? 11.328 -2.834 -6.229 1.00 90.88 363 THR A CA 1
ATOM 2812 C C . THR A 1 363 ? 10.054 -3.621 -6.500 1.00 90.88 363 THR A C 1
ATOM 2814 O O . THR A 1 363 ? 9.112 -3.113 -7.113 1.00 90.88 363 THR A O 1
ATOM 2817 N N . GLY A 1 364 ? 10.001 -4.842 -5.977 1.00 91.25 364 GLY A N 1
ATOM 2818 C CA . GLY A 1 364 ? 8.788 -5.631 -5.818 1.00 91.25 364 GLY A CA 1
ATOM 2819 C C . GLY A 1 364 ? 8.496 -5.866 -4.338 1.00 91.25 364 GLY A C 1
ATOM 2820 O O . GLY A 1 364 ? 9.340 -6.369 -3.597 1.00 91.25 364 GLY A O 1
ATOM 2821 N N . GLY A 1 365 ? 7.298 -5.491 -3.897 1.00 91.69 365 GLY A N 1
ATOM 2822 C CA . GLY A 1 365 ? 6.792 -5.741 -2.551 1.00 91.69 365 GLY A CA 1
ATOM 2823 C C . GLY A 1 365 ? 5.422 -6.411 -2.564 1.00 91.69 365 GLY A C 1
ATOM 2824 O O . GLY A 1 365 ? 4.755 -6.490 -3.596 1.00 91.69 365 GLY A O 1
ATOM 2825 N N . SER A 1 366 ? 4.986 -6.876 -1.398 1.00 95.00 366 SER A N 1
ATOM 2826 C CA . SER A 1 366 ? 3.652 -7.438 -1.224 1.00 95.00 366 SER A CA 1
ATOM 2827 C C . SER A 1 366 ? 3.035 -7.045 0.115 1.00 95.00 366 SER A C 1
ATOM 2829 O O . SER A 1 366 ? 3.741 -6.800 1.095 1.00 95.00 366 SER A O 1
ATOM 2831 N N . VAL A 1 367 ? 1.708 -7.014 0.145 1.00 96.75 367 VAL A N 1
ATOM 2832 C CA . VAL A 1 367 ? 0.895 -7.083 1.358 1.00 96.75 367 VAL A CA 1
ATOM 2833 C C . VAL A 1 367 ? 0.516 -8.548 1.536 1.00 96.75 367 VAL A C 1
ATOM 2835 O O . VAL A 1 367 ? -0.023 -9.159 0.613 1.00 96.75 367 VAL A O 1
ATOM 2838 N N . SER A 1 368 ? 0.822 -9.116 2.697 1.00 96.06 368 SER A N 1
ATOM 2839 C CA . SER A 1 368 ? 0.519 -10.511 3.018 1.00 96.06 368 SER A CA 1
ATOM 2840 C C . SER A 1 368 ? -0.148 -10.614 4.381 1.00 96.06 368 SER A C 1
ATOM 2842 O O . SER A 1 368 ? 0.163 -9.815 5.269 1.00 96.06 368 SER A O 1
ATOM 2844 N N . ASP A 1 369 ? -1.002 -11.619 4.558 1.00 97.00 369 ASP A N 1
ATOM 2845 C CA . ASP A 1 369 ? -1.478 -12.023 5.875 1.00 97.00 369 ASP A CA 1
ATOM 2846 C C . ASP A 1 369 ? -0.297 -12.641 6.658 1.00 97.00 369 ASP A C 1
ATOM 2848 O O . ASP A 1 369 ? 0.251 -13.673 6.250 1.00 97.00 369 ASP A O 1
ATOM 2852 N N . PRO A 1 370 ? 0.153 -12.032 7.773 1.00 94.88 370 PRO A N 1
ATOM 2853 C CA . PRO A 1 370 ? 1.267 -12.562 8.554 1.00 94.88 370 PRO A CA 1
ATOM 2854 C C . PRO A 1 370 ? 0.938 -13.888 9.254 1.00 94.88 370 PRO A C 1
ATOM 2856 O O . PRO A 1 370 ? 1.863 -14.580 9.678 1.00 94.88 370 PRO A O 1
ATOM 2859 N N . ARG A 1 371 ? -0.345 -14.253 9.378 1.00 95.06 371 ARG A N 1
ATOM 2860 C CA . ARG A 1 371 ? -0.799 -15.477 10.048 1.00 95.06 371 ARG A CA 1
ATOM 2861 C C . ARG A 1 371 ? -0.557 -16.713 9.187 1.00 95.06 371 ARG A C 1
ATOM 2863 O O . ARG A 1 371 ? -0.183 -17.748 9.743 1.00 95.06 371 ARG A O 1
ATOM 2870 N N . THR A 1 372 ? -0.734 -16.576 7.869 1.00 96.25 372 THR A N 1
ATOM 2871 C CA . THR A 1 372 ? -0.759 -17.679 6.889 1.00 96.25 372 THR A CA 1
ATOM 2872 C C . THR A 1 372 ? 0.306 -17.568 5.790 1.00 96.25 372 THR A C 1
ATOM 2874 O O . THR A 1 372 ? 0.687 -18.574 5.194 1.00 96.25 372 THR A O 1
ATOM 2877 N N . GLY A 1 373 ? 0.815 -16.363 5.511 1.00 96.25 373 GLY A N 1
ATOM 2878 C CA . GLY A 1 373 ? 1.698 -16.091 4.372 1.00 96.25 373 GLY A CA 1
ATOM 2879 C C . GLY A 1 373 ? 0.961 -15.852 3.048 1.00 96.25 373 GLY A C 1
ATOM 2880 O O . GLY A 1 373 ? 1.611 -15.648 2.023 1.00 96.25 373 GLY A O 1
ATOM 2881 N N . GLU A 1 374 ? -0.371 -15.843 3.035 1.00 97.81 374 GLU A N 1
ATOM 2882 C CA . GLU A 1 374 ? -1.141 -15.519 1.833 1.00 97.81 374 GLU A CA 1
ATOM 2883 C C . GLU A 1 374 ? -0.848 -14.082 1.366 1.00 97.81 374 GLU A C 1
ATOM 2885 O O . GLU A 1 374 ? -0.899 -13.134 2.151 1.00 97.81 374 GLU A O 1
ATOM 2890 N N . ILE A 1 375 ? -0.479 -13.909 0.094 1.00 97.81 375 ILE A N 1
ATOM 2891 C CA . ILE A 1 375 ? -0.304 -12.596 -0.534 1.00 97.81 375 ILE A CA 1
ATOM 2892 C C . ILE A 1 375 ? -1.675 -12.076 -0.954 1.00 97.81 375 ILE A C 1
ATOM 2894 O O . ILE A 1 375 ? -2.359 -12.715 -1.740 1.00 97.81 375 ILE A O 1
ATOM 2898 N N . VAL A 1 376 ? -2.012 -10.883 -0.470 1.00 96.75 376 VAL A N 1
ATOM 2899 C CA . VAL A 1 376 ? -3.253 -10.167 -0.790 1.00 96.75 376 VAL A CA 1
ATOM 2900 C C . VAL A 1 376 ? -3.033 -9.175 -1.933 1.00 96.75 376 VAL A C 1
ATOM 2902 O O . VAL A 1 376 ? -3.894 -8.989 -2.781 1.00 96.75 376 VAL A O 1
ATOM 2905 N N . LYS A 1 377 ? -1.855 -8.536 -1.982 1.00 96.44 377 LYS A N 1
ATOM 2906 C CA . LYS A 1 377 ? -1.507 -7.565 -3.029 1.00 96.44 377 LYS A CA 1
ATOM 2907 C C . LYS A 1 377 ? -0.024 -7.606 -3.354 1.00 96.44 377 LYS A C 1
ATOM 2909 O O . LYS A 1 377 ? 0.812 -7.504 -2.462 1.00 96.44 377 LYS A O 1
ATOM 2914 N N . GLY A 1 378 ? 0.303 -7.653 -4.636 1.00 96.75 378 GLY A N 1
ATOM 2915 C CA . GLY A 1 378 ? 1.624 -7.416 -5.202 1.00 96.75 378 GLY A CA 1
ATOM 2916 C C . GLY A 1 378 ? 1.763 -5.985 -5.720 1.00 96.75 378 GLY A C 1
ATOM 2917 O O . GLY A 1 378 ? 0.875 -5.459 -6.394 1.00 96.75 378 GLY A O 1
ATOM 2918 N N . VAL A 1 379 ? 2.894 -5.345 -5.426 1.00 96.12 379 VAL A N 1
ATOM 2919 C CA . VAL A 1 379 ? 3.206 -3.986 -5.883 1.00 96.12 379 VAL A CA 1
ATOM 2920 C C . VAL A 1 379 ? 4.618 -3.937 -6.431 1.00 96.12 379 VAL A C 1
ATOM 2922 O O . VAL A 1 379 ? 5.589 -4.077 -5.691 1.00 96.12 379 VAL A O 1
ATOM 2925 N N . VAL A 1 380 ? 4.724 -3.692 -7.731 1.00 96.44 380 VAL A N 1
ATOM 2926 C CA . VAL A 1 380 ? 5.989 -3.436 -8.414 1.00 96.44 380 VAL A CA 1
ATOM 2927 C C . VAL A 1 380 ? 6.139 -1.934 -8.653 1.00 96.44 380 VAL A C 1
ATOM 2929 O O . VAL A 1 380 ? 5.180 -1.264 -9.026 1.00 96.44 380 VAL A O 1
ATOM 2932 N N . THR A 1 381 ? 7.342 -1.396 -8.458 1.00 94.25 381 THR A N 1
ATOM 2933 C CA . THR A 1 381 ? 7.700 0.000 -8.743 1.00 94.25 381 THR A CA 1
ATOM 2934 C C . THR A 1 381 ? 8.937 0.045 -9.632 1.00 94.25 381 THR A C 1
ATOM 2936 O O . THR A 1 381 ? 10.025 -0.324 -9.193 1.00 94.25 381 THR A O 1
ATOM 2939 N N . LEU A 1 382 ? 8.791 0.509 -10.878 1.00 93.94 382 LEU A N 1
ATOM 2940 C CA . LEU A 1 382 ? 9.854 0.522 -11.889 1.00 93.94 382 LEU A CA 1
ATOM 2941 C C . LEU A 1 382 ? 10.277 1.945 -12.251 1.00 93.94 382 LEU A C 1
ATOM 2943 O O . LEU A 1 382 ? 9.454 2.786 -12.608 1.00 93.94 382 LEU A O 1
ATOM 2947 N N . GLY A 1 383 ? 11.582 2.212 -12.170 1.00 92.00 383 GLY A N 1
ATOM 2948 C CA . GLY A 1 383 ? 12.149 3.538 -12.412 1.00 92.00 383 GLY A CA 1
ATOM 2949 C C . GLY A 1 383 ? 12.344 3.869 -13.893 1.00 92.00 383 GLY A C 1
ATOM 2950 O O . GLY A 1 383 ? 13.060 3.170 -14.609 1.00 92.00 383 GLY A O 1
ATOM 2951 N N . SER A 1 384 ? 11.810 5.009 -14.325 1.00 90.94 384 SER A N 1
ATOM 2952 C CA . SER A 1 384 ? 11.828 5.430 -15.732 1.00 90.94 384 SER A CA 1
ATOM 2953 C C . SER A 1 384 ? 13.196 5.717 -16.342 1.00 90.94 384 SER A C 1
ATOM 2955 O O . SER A 1 384 ? 13.399 5.522 -17.539 1.00 90.94 384 SER A O 1
ATOM 2957 N N . LEU A 1 385 ? 14.166 6.130 -15.530 1.00 91.19 385 LEU A N 1
ATOM 2958 C CA . LEU A 1 385 ? 15.524 6.419 -15.997 1.00 91.19 385 LEU A CA 1
ATOM 2959 C C . LEU A 1 385 ? 16.360 5.157 -16.251 1.00 91.19 385 LEU A C 1
ATOM 2961 O O . LEU A 1 385 ? 17.477 5.254 -16.759 1.00 91.19 385 LEU A O 1
ATOM 2965 N N . ARG A 1 386 ? 15.830 3.967 -15.940 1.00 90.38 386 ARG A N 1
ATOM 2966 C CA . ARG A 1 386 ? 16.550 2.706 -16.131 1.00 90.38 386 ARG A CA 1
ATOM 2967 C C . ARG A 1 386 ? 16.900 2.450 -17.594 1.00 90.38 386 ARG A C 1
ATOM 2969 O O . ARG A 1 386 ? 18.043 2.107 -17.871 1.00 90.38 386 ARG A O 1
ATOM 2976 N N . ILE A 1 387 ? 15.972 2.714 -18.513 1.00 92.00 387 ILE A N 1
ATOM 2977 C CA . ILE A 1 387 ? 16.200 2.486 -19.946 1.00 92.00 387 ILE A CA 1
ATOM 2978 C C . ILE A 1 387 ? 17.331 3.362 -20.498 1.00 92.00 387 ILE A C 1
ATOM 2980 O O . ILE A 1 387 ? 18.146 2.888 -21.279 1.00 92.00 387 ILE A O 1
ATOM 2984 N N . ARG A 1 388 ? 17.444 4.617 -20.037 1.00 91.56 388 ARG A N 1
ATOM 2985 C CA . ARG A 1 388 ? 18.536 5.521 -20.435 1.00 91.56 388 ARG A CA 1
ATOM 2986 C C . ARG A 1 388 ? 19.887 5.002 -19.955 1.00 91.56 388 ARG A C 1
ATOM 2988 O O . ARG A 1 388 ? 20.859 5.051 -20.696 1.00 91.56 388 ARG A O 1
ATOM 2995 N N . GLN A 1 389 ? 19.941 4.477 -18.731 1.00 91.12 389 GLN A N 1
ATOM 2996 C CA . GLN A 1 389 ? 21.157 3.863 -18.205 1.00 91.12 389 GLN A CA 1
ATOM 2997 C C . GLN A 1 389 ? 21.550 2.613 -18.993 1.00 91.12 389 GLN A C 1
ATOM 2999 O O . GLN A 1 389 ? 22.727 2.427 -19.283 1.00 91.12 389 GLN A O 1
ATOM 3004 N N . ASP A 1 390 ? 20.582 1.759 -19.318 1.00 92.88 390 ASP A N 1
ATOM 3005 C CA . ASP A 1 390 ? 20.843 0.528 -20.063 1.00 92.88 390 ASP A CA 1
ATOM 3006 C C . ASP A 1 390 ? 21.319 0.838 -21.490 1.00 92.88 390 ASP A C 1
ATOM 3008 O O . ASP A 1 390 ? 22.254 0.199 -21.966 1.00 92.88 390 ASP A O 1
ATOM 3012 N N . TYR A 1 391 ? 20.767 1.884 -22.116 1.00 94.06 391 TYR A N 1
ATOM 3013 C CA . TYR A 1 391 ? 21.250 2.404 -23.396 1.00 94.06 391 TYR A CA 1
ATOM 3014 C C . TYR A 1 391 ? 22.704 2.887 -23.303 1.00 94.06 391 TYR A C 1
ATOM 3016 O O . TYR A 1 391 ? 23.529 2.459 -24.099 1.00 94.06 391 TYR A O 1
ATOM 3024 N N . MET A 1 392 ? 23.049 3.707 -22.299 1.00 93.38 392 MET A N 1
ATOM 3025 C CA . MET A 1 392 ? 24.432 4.181 -22.102 1.00 93.38 392 MET A CA 1
ATOM 3026 C C . MET A 1 392 ? 25.420 3.034 -21.835 1.00 93.38 392 MET A C 1
ATOM 3028 O O . MET A 1 392 ? 26.579 3.102 -22.236 1.00 93.38 392 MET A O 1
ATOM 3032 N N . ILE A 1 393 ? 24.985 1.967 -21.152 1.00 92.69 393 ILE A N 1
ATOM 3033 C CA . ILE A 1 393 ? 25.816 0.771 -20.948 1.00 92.69 393 ILE A CA 1
ATOM 3034 C C . ILE A 1 393 ? 26.079 0.078 -22.288 1.00 92.69 393 ILE A C 1
ATOM 3036 O O . ILE A 1 393 ? 27.228 -0.243 -22.584 1.00 92.69 393 ILE A O 1
ATOM 3040 N N . ALA A 1 394 ? 25.038 -0.140 -23.095 1.00 93.31 394 ALA A N 1
ATOM 3041 C CA . ALA A 1 394 ? 25.181 -0.733 -24.422 1.00 93.31 394 ALA A CA 1
ATOM 3042 C C . ALA A 1 394 ? 26.085 0.127 -25.321 1.00 93.31 394 ALA A C 1
ATOM 3044 O O . ALA A 1 394 ? 26.979 -0.394 -25.982 1.00 93.31 394 ALA A O 1
ATOM 3045 N N . GLU A 1 395 ? 25.894 1.445 -25.283 1.00 93.50 395 GLU A N 1
ATOM 3046 C CA . GLU A 1 395 ? 26.664 2.431 -26.038 1.00 93.50 395 GLU A CA 1
ATOM 3047 C C . GLU A 1 395 ? 28.151 2.374 -25.678 1.00 93.50 395 GLU A C 1
ATOM 3049 O O . GLU A 1 395 ? 28.991 2.246 -26.565 1.00 93.50 395 GLU A O 1
ATOM 3054 N N . GLY A 1 396 ? 28.485 2.389 -24.384 1.00 93.19 396 GLY A N 1
ATOM 3055 C CA . GLY A 1 396 ? 29.874 2.311 -23.932 1.00 93.19 396 GLY A CA 1
ATOM 3056 C C . GLY A 1 396 ? 30.546 0.973 -24.253 1.00 93.19 396 GLY A C 1
ATOM 3057 O O . GLY A 1 396 ? 31.741 0.945 -24.537 1.00 93.19 396 GLY A O 1
ATOM 3058 N N . LEU A 1 397 ? 29.796 -0.134 -24.240 1.00 93.19 397 LEU A N 1
ATOM 3059 C CA . LEU A 1 397 ? 30.330 -1.464 -24.554 1.00 93.19 397 LEU A CA 1
ATOM 3060 C C . LEU A 1 397 ? 30.536 -1.687 -26.055 1.00 93.19 397 LEU A C 1
ATOM 3062 O O . LEU A 1 397 ? 31.522 -2.312 -26.439 1.00 93.19 397 LEU A O 1
ATOM 3066 N N . LEU A 1 398 ? 29.611 -1.213 -26.891 1.00 90.62 398 LEU A N 1
ATOM 3067 C CA . LEU A 1 398 ? 29.663 -1.426 -28.338 1.00 90.62 398 LEU A CA 1
ATOM 3068 C C . LEU A 1 398 ? 30.460 -0.341 -29.064 1.00 90.62 398 LEU A C 1
ATOM 3070 O O . LEU A 1 398 ? 30.996 -0.623 -30.130 1.00 90.62 398 LEU A O 1
ATOM 3074 N N . SER A 1 399 ? 30.549 0.868 -28.492 1.00 90.8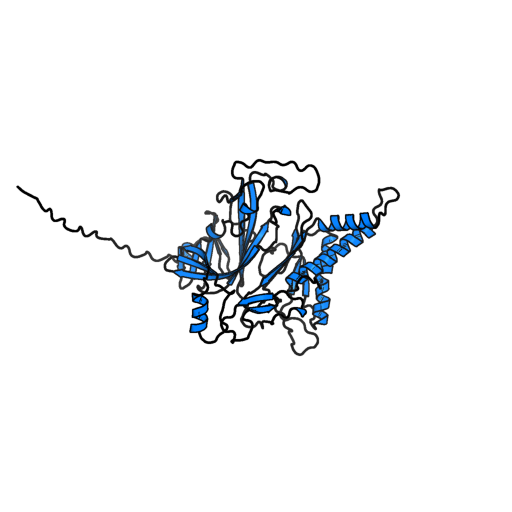8 399 SER A N 1
ATOM 3075 C CA . SER A 1 399 ? 31.201 2.046 -29.087 1.00 90.88 399 SER A CA 1
ATOM 3076 C C . SER A 1 399 ? 30.943 2.170 -30.598 1.00 90.88 399 SER A C 1
ATOM 3078 O O . SER A 1 399 ? 31.893 2.209 -31.380 1.00 90.88 399 SER A O 1
ATOM 3080 N N . PRO A 1 400 ? 29.674 2.184 -31.045 1.00 86.44 400 PRO A N 1
ATOM 3081 C CA . PRO A 1 400 ? 29.324 1.905 -32.436 1.00 86.44 400 PRO A CA 1
ATOM 3082 C C . PRO A 1 400 ? 29.428 3.147 -33.341 1.00 86.44 400 PRO A C 1
ATOM 3084 O O . PRO A 1 400 ? 28.657 3.291 -34.286 1.00 86.44 400 PRO A O 1
ATOM 3087 N N . TYR A 1 401 ? 30.341 4.062 -33.012 1.00 89.38 401 TYR A N 1
ATOM 3088 C CA . TYR A 1 401 ? 30.471 5.379 -33.627 1.00 89.38 401 TYR A CA 1
ATOM 3089 C C . TYR A 1 401 ? 31.733 5.459 -34.485 1.00 89.38 401 TYR A C 1
ATOM 3091 O O . TYR A 1 401 ? 32.846 5.341 -33.970 1.00 89.38 401 TYR A O 1
ATOM 3099 N N . GLU A 1 402 ? 31.559 5.714 -35.778 1.00 87.50 402 GLU A N 1
ATOM 3100 C CA . GLU A 1 402 ? 32.617 6.084 -36.717 1.00 87.50 402 GLU A CA 1
ATOM 3101 C C . GLU A 1 402 ? 32.629 7.608 -36.945 1.00 87.50 402 GLU A C 1
ATOM 3103 O O . GLU A 1 402 ? 33.695 8.228 -36.90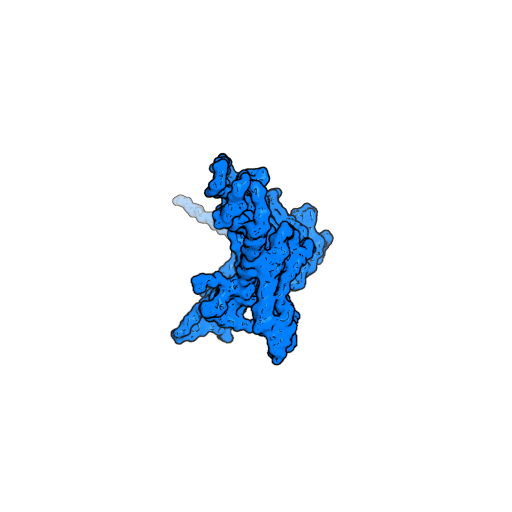2 1.00 87.50 402 GLU A O 1
ATOM 3108 N N . THR A 1 403 ? 31.456 8.225 -37.139 1.00 89.69 403 THR A N 1
ATOM 3109 C CA . THR A 1 403 ? 31.263 9.670 -37.372 1.00 89.69 403 THR A CA 1
ATOM 3110 C C . THR A 1 403 ? 30.689 10.421 -36.169 1.00 89.69 403 THR A C 1
ATOM 3112 O O . THR A 1 403 ? 30.853 11.641 -36.089 1.00 89.69 403 THR A O 1
ATOM 3115 N N . GLY A 1 404 ? 30.095 9.716 -35.201 1.00 85.25 404 GLY A N 1
ATOM 3116 C CA . GLY A 1 404 ? 29.626 10.263 -33.921 1.00 85.25 404 GLY A CA 1
ATOM 3117 C C . GLY A 1 404 ? 28.150 10.671 -33.884 1.00 85.25 404 GLY A C 1
ATOM 3118 O O . GLY A 1 404 ? 27.703 11.230 -32.882 1.00 85.25 404 GLY A O 1
ATOM 3119 N N . ASP A 1 405 ? 27.392 10.420 -34.950 1.00 85.81 405 ASP A N 1
ATOM 3120 C CA . ASP A 1 405 ? 25.961 10.724 -35.081 1.00 85.81 405 ASP A CA 1
ATOM 3121 C C . ASP A 1 405 ? 25.097 9.487 -35.378 1.00 85.81 405 ASP A C 1
ATOM 3123 O O . ASP A 1 405 ? 23.874 9.597 -35.529 1.00 85.81 405 ASP A O 1
ATOM 3127 N N . GLU A 1 406 ? 25.712 8.303 -35.411 1.00 90.38 406 GLU A N 1
ATOM 3128 C CA . GLU A 1 406 ? 25.025 7.038 -35.609 1.00 90.38 406 GLU A CA 1
ATOM 3129 C C . GLU A 1 406 ? 23.997 6.780 -34.500 1.00 90.38 406 GLU A C 1
ATOM 3131 O O . GLU A 1 406 ? 24.149 7.166 -33.343 1.00 90.38 406 GLU A O 1
ATOM 3136 N N . ARG A 1 407 ? 22.908 6.094 -34.847 1.00 87.56 407 ARG A N 1
ATOM 3137 C CA . ARG A 1 407 ? 21.902 5.631 -33.879 1.00 87.56 407 ARG A CA 1
ATOM 3138 C C . ARG A 1 407 ? 21.609 4.158 -34.129 1.00 87.56 407 ARG A C 1
ATOM 3140 O O . ARG A 1 407 ? 20.565 3.838 -34.698 1.00 87.56 407 ARG A O 1
ATOM 3147 N N . PRO A 1 408 ? 22.559 3.274 -33.791 1.00 90.06 408 PRO A N 1
ATOM 3148 C CA . PRO A 1 408 ? 22.425 1.860 -34.084 1.00 90.06 408 PRO A CA 1
ATOM 3149 C C . PRO A 1 408 ? 21.231 1.273 -33.317 1.00 90.06 408 PRO A C 1
ATOM 3151 O O . PRO A 1 408 ? 21.132 1.467 -32.097 1.00 90.06 408 PRO A O 1
ATOM 3154 N N . PRO A 1 409 ? 20.314 0.563 -33.997 1.00 92.44 409 PRO A N 1
ATOM 3155 C CA . PRO A 1 409 ? 19.113 0.007 -33.373 1.00 92.44 409 PRO A CA 1
ATOM 3156 C C . PRO A 1 409 ? 19.428 -1.021 -32.275 1.00 92.44 409 PRO A C 1
ATOM 3158 O O . PRO A 1 409 ? 18.604 -1.255 -31.390 1.00 92.44 409 PRO A O 1
ATOM 3161 N N . GLU A 1 410 ? 20.622 -1.616 -32.285 1.00 92.94 410 GLU A N 1
ATOM 3162 C CA . GLU A 1 410 ? 21.081 -2.588 -31.294 1.00 92.94 410 GLU A CA 1
ATOM 3163 C C . GLU A 1 410 ? 21.149 -1.996 -29.877 1.00 92.94 410 GLU A C 1
ATOM 3165 O O . GLU A 1 410 ? 20.892 -2.712 -28.906 1.00 92.94 410 GLU A O 1
ATOM 3170 N N . LEU A 1 411 ? 21.442 -0.695 -29.743 1.00 94.25 411 LEU A N 1
ATOM 3171 C CA . LEU A 1 411 ? 21.500 -0.012 -28.444 1.00 94.25 411 LEU A CA 1
ATOM 3172 C C . LEU A 1 411 ? 20.121 0.056 -27.786 1.00 94.25 411 LEU A C 1
ATOM 3174 O O . LEU A 1 411 ? 19.954 -0.300 -26.616 1.00 94.25 411 LEU A O 1
ATOM 3178 N N . GLU A 1 412 ? 19.116 0.468 -28.560 1.00 94.19 412 GLU A N 1
ATOM 3179 C CA . GLU A 1 412 ? 17.727 0.491 -28.111 1.00 94.19 412 GLU A CA 1
ATOM 3180 C C . GLU A 1 412 ? 17.222 -0.928 -27.840 1.00 94.19 412 GLU A C 1
ATOM 3182 O O . GLU A 1 412 ? 16.646 -1.180 -26.780 1.00 94.19 412 GLU A O 1
ATOM 3187 N N . ALA A 1 413 ? 17.495 -1.874 -28.744 1.00 95.00 413 ALA A N 1
ATOM 3188 C CA . ALA A 1 413 ? 17.088 -3.266 -28.588 1.00 95.00 413 ALA A CA 1
ATOM 3189 C C . ALA A 1 413 ? 17.650 -3.893 -27.301 1.00 95.00 413 ALA A C 1
ATOM 3191 O O . ALA A 1 413 ? 16.918 -4.582 -26.582 1.00 95.00 413 ALA A O 1
ATOM 3192 N N . TRP A 1 414 ? 18.916 -3.616 -26.963 1.00 95.12 414 TRP A N 1
ATOM 3193 C CA . TRP A 1 414 ? 19.514 -4.044 -25.698 1.00 95.12 414 TRP A CA 1
ATOM 3194 C C . TRP A 1 414 ? 18.783 -3.414 -24.510 1.00 95.12 414 TRP A C 1
ATOM 3196 O O . TRP A 1 414 ? 18.315 -4.133 -23.620 1.00 95.12 414 TRP A O 1
ATOM 3206 N N . ALA A 1 415 ? 18.632 -2.088 -24.492 1.00 95.44 415 ALA A N 1
ATOM 3207 C CA . ALA A 1 415 ? 17.984 -1.386 -23.388 1.00 95.44 415 ALA A CA 1
ATOM 3208 C C . ALA A 1 415 ? 16.547 -1.895 -23.146 1.00 95.44 415 ALA A C 1
ATOM 3210 O O . ALA A 1 415 ? 16.161 -2.189 -22.012 1.00 95.44 415 ALA A O 1
ATOM 3211 N N . VAL A 1 416 ? 15.781 -2.102 -24.219 1.00 96.75 416 VAL A N 1
ATOM 3212 C CA . VAL A 1 416 ? 14.428 -2.678 -24.192 1.00 96.75 416 VAL A CA 1
ATOM 3213 C C . VAL A 1 416 ? 14.436 -4.119 -23.669 1.00 96.75 416 VAL A C 1
ATOM 3215 O O . VAL A 1 416 ? 13.616 -4.470 -22.816 1.00 96.75 416 VAL A O 1
ATOM 3218 N N . ALA A 1 417 ? 15.380 -4.958 -24.107 1.00 96.31 417 ALA A N 1
ATOM 3219 C CA . ALA A 1 417 ? 15.518 -6.322 -23.597 1.00 96.31 417 ALA A CA 1
ATOM 3220 C C . ALA A 1 417 ? 15.827 -6.348 -22.090 1.00 96.31 417 ALA A C 1
ATOM 3222 O O . ALA A 1 417 ? 15.314 -7.207 -21.365 1.00 96.31 417 ALA A O 1
ATOM 3223 N N . ARG A 1 418 ? 16.609 -5.382 -21.590 1.00 95.31 418 ARG A N 1
ATOM 3224 C CA . ARG A 1 418 ? 16.904 -5.270 -20.157 1.00 95.31 418 ARG A CA 1
ATOM 3225 C C . ARG A 1 418 ? 15.688 -4.831 -19.344 1.00 95.31 418 ARG A C 1
ATOM 3227 O O . ARG A 1 418 ? 15.456 -5.396 -18.277 1.00 95.31 418 ARG A O 1
ATOM 3234 N N . ILE A 1 419 ? 14.882 -3.902 -19.858 1.00 95.94 419 ILE A N 1
ATOM 3235 C CA . ILE A 1 419 ? 13.604 -3.510 -19.244 1.00 95.94 419 ILE A CA 1
ATOM 3236 C C . ILE A 1 419 ? 12.639 -4.699 -19.163 1.00 95.94 419 ILE A C 1
ATOM 3238 O O . ILE A 1 419 ? 12.019 -4.913 -18.120 1.00 95.94 419 ILE A O 1
ATOM 3242 N N . ARG A 1 420 ? 12.568 -5.521 -20.218 1.00 96.56 420 ARG A N 1
ATOM 3243 C CA . ARG A 1 420 ? 11.772 -6.757 -20.221 1.00 96.56 420 ARG A CA 1
ATOM 3244 C C . ARG A 1 420 ? 12.201 -7.701 -19.090 1.00 96.56 420 ARG A C 1
ATOM 3246 O O . ARG A 1 420 ? 11.371 -8.131 -18.292 1.00 96.56 420 ARG A O 1
ATOM 3253 N N . GLN A 1 421 ? 13.503 -7.959 -18.960 1.00 95.94 421 GLN A N 1
ATOM 3254 C CA . GLN A 1 421 ? 14.037 -8.796 -17.880 1.00 95.94 421 GLN A CA 1
ATOM 3255 C C . GLN A 1 421 ? 13.776 -8.202 -16.487 1.00 95.94 421 GLN A C 1
ATOM 3257 O O . GLN A 1 421 ? 13.462 -8.949 -15.560 1.00 95.94 421 GLN A O 1
ATOM 3262 N N . LEU A 1 422 ? 13.881 -6.880 -16.334 1.00 95.25 422 LEU A N 1
ATOM 3263 C CA . LEU A 1 422 ? 13.633 -6.208 -15.061 1.00 95.25 422 LEU A CA 1
ATOM 3264 C C . LEU A 1 422 ? 12.182 -6.384 -14.607 1.00 95.25 422 LEU A C 1
ATOM 3266 O O . LEU A 1 422 ? 11.941 -6.666 -13.438 1.00 95.25 422 LEU A O 1
ATOM 3270 N N . SER A 1 423 ? 11.223 -6.274 -15.528 1.00 96.81 423 SER A N 1
ATOM 3271 C CA . SER A 1 423 ? 9.813 -6.499 -15.206 1.00 96.81 423 SER A CA 1
ATOM 3272 C C . SER A 1 423 ? 9.572 -7.908 -14.667 1.00 96.81 423 SER A C 1
ATOM 3274 O O . SER A 1 423 ? 8.897 -8.072 -13.655 1.00 96.81 423 SER A O 1
ATOM 3276 N N . ALA A 1 424 ? 10.161 -8.924 -15.309 1.00 96.56 424 ALA A N 1
ATOM 3277 C CA . ALA A 1 424 ? 10.079 -10.304 -14.835 1.00 96.56 424 ALA A CA 1
ATOM 3278 C C . ALA A 1 424 ? 10.677 -10.448 -13.426 1.00 96.56 424 ALA A C 1
ATOM 3280 O O . ALA A 1 424 ? 10.074 -11.077 -12.556 1.00 96.56 424 ALA A O 1
ATOM 3281 N N . HIS A 1 425 ? 11.840 -9.832 -13.195 1.00 95.62 425 HIS A N 1
ATOM 3282 C CA . HIS A 1 425 ? 12.549 -9.875 -11.918 1.00 95.62 425 HIS A CA 1
ATOM 3283 C C . HIS A 1 425 ? 11.712 -9.301 -10.768 1.00 95.62 425 HIS A C 1
ATOM 3285 O O . HIS A 1 425 ? 11.460 -10.000 -9.789 1.00 95.62 425 HIS A O 1
ATOM 3291 N N . GLU A 1 426 ? 11.224 -8.066 -10.906 1.00 95.88 426 GLU A N 1
ATOM 3292 C CA . GLU A 1 426 ? 10.493 -7.404 -9.820 1.00 95.88 426 GLU A CA 1
ATOM 3293 C C . GLU A 1 426 ? 9.126 -8.048 -9.564 1.00 95.88 426 GLU A C 1
ATOM 3295 O O . GLU A 1 426 ? 8.716 -8.193 -8.412 1.00 95.88 426 GLU A O 1
ATOM 3300 N N . VAL A 1 427 ? 8.435 -8.513 -10.616 1.00 97.62 427 VAL A N 1
ATOM 3301 C CA . VAL A 1 427 ? 7.200 -9.300 -10.462 1.00 97.62 427 VAL A CA 1
ATOM 3302 C C . VAL A 1 427 ? 7.466 -10.579 -9.668 1.00 97.62 427 VAL A C 1
ATOM 3304 O O . VAL A 1 427 ? 6.654 -10.926 -8.809 1.00 97.62 427 VAL A O 1
ATOM 3307 N N . GLY A 1 428 ? 8.622 -11.221 -9.866 1.00 96.38 428 GLY A N 1
ATOM 3308 C CA . GLY A 1 428 ? 9.047 -12.399 -9.106 1.00 96.38 428 GLY A CA 1
ATOM 3309 C C . GLY A 1 428 ? 8.983 -12.192 -7.590 1.00 96.38 428 GLY A C 1
ATOM 3310 O O . GLY A 1 428 ? 8.456 -13.039 -6.866 1.00 96.38 428 GLY A O 1
ATOM 3311 N N . HIS A 1 429 ? 9.419 -11.028 -7.102 1.00 95.56 429 HIS A N 1
ATOM 3312 C CA . HIS A 1 429 ? 9.325 -10.693 -5.678 1.00 95.56 429 HIS A CA 1
ATOM 3313 C C . HIS A 1 429 ? 7.890 -10.606 -5.175 1.00 95.56 429 HIS A C 1
ATOM 3315 O O . HIS A 1 429 ? 7.571 -11.067 -4.078 1.00 95.56 429 HIS A O 1
ATOM 3321 N N . THR A 1 430 ? 7.004 -10.055 -5.996 1.00 96.44 430 THR A N 1
ATOM 3322 C CA . THR A 1 430 ? 5.599 -9.847 -5.630 1.00 96.44 430 THR A CA 1
ATOM 3323 C C . THR A 1 430 ? 4.746 -11.112 -5.686 1.00 96.44 430 THR A C 1
ATOM 3325 O O . THR A 1 430 ? 3.648 -11.115 -5.137 1.00 96.44 430 THR A O 1
ATOM 3328 N N . ILE A 1 431 ? 5.248 -12.187 -6.302 1.00 96.19 431 ILE A N 1
ATOM 3329 C CA . ILE A 1 431 ? 4.649 -13.529 -6.231 1.00 96.19 431 ILE A CA 1
ATOM 3330 C C . ILE A 1 431 ? 5.298 -14.418 -5.161 1.00 96.19 431 ILE A C 1
ATOM 3332 O O . ILE A 1 431 ? 4.938 -15.587 -5.032 1.00 96.19 431 ILE A O 1
ATOM 3336 N N . GLY A 1 432 ? 6.228 -13.860 -4.375 1.00 94.81 432 GLY A N 1
ATOM 3337 C CA . GLY A 1 432 ? 6.781 -14.496 -3.182 1.00 94.81 432 GLY A CA 1
ATOM 3338 C C . GLY A 1 432 ? 8.254 -14.885 -3.251 1.00 94.81 432 GLY A C 1
ATOM 3339 O O . GLY A 1 432 ? 8.809 -15.274 -2.223 1.00 94.81 432 GLY A O 1
ATOM 3340 N N . LEU A 1 433 ? 8.910 -14.770 -4.408 1.00 94.50 433 LEU A N 1
ATOM 3341 C CA . LEU A 1 433 ? 10.296 -15.209 -4.577 1.00 94.50 433 LEU A CA 1
ATOM 3342 C C . LEU A 1 433 ? 11.297 -14.198 -4.001 1.00 94.50 433 LEU A C 1
ATOM 3344 O O . LEU A 1 433 ? 11.135 -12.983 -4.091 1.00 94.50 433 LEU A O 1
ATOM 3348 N N . GLY A 1 434 ? 12.357 -14.699 -3.382 1.00 90.12 434 GLY A N 1
ATOM 3349 C CA . GLY A 1 434 ? 13.480 -13.901 -2.911 1.00 90.12 434 GLY A CA 1
ATOM 3350 C C . GLY A 1 434 ? 14.388 -13.442 -4.052 1.00 90.12 434 GLY A C 1
ATOM 3351 O O . GLY A 1 434 ? 14.196 -13.778 -5.219 1.00 90.12 434 GLY A O 1
ATOM 3352 N N . HIS A 1 435 ? 15.413 -12.664 -3.707 1.00 84.12 435 HIS A N 1
ATOM 3353 C CA . HIS A 1 435 ? 16.540 -12.474 -4.613 1.00 84.12 435 HIS A CA 1
ATOM 3354 C C . HIS A 1 435 ? 17.305 -13.794 -4.716 1.00 84.12 435 HIS A C 1
ATOM 3356 O O . HIS A 1 435 ? 17.724 -14.353 -3.701 1.00 84.12 435 HIS A O 1
ATOM 3362 N N . ASN A 1 436 ? 17.515 -14.271 -5.940 1.00 65.44 436 ASN A N 1
ATOM 3363 C CA . ASN A 1 436 ? 18.385 -15.412 -6.191 1.00 65.44 436 ASN A CA 1
ATOM 3364 C C . ASN A 1 436 ? 19.845 -14.942 -6.092 1.00 65.44 436 ASN A C 1
ATOM 3366 O O . ASN A 1 436 ? 20.443 -14.562 -7.094 1.00 65.44 436 ASN A O 1
ATOM 3370 N N . TYR A 1 437 ? 20.393 -14.914 -4.873 1.00 52.50 437 TYR A N 1
ATOM 3371 C CA . TYR A 1 437 ? 21.827 -14.697 -4.616 1.00 52.50 437 TYR A CA 1
ATOM 3372 C C . TYR A 1 437 ? 22.646 -16.002 -4.672 1.00 52.50 437 TYR A C 1
ATOM 3374 O O . TYR A 1 437 ? 23.812 -15.994 -4.278 1.00 52.50 437 TYR A O 1
ATOM 3382 N N . TYR A 1 438 ? 22.020 -17.108 -5.091 1.00 38.62 438 TYR A N 1
ATOM 3383 C CA . TYR A 1 438 ? 22.597 -18.454 -5.100 1.00 38.62 438 TYR A CA 1
ATOM 3384 C C . TYR A 1 438 ? 23.346 -18.767 -6.389 1.00 38.62 438 TYR A C 1
ATOM 3386 O O . TYR A 1 438 ? 22.800 -18.453 -7.474 1.00 38.62 438 TYR A O 1
#